Protein AF-A0A971K0N2-F1 (afdb_monomer_lite)

Structure (mmCIF, N/CA/C/O backbone):
data_AF-A0A971K0N2-F1
#
_entry.id   AF-A0A971K0N2-F1
#
loop_
_atom_site.group_PDB
_atom_site.id
_atom_site.type_symbol
_atom_site.label_atom_id
_atom_site.label_alt_id
_atom_site.label_comp_id
_atom_site.label_asym_id
_atom_site.label_entity_id
_atom_site.label_seq_id
_atom_site.pdbx_PDB_ins_code
_atom_site.Cartn_x
_atom_site.Cartn_y
_atom_site.Cartn_z
_atom_site.occupancy
_atom_site.B_iso_or_equiv
_atom_site.auth_seq_id
_atom_site.auth_comp_id
_atom_site.auth_asym_id
_atom_site.auth_atom_id
_atom_site.pdbx_PDB_model_num
ATOM 1 N N . MET A 1 1 ? -35.654 49.274 -63.359 1.00 45.62 1 MET A N 1
ATOM 2 C CA . MET A 1 1 ? -34.958 49.425 -64.658 1.00 45.62 1 MET A CA 1
ATOM 3 C C . MET A 1 1 ? -33.647 48.657 -64.612 1.00 45.62 1 MET A C 1
ATOM 5 O O . MET A 1 1 ? -32.860 48.858 -63.700 1.00 45.62 1 MET A O 1
ATOM 9 N N . ARG A 1 2 ? -33.472 47.732 -65.563 1.00 42.38 2 ARG A N 1
ATOM 10 C CA . ARG A 1 2 ? -32.254 46.948 -65.819 1.00 42.38 2 ARG A CA 1
ATOM 11 C C . ARG A 1 2 ? -31.050 47.842 -66.163 1.00 42.38 2 ARG A C 1
ATOM 13 O O . ARG A 1 2 ? -31.234 48.887 -66.776 1.00 42.38 2 ARG A O 1
ATOM 20 N N . ARG A 1 3 ? -29.853 47.271 -65.941 1.00 43.19 3 ARG A N 1
ATOM 21 C CA . ARG A 1 3 ? -28.492 47.722 -66.323 1.00 43.19 3 ARG A CA 1
ATOM 22 C C . ARG A 1 3 ? -27.970 48.799 -65.364 1.00 43.19 3 ARG A C 1
ATOM 24 O O . ARG A 1 3 ? -28.478 49.903 -65.357 1.00 43.19 3 ARG A O 1
ATOM 31 N N . ARG A 1 4 ? -26.961 48.544 -64.527 1.00 48.41 4 ARG A N 1
ATOM 32 C CA . ARG A 1 4 ? -25.589 48.197 -64.930 1.00 48.41 4 ARG A CA 1
ATOM 33 C C . ARG A 1 4 ? -24.961 47.191 -63.954 1.00 48.41 4 ARG A C 1
ATOM 35 O O . ARG A 1 4 ? -24.300 47.548 -62.991 1.00 48.41 4 ARG A O 1
ATOM 42 N N . LEU A 1 5 ? -25.172 45.922 -64.291 1.00 52.56 5 LEU A N 1
ATOM 43 C CA . LEU A 1 5 ? -24.556 44.729 -63.716 1.00 52.56 5 LEU A CA 1
ATOM 44 C C . LEU A 1 5 ? -23.050 44.498 -64.039 1.00 52.56 5 LEU A C 1
ATOM 46 O O . LEU A 1 5 ? -22.488 43.624 -63.394 1.00 52.56 5 LEU A O 1
ATOM 50 N N . PRO A 1 6 ? -22.347 45.191 -64.970 1.00 55.47 6 PRO A N 1
ATOM 51 C CA . PRO A 1 6 ? -20.990 44.757 -65.333 1.00 55.47 6 PRO A CA 1
ATOM 52 C C . PRO A 1 6 ? -19.839 45.515 -64.645 1.00 55.47 6 PRO A C 1
ATOM 54 O O . PRO A 1 6 ? -18.689 45.176 -64.885 1.00 55.47 6 PRO A O 1
ATOM 57 N N . THR A 1 7 ? -20.091 46.519 -63.792 1.00 53.91 7 THR A N 1
ATOM 58 C CA . THR A 1 7 ? -19.002 47.308 -63.158 1.00 53.91 7 THR A CA 1
ATOM 59 C C . THR A 1 7 ? -18.767 46.941 -61.689 1.00 53.91 7 THR A C 1
ATOM 61 O O . THR A 1 7 ? -17.637 46.992 -61.219 1.00 53.91 7 THR A O 1
ATOM 64 N N . ILE A 1 8 ? -19.803 46.479 -60.980 1.00 57.72 8 ILE A N 1
ATOM 65 C CA . ILE A 1 8 ? -19.678 45.949 -59.608 1.00 57.72 8 ILE A CA 1
ATOM 66 C C . ILE A 1 8 ? -19.075 44.533 -59.626 1.00 57.72 8 ILE A C 1
ATOM 68 O O . ILE A 1 8 ? -18.330 44.171 -58.719 1.00 57.72 8 ILE A O 1
ATOM 72 N N . LEU A 1 9 ? -19.301 43.769 -60.702 1.00 54.09 9 LEU A N 1
ATOM 73 C CA . LEU A 1 9 ? -18.725 42.433 -60.855 1.00 54.09 9 LEU A CA 1
ATOM 74 C C . LEU A 1 9 ? -17.191 42.460 -60.994 1.00 54.09 9 LEU A C 1
ATOM 76 O O . LEU A 1 9 ? -16.547 41.516 -60.567 1.00 54.09 9 LEU A O 1
ATOM 80 N N . LEU A 1 10 ? -16.607 43.543 -61.527 1.00 51.56 10 LEU A N 1
ATOM 81 C CA . LEU A 1 10 ? -15.164 43.633 -61.787 1.00 51.56 10 LEU A CA 1
ATOM 82 C C . LEU A 1 10 ? -14.339 44.031 -60.544 1.00 51.56 10 LEU A C 1
ATOM 84 O O . LEU A 1 10 ? -13.165 43.682 -60.443 1.00 51.56 10 LEU A O 1
ATOM 88 N N . ILE A 1 11 ? -14.946 44.740 -59.584 1.00 56.66 11 ILE A N 1
ATOM 89 C CA . ILE A 1 11 ? -14.265 45.196 -58.357 1.00 56.66 11 ILE A CA 1
ATOM 90 C C . ILE A 1 11 ? -14.313 44.115 -57.263 1.00 56.66 11 ILE A C 1
ATOM 92 O O . ILE A 1 11 ? -13.359 43.986 -56.503 1.00 56.66 11 ILE A O 1
ATOM 96 N N . ILE A 1 12 ? -15.349 43.266 -57.242 1.00 56.09 12 ILE A N 1
ATOM 97 C CA . ILE A 1 12 ? -15.412 42.098 -56.342 1.00 56.09 12 ILE A CA 1
ATOM 98 C C . ILE A 1 12 ? -14.446 40.989 -56.802 1.00 56.09 12 ILE A C 1
ATOM 100 O O . ILE A 1 12 ? -13.858 40.301 -55.971 1.00 56.09 12 ILE A O 1
ATOM 104 N N . THR A 1 13 ? -14.188 40.857 -58.109 1.00 54.59 13 THR A N 1
ATOM 105 C CA . THR A 1 13 ? -13.190 39.905 -58.632 1.00 54.59 13 THR A CA 1
ATOM 106 C C . THR A 1 13 ? -11.734 40.293 -58.360 1.00 54.59 13 THR A C 1
ATOM 108 O O . THR A 1 13 ? -10.863 39.447 -58.527 1.00 54.59 13 THR A O 1
ATOM 111 N N . LEU A 1 14 ? -11.440 41.527 -57.926 1.00 48.22 14 LEU A N 1
ATOM 112 C CA . LEU A 1 14 ? -10.058 41.982 -57.717 1.00 48.22 14 LEU A CA 1
ATOM 113 C C . LEU A 1 14 ? -9.618 42.009 -56.239 1.00 48.22 14 LEU A C 1
ATOM 115 O O . LEU A 1 14 ? -8.426 42.117 -55.977 1.00 48.22 14 LEU A O 1
ATOM 119 N N . THR A 1 15 ? -10.533 41.859 -55.272 1.00 51.34 15 THR A N 1
ATOM 120 C CA . THR A 1 15 ? -10.213 41.861 -53.825 1.00 51.34 15 THR A CA 1
ATOM 121 C C . THR A 1 15 ? -10.306 40.492 -53.141 1.00 51.34 15 THR A C 1
ATOM 123 O O . THR A 1 15 ? -9.893 40.368 -51.993 1.00 51.34 15 THR A O 1
ATOM 126 N N . LEU A 1 16 ? -10.760 39.442 -53.839 1.00 44.09 16 LEU A N 1
ATOM 127 C CA . LEU A 1 16 ? -10.747 38.051 -53.346 1.00 44.09 16 LEU A CA 1
ATOM 128 C C . LEU A 1 16 ? -9.512 37.239 -53.793 1.00 44.09 16 LEU A C 1
ATOM 130 O O . LEU A 1 16 ? -9.383 36.076 -53.425 1.00 44.09 16 LEU A O 1
ATOM 134 N N . VAL A 1 17 ? -8.591 37.836 -54.562 1.00 52.41 17 VAL A N 1
ATOM 135 C CA . VAL A 1 17 ? -7.404 37.155 -55.131 1.00 52.41 17 VAL A CA 1
ATOM 136 C C . VAL A 1 17 ? -6.106 37.449 -54.357 1.00 52.41 17 VAL A C 1
ATOM 138 O O . VAL A 1 17 ? -5.024 37.043 -54.765 1.00 52.41 17 VAL A O 1
ATOM 141 N N . THR A 1 18 ? -6.163 38.077 -53.182 1.00 45.25 18 THR A N 1
ATOM 142 C CA . THR A 1 18 ? -4.961 38.251 -52.348 1.00 45.25 18 THR A CA 1
ATOM 143 C C . THR A 1 18 ? -5.229 37.900 -50.894 1.00 45.25 18 THR A C 1
ATOM 145 O O . THR A 1 18 ? -5.685 38.738 -50.122 1.00 45.25 18 THR A O 1
ATOM 148 N N . GLY A 1 19 ? -4.874 36.666 -50.527 1.00 35.50 19 GLY A N 1
ATOM 149 C CA . GLY A 1 19 ? -4.501 36.333 -49.153 1.00 35.50 19 GLY A CA 1
ATOM 150 C C . GLY A 1 19 ? -5.402 35.344 -48.421 1.00 35.50 19 GLY A C 1
ATOM 151 O O . GLY A 1 19 ? -5.932 35.685 -47.375 1.00 35.50 19 GLY A O 1
ATOM 152 N N . CYS A 1 20 ? -5.504 34.107 -48.906 1.00 39.34 20 CYS A N 1
ATOM 153 C CA . CYS A 1 20 ? -5.653 32.928 -48.048 1.00 39.34 20 CYS A CA 1
ATOM 154 C C . CYS A 1 20 ? -4.861 31.795 -48.701 1.00 39.34 20 CYS A C 1
ATOM 156 O O . CYS A 1 20 ? -5.300 31.195 -49.679 1.00 39.34 20 CYS A O 1
ATOM 158 N N . ALA A 1 21 ? -3.656 31.547 -48.186 1.00 38.94 21 ALA A N 1
ATOM 159 C CA . ALA A 1 21 ? -3.010 30.258 -48.360 1.00 38.94 21 ALA A CA 1
ATOM 160 C C . ALA A 1 21 ? -3.989 29.181 -47.876 1.00 38.94 21 ALA A C 1
ATOM 162 O O . ALA A 1 21 ? -4.626 29.344 -46.834 1.00 38.94 21 ALA A O 1
ATOM 163 N N . SER A 1 22 ? -4.140 28.118 -48.655 1.00 40.28 22 SER A N 1
ATOM 164 C CA . SER A 1 22 ? -4.956 26.962 -48.317 1.00 40.28 22 SER A CA 1
ATOM 165 C C . SER A 1 22 ? -4.484 26.351 -46.995 1.00 40.28 22 SER A C 1
ATOM 167 O O . SER A 1 22 ? -3.563 25.543 -46.979 1.00 40.28 22 SER A O 1
ATOM 169 N N . TYR A 1 23 ? -5.120 26.720 -45.885 1.00 38.53 23 TYR A N 1
ATOM 170 C CA . TYR A 1 23 ? -5.087 25.936 -44.656 1.00 38.53 23 TYR A CA 1
ATOM 171 C C . TYR A 1 23 ? -6.160 24.856 -44.816 1.00 38.53 23 TYR A C 1
ATOM 173 O O . TYR A 1 23 ? -7.320 25.030 -44.445 1.00 38.53 23 TYR A O 1
ATOM 181 N N . THR A 1 24 ? -5.823 23.777 -45.521 1.00 44.50 24 THR A N 1
ATOM 182 C CA . THR A 1 24 ? -6.717 22.621 -45.640 1.00 44.50 24 THR A CA 1
ATOM 183 C C . THR A 1 24 ? -6.789 21.894 -44.303 1.00 44.50 24 THR A C 1
ATOM 185 O O . THR A 1 24 ? -5.773 21.726 -43.635 1.00 44.50 24 THR A O 1
ATOM 188 N N . ALA A 1 25 ? -7.983 21.408 -43.961 1.00 42.69 25 ALA A N 1
ATOM 189 C CA . ALA A 1 25 ? -8.377 20.722 -42.724 1.00 42.69 25 ALA A CA 1
ATOM 190 C C . ALA A 1 25 ? -7.506 19.524 -42.269 1.00 42.69 25 ALA A C 1
ATOM 192 O O . ALA A 1 25 ? -7.780 18.930 -41.232 1.00 42.69 25 ALA A O 1
ATOM 193 N N . ARG A 1 26 ? -6.441 19.186 -43.002 1.00 44.88 26 ARG A N 1
ATOM 194 C CA . ARG A 1 26 ? -5.424 18.210 -42.603 1.00 44.88 26 ARG A CA 1
ATOM 195 C C . ARG A 1 26 ? -4.477 18.753 -41.521 1.00 44.88 26 ARG A C 1
ATOM 197 O O . ARG A 1 26 ? -4.095 17.984 -40.650 1.00 44.88 26 ARG A O 1
ATOM 204 N N . ASP A 1 27 ? -4.202 20.062 -41.500 1.00 47.88 27 ASP A N 1
ATOM 205 C CA . ASP A 1 27 ? -3.288 20.683 -40.515 1.00 47.88 27 ASP A CA 1
ATOM 206 C C . ASP A 1 27 ? -3.984 21.126 -39.209 1.00 47.88 27 ASP A C 1
ATOM 208 O O . ASP A 1 27 ? -3.326 21.456 -38.227 1.00 47.88 27 ASP A O 1
ATOM 212 N N . ALA A 1 28 ? -5.321 21.077 -39.153 1.00 42.78 28 ALA A N 1
ATOM 213 C CA . ALA A 1 28 ? -6.094 21.280 -37.919 1.00 42.78 28 ALA A CA 1
ATOM 214 C C . ALA A 1 28 ? -6.367 19.966 -37.153 1.00 42.78 28 ALA A C 1
ATOM 216 O O . ALA A 1 28 ? -6.765 20.003 -35.992 1.00 42.78 28 ALA A O 1
ATOM 217 N N . MET A 1 29 ? -6.125 18.805 -37.778 1.00 43.16 29 MET A N 1
ATOM 218 C CA . MET A 1 29 ? -6.230 17.490 -37.127 1.00 43.16 29 MET A CA 1
ATOM 219 C C . MET A 1 29 ? -4.973 17.100 -36.335 1.00 43.16 29 MET A C 1
ATOM 221 O O . MET A 1 29 ? -5.031 16.169 -35.541 1.00 43.16 29 MET A O 1
ATOM 225 N N . SER A 1 30 ? -3.852 17.813 -36.492 1.00 47.00 30 SER A N 1
ATOM 226 C CA . SER A 1 30 ? -2.613 17.555 -35.742 1.00 47.00 30 SER A CA 1
ATOM 227 C C . SER A 1 30 ? -2.474 18.361 -34.442 1.00 47.00 30 SER A C 1
ATOM 229 O O . SER A 1 30 ? -1.456 18.234 -33.768 1.00 47.00 30 SER A O 1
ATOM 231 N N . SER A 1 31 ? -3.459 19.189 -34.074 1.00 44.88 31 SER A N 1
ATOM 232 C CA . SER A 1 31 ? -3.443 19.997 -32.838 1.00 44.88 31 SER A CA 1
ATOM 233 C C . SER A 1 31 ? -4.538 19.637 -31.829 1.00 44.88 31 SER A C 1
ATOM 235 O O . SER A 1 31 ? -4.584 20.223 -30.748 1.00 44.88 31 SER A O 1
ATOM 237 N N . ILE A 1 32 ? -5.384 18.647 -32.133 1.00 39.53 32 ILE A N 1
ATOM 238 C CA . ILE A 1 32 ? -6.315 18.064 -31.165 1.00 39.53 32 ILE A CA 1
ATOM 239 C C . ILE A 1 32 ? -5.723 16.739 -30.694 1.00 39.53 32 ILE A C 1
ATOM 241 O O . ILE A 1 32 ? -5.916 15.690 -31.305 1.00 39.53 32 ILE A O 1
ATOM 245 N N . THR A 1 33 ? -4.986 16.794 -29.591 1.00 36.53 33 THR A N 1
ATOM 246 C CA . THR A 1 33 ? -4.611 15.605 -28.830 1.00 36.53 33 THR A CA 1
ATOM 247 C C . THR A 1 33 ? -5.882 15.060 -28.178 1.00 36.53 33 THR A C 1
ATOM 249 O O . THR A 1 33 ? -6.293 15.530 -27.118 1.00 36.53 33 THR A O 1
ATOM 252 N N . ILE A 1 34 ? -6.551 14.104 -28.826 1.00 40.88 34 ILE A N 1
ATOM 253 C CA . ILE A 1 34 ? -7.549 13.273 -28.147 1.00 40.88 34 ILE A CA 1
ATOM 254 C C . ILE A 1 34 ? -6.754 12.354 -27.209 1.00 40.88 34 ILE A C 1
ATOM 256 O O . ILE A 1 34 ? -5.860 11.653 -27.691 1.00 40.88 34 ILE A O 1
ATOM 260 N N . PRO A 1 35 ? -7.002 12.371 -25.888 1.00 34.44 35 PRO A N 1
ATOM 261 C CA . PRO A 1 35 ? -6.294 11.493 -24.972 1.00 34.44 35 PRO A CA 1
ATOM 262 C C . PRO A 1 35 ? -6.645 10.042 -25.303 1.00 34.44 35 PRO A C 1
ATOM 264 O O . PRO A 1 35 ? -7.813 9.662 -25.315 1.00 34.44 35 PRO A O 1
ATOM 267 N N . THR A 1 36 ? -5.629 9.222 -25.551 1.00 41.47 36 THR A N 1
ATOM 268 C CA . THR A 1 36 ? -5.731 7.776 -25.370 1.00 41.47 36 THR A CA 1
ATOM 269 C C . THR A 1 36 ? -5.856 7.508 -23.878 1.00 41.47 36 THR A C 1
ATOM 271 O O . THR A 1 36 ? -4.862 7.563 -23.155 1.00 41.47 36 THR A O 1
ATOM 274 N N . THR A 1 37 ? -7.068 7.220 -23.425 1.00 33.53 37 THR A N 1
ATOM 275 C CA . THR A 1 37 ? -7.306 6.572 -22.136 1.00 33.53 37 THR A CA 1
ATOM 276 C C . THR A 1 37 ? -8.355 5.495 -22.335 1.00 33.53 37 THR A C 1
ATOM 278 O O . THR A 1 37 ? -9.496 5.769 -22.696 1.00 33.53 37 THR A O 1
ATOM 281 N N . GLU A 1 38 ? -7.902 4.262 -22.137 1.00 38.50 38 GLU A N 1
ATOM 282 C CA . GLU A 1 38 ? -8.711 3.114 -21.758 1.00 38.50 38 GLU A CA 1
ATOM 283 C C . GLU A 1 38 ? -9.681 3.497 -20.630 1.00 38.50 38 GLU A C 1
ATOM 285 O O . GLU A 1 38 ? -9.310 4.230 -19.713 1.00 38.50 38 GLU A O 1
ATOM 290 N N . GLY A 1 39 ? -10.900 2.959 -20.675 1.00 37.81 39 GLY A N 1
ATOM 291 C CA . GLY A 1 39 ? -11.851 3.022 -19.566 1.00 37.81 39 GLY A CA 1
ATOM 292 C C . GLY A 1 39 ? -13.127 3.794 -19.888 1.00 37.81 39 GLY A C 1
ATOM 293 O O . GLY A 1 39 ? -13.104 4.978 -20.200 1.00 37.81 39 GLY A O 1
ATOM 294 N N . SER A 1 40 ? -14.237 3.067 -19.800 1.00 46.50 40 SER A N 1
ATOM 295 C CA . SER A 1 40 ? -15.627 3.519 -19.705 1.00 46.50 40 SER A CA 1
ATOM 296 C C . SER A 1 40 ? -15.827 4.904 -19.075 1.00 46.50 40 SER A C 1
ATOM 298 O O . SER A 1 40 ? -15.395 5.117 -17.948 1.00 46.50 40 SER A O 1
ATOM 300 N N . ASP A 1 41 ? -16.522 5.799 -19.785 1.00 49.31 41 ASP A N 1
ATOM 301 C CA . ASP A 1 41 ? -17.637 6.615 -19.266 1.00 49.31 41 ASP A CA 1
ATOM 302 C C . ASP A 1 41 ? -17.951 7.764 -20.237 1.00 49.31 41 ASP A C 1
ATOM 304 O O . ASP A 1 41 ? -17.384 8.855 -20.180 1.00 49.31 41 ASP A O 1
ATOM 308 N N . LEU A 1 42 ? -18.915 7.531 -21.128 1.00 41.06 42 LEU A N 1
ATOM 309 C CA . LEU A 1 42 ? -19.721 8.615 -21.687 1.00 41.06 42 LEU A CA 1
ATOM 310 C C . LEU A 1 42 ? -21.024 8.677 -20.878 1.00 41.06 42 LEU A C 1
ATOM 312 O O . LEU A 1 42 ? -21.587 7.623 -20.580 1.00 41.06 42 LEU A O 1
ATOM 316 N N . PRO A 1 43 ? -21.523 9.873 -20.512 1.00 44.00 43 PRO A N 1
ATOM 317 C CA . PRO A 1 43 ? -22.727 9.994 -19.703 1.00 44.00 43 PRO A CA 1
ATOM 318 C C . PRO A 1 43 ? -23.930 9.434 -20.466 1.00 44.00 43 PRO A C 1
ATOM 320 O O . PRO A 1 43 ? -24.371 10.001 -21.468 1.00 44.00 43 PRO A O 1
ATOM 323 N N . VAL A 1 44 ? -24.463 8.318 -19.975 1.00 49.72 44 VAL A N 1
ATOM 324 C CA . VAL A 1 44 ? -25.706 7.731 -20.467 1.00 49.72 44 VAL A CA 1
ATOM 325 C C . VAL A 1 44 ? -26.847 8.633 -20.011 1.00 49.72 44 VAL A C 1
ATOM 327 O O . VAL A 1 44 ? -27.018 8.925 -18.829 1.00 49.72 44 VAL A O 1
ATOM 330 N N . THR A 1 45 ? -27.616 9.135 -20.967 1.00 51.66 45 THR A N 1
ATOM 331 C CA . THR A 1 45 ? -28.818 9.927 -20.693 1.00 51.66 45 THR A CA 1
ATOM 332 C C . THR A 1 45 ? -30.045 9.043 -20.910 1.00 51.66 45 THR A C 1
ATOM 334 O O . THR A 1 45 ? -29.992 8.079 -21.671 1.00 51.66 45 THR A O 1
ATOM 337 N N . LYS A 1 46 ? -31.205 9.374 -20.324 1.00 51.09 46 LYS A N 1
ATOM 338 C CA . LYS A 1 46 ? -32.469 8.662 -20.636 1.00 51.09 46 LYS A CA 1
ATOM 339 C C . LYS A 1 46 ? -32.743 8.573 -22.144 1.00 51.09 46 LYS A C 1
ATOM 341 O O . LYS A 1 46 ? -33.392 7.643 -22.603 1.00 51.09 46 LYS A O 1
ATOM 346 N N . HIS A 1 47 ? -32.206 9.520 -22.912 1.00 47.38 47 HIS A N 1
ATOM 347 C CA . HIS A 1 47 ? -32.304 9.539 -24.361 1.00 47.38 47 HIS A CA 1
ATOM 348 C C . HIS A 1 47 ? -31.494 8.426 -25.043 1.00 47.38 47 HIS A C 1
ATOM 350 O O . HIS A 1 47 ? -31.956 7.904 -26.049 1.00 47.38 47 HIS A O 1
ATOM 356 N N . SER A 1 48 ? -30.337 8.020 -24.503 1.00 52.19 48 SER A N 1
ATOM 357 C CA . SER A 1 48 ? -29.540 6.917 -25.064 1.00 52.19 48 SER A CA 1
ATOM 358 C C . SER A 1 48 ? -30.125 5.533 -24.781 1.00 52.19 48 SER A C 1
ATOM 360 O O . SER A 1 48 ? -29.883 4.621 -25.561 1.00 52.19 48 SER A O 1
ATOM 362 N N . LEU A 1 49 ? -30.914 5.373 -23.713 1.00 56.41 49 LEU A N 1
ATOM 363 C CA . LEU A 1 49 ? -31.629 4.120 -23.439 1.00 56.41 49 LEU A CA 1
ATOM 364 C C . LEU A 1 49 ? -32.804 3.933 -24.407 1.00 56.41 49 LEU A C 1
ATOM 366 O O . LEU A 1 49 ? -32.930 2.882 -25.020 1.00 56.41 49 LEU A O 1
ATOM 370 N N . ILE A 1 50 ? -33.587 4.994 -24.630 1.00 55.69 50 ILE A N 1
ATOM 371 C CA . ILE A 1 50 ? -34.708 4.985 -25.584 1.00 55.69 50 ILE A CA 1
ATOM 372 C C . ILE A 1 50 ? -34.219 4.737 -27.020 1.00 55.69 50 ILE A C 1
ATOM 374 O O . ILE A 1 50 ? -34.874 4.030 -27.777 1.00 55.69 50 ILE A O 1
ATOM 378 N N . VAL A 1 51 ? -33.063 5.294 -27.402 1.00 58.25 51 VAL A N 1
ATOM 379 C CA . VAL A 1 51 ? -32.472 5.063 -28.733 1.00 58.25 51 VAL A CA 1
ATOM 380 C C . VAL A 1 51 ? -32.042 3.603 -28.904 1.00 58.25 51 VAL A C 1
ATOM 382 O O . VAL A 1 51 ? -32.359 3.009 -29.927 1.00 58.25 51 VAL A O 1
ATOM 385 N N . LYS A 1 52 ? -31.417 2.991 -27.889 1.00 60.75 52 LYS A N 1
ATOM 386 C CA . LYS A 1 52 ? -31.039 1.567 -27.939 1.00 60.75 52 LYS A CA 1
ATOM 387 C C . LYS A 1 52 ? -32.246 0.623 -27.974 1.00 60.75 52 LYS A C 1
ATOM 389 O O . LYS A 1 52 ? -32.198 -0.399 -28.648 1.00 60.75 52 LYS A O 1
ATOM 394 N N . GLU A 1 53 ? -33.328 0.963 -27.275 1.00 59.97 53 GLU A N 1
ATOM 395 C CA . GLU A 1 53 ? -34.577 0.188 -27.289 1.00 59.97 53 GLU A CA 1
ATOM 396 C C . GLU A 1 53 ? -35.258 0.244 -28.671 1.00 59.97 53 GLU A C 1
ATOM 398 O O . GLU A 1 53 ? -35.695 -0.781 -29.192 1.00 59.97 53 GLU A O 1
ATOM 403 N N . GLN A 1 54 ? -35.251 1.413 -29.324 1.00 60.75 54 GLN A N 1
ATOM 404 C CA . GLN A 1 54 ? -35.747 1.575 -30.698 1.00 60.75 54 GLN A CA 1
ATOM 405 C C . GLN A 1 54 ? -34.881 0.854 -31.744 1.00 60.75 54 GLN A C 1
ATOM 407 O O . GLN A 1 54 ? -35.416 0.317 -32.713 1.00 60.75 54 GLN A O 1
ATOM 412 N N . GLU A 1 55 ? -33.559 0.814 -31.557 1.00 58.56 55 GLU A N 1
ATOM 413 C CA . GLU A 1 55 ? -32.640 0.053 -32.417 1.00 58.56 55 GLU A CA 1
ATOM 414 C C . GLU A 1 55 ? -32.876 -1.464 -32.306 1.00 58.56 55 GLU A C 1
ATOM 416 O O . GLU A 1 55 ? -32.867 -2.160 -33.323 1.00 58.56 55 GLU A O 1
ATOM 421 N N . ALA A 1 56 ? -33.167 -1.976 -31.104 1.00 59.72 56 ALA A N 1
ATOM 422 C CA . ALA A 1 56 ? -33.503 -3.386 -30.898 1.00 59.72 56 ALA A CA 1
ATOM 423 C C . ALA A 1 56 ? -34.845 -3.772 -31.552 1.00 59.72 56 ALA A C 1
ATOM 425 O O . ALA A 1 56 ? -34.957 -4.830 -32.173 1.00 59.72 56 ALA A O 1
ATOM 426 N N . GLU A 1 57 ? -35.858 -2.905 -31.469 1.00 59.06 57 GLU A N 1
ATOM 427 C CA . GLU A 1 57 ? -37.160 -3.151 -32.101 1.00 59.06 57 GLU A CA 1
ATOM 428 C C . GLU A 1 57 ? -37.076 -3.089 -33.640 1.00 59.06 57 GLU A C 1
ATOM 430 O O . GLU A 1 57 ? -37.678 -3.914 -34.331 1.00 59.06 57 GLU A O 1
ATOM 435 N N . ALA A 1 58 ? -36.268 -2.176 -34.194 1.00 57.19 58 ALA A N 1
ATOM 436 C CA . ALA A 1 58 ? -36.018 -2.090 -35.635 1.00 57.19 58 ALA A CA 1
ATOM 437 C C . ALA A 1 58 ? -35.283 -3.328 -36.184 1.00 57.19 58 ALA A C 1
ATOM 439 O O . ALA A 1 58 ? -35.702 -3.884 -37.201 1.00 57.19 58 ALA A O 1
ATOM 440 N N . ALA A 1 59 ? -34.253 -3.810 -35.480 1.00 59.53 59 ALA A N 1
ATOM 441 C CA . ALA A 1 59 ? -33.504 -5.006 -35.870 1.00 59.53 59 ALA A CA 1
ATOM 442 C C . ALA A 1 59 ? -34.370 -6.284 -35.850 1.00 59.53 59 ALA A C 1
ATOM 444 O O . ALA A 1 59 ? -34.222 -7.154 -36.708 1.00 59.53 59 ALA A O 1
ATOM 445 N N . HIS A 1 60 ? -35.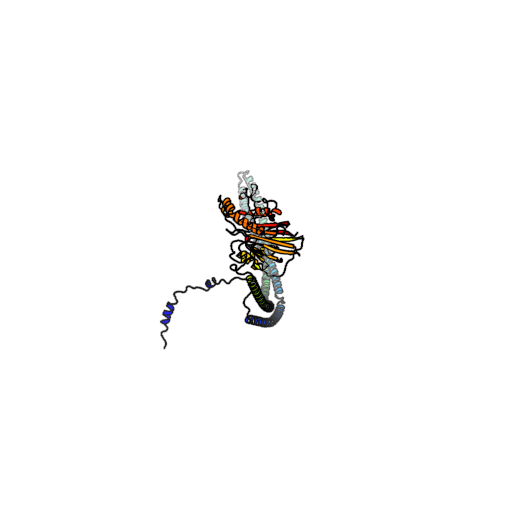337 -6.382 -34.929 1.00 57.94 60 HIS A N 1
ATOM 446 C CA . HIS A 1 60 ? -36.282 -7.504 -34.894 1.00 57.94 60 HIS A CA 1
ATOM 447 C C . HIS A 1 60 ? -37.232 -7.518 -36.110 1.00 57.94 60 HIS A C 1
ATOM 449 O O . HIS A 1 60 ? -37.597 -8.581 -36.620 1.00 57.94 60 HIS A O 1
ATOM 455 N N . ILE A 1 61 ? -37.667 -6.348 -36.589 1.00 60.62 61 ILE A N 1
ATOM 456 C CA . ILE A 1 61 ? -38.519 -6.241 -37.788 1.00 60.62 61 ILE A CA 1
ATOM 457 C C . ILE A 1 61 ? -37.733 -6.650 -39.045 1.00 60.62 61 ILE A C 1
ATOM 459 O O . ILE A 1 61 ? -38.272 -7.332 -39.920 1.00 60.62 61 ILE A O 1
ATOM 463 N N . GLU A 1 62 ? -36.454 -6.285 -39.113 1.00 60.38 62 GLU A N 1
ATOM 464 C CA . GLU A 1 62 ? -35.553 -6.633 -40.214 1.00 60.38 62 GLU A CA 1
ATOM 465 C C . GLU A 1 62 ? -35.242 -8.142 -40.260 1.00 60.38 62 GLU A C 1
ATOM 467 O O . GLU A 1 62 ? -35.292 -8.746 -41.337 1.00 60.38 62 GLU A O 1
ATOM 472 N N . GLU A 1 63 ? -35.066 -8.800 -39.103 1.00 64.81 63 GLU A N 1
ATOM 473 C CA . GLU A 1 63 ? -34.892 -10.261 -39.039 1.00 64.81 63 GLU A CA 1
ATOM 474 C C . GLU A 1 63 ? -36.107 -11.005 -39.625 1.00 64.81 63 GLU A C 1
ATOM 476 O O . GLU A 1 63 ? -35.951 -11.917 -40.444 1.00 64.81 63 GLU A O 1
ATOM 481 N N . MET A 1 64 ? -37.327 -10.586 -39.275 1.00 57.00 64 MET A N 1
ATOM 482 C CA . MET A 1 64 ? -38.559 -11.197 -39.792 1.00 57.00 64 MET A CA 1
ATOM 483 C C . MET A 1 64 ? -38.712 -11.033 -41.313 1.00 57.00 64 MET A C 1
ATOM 485 O O . MET A 1 64 ? -39.158 -11.962 -41.985 1.00 57.00 64 MET A O 1
ATOM 489 N N . SER A 1 65 ? -38.293 -9.894 -41.870 1.00 55.84 65 SER A N 1
ATOM 490 C CA . SER A 1 65 ? -38.297 -9.651 -43.321 1.00 55.84 65 SER A CA 1
ATOM 491 C C . SER A 1 65 ? -37.264 -10.511 -44.069 1.00 55.84 65 SER A C 1
ATOM 493 O O . SER A 1 65 ? -37.506 -10.944 -45.202 1.00 55.84 65 SER A O 1
ATOM 495 N N . SER A 1 66 ? -36.112 -10.792 -43.451 1.00 56.94 66 SER A N 1
ATOM 496 C CA . SER A 1 66 ? -35.074 -11.651 -44.045 1.00 56.94 66 SER A CA 1
ATOM 497 C C . SER A 1 66 ? -35.534 -13.111 -44.188 1.00 56.94 66 SER A C 1
ATOM 499 O O . SER A 1 66 ? -35.258 -13.758 -45.200 1.00 56.94 66 SER A O 1
ATOM 501 N N . LEU A 1 67 ? -36.324 -13.608 -43.228 1.00 57.69 67 LEU A N 1
ATOM 502 C CA . LEU A 1 67 ? -36.871 -14.969 -43.221 1.00 57.69 67 LEU A CA 1
ATOM 503 C C . LEU A 1 67 ? -37.811 -15.245 -44.400 1.00 57.69 67 LEU A C 1
ATOM 505 O O . LEU A 1 67 ? -37.730 -16.308 -45.019 1.00 57.69 67 LEU A O 1
ATOM 509 N N . GLU A 1 68 ? -38.683 -14.293 -44.734 1.00 59.75 68 GLU A N 1
ATOM 510 C CA . GLU A 1 68 ? -39.590 -14.424 -45.881 1.00 59.75 68 GLU A CA 1
ATOM 511 C C . GLU A 1 68 ? -38.823 -14.431 -47.212 1.00 59.75 68 GLU A C 1
ATOM 513 O O . GLU A 1 68 ? -39.158 -15.190 -48.123 1.00 59.75 68 GLU A O 1
ATOM 518 N N . THR A 1 69 ? -37.742 -13.651 -47.304 1.00 54.62 69 THR A N 1
ATOM 519 C CA . THR A 1 69 ? -36.894 -13.574 -48.505 1.00 54.62 69 THR A CA 1
ATOM 520 C C . THR A 1 69 ? -36.105 -14.870 -48.725 1.00 54.62 69 THR A C 1
ATOM 522 O O . THR A 1 69 ? -36.066 -15.388 -49.843 1.00 54.62 69 THR A O 1
ATOM 525 N N . ILE A 1 70 ? -35.544 -15.447 -47.655 1.00 58.88 70 ILE A N 1
ATOM 526 C CA . ILE A 1 70 ? -34.820 -16.730 -47.692 1.00 58.88 70 ILE A CA 1
ATOM 527 C C . ILE A 1 70 ? -35.724 -17.860 -48.215 1.00 58.88 70 ILE A C 1
ATOM 529 O O . ILE A 1 70 ? -35.313 -18.635 -49.082 1.00 58.88 70 ILE A O 1
ATOM 533 N N . ALA A 1 71 ? -36.977 -17.923 -47.756 1.00 58.53 71 ALA A N 1
ATOM 534 C CA . ALA A 1 71 ? -37.918 -18.959 -48.182 1.00 58.53 71 ALA A CA 1
ATOM 535 C C . ALA A 1 71 ? -38.254 -18.889 -49.687 1.00 58.53 71 ALA A C 1
ATOM 537 O O . ALA A 1 71 ? -38.408 -19.925 -50.338 1.00 58.53 71 ALA A O 1
ATOM 538 N N . ILE A 1 72 ? -38.341 -17.681 -50.256 1.00 59.88 72 ILE A N 1
ATOM 539 C CA . ILE A 1 72 ? -38.614 -17.475 -51.688 1.00 59.88 72 ILE A CA 1
ATOM 540 C C . ILE A 1 72 ? -37.418 -17.920 -52.542 1.00 59.88 72 ILE A C 1
ATOM 542 O O . ILE A 1 72 ? -37.603 -18.621 -53.539 1.00 59.88 72 ILE A O 1
ATOM 546 N N . LEU A 1 73 ? -36.195 -17.567 -52.138 1.00 59.88 73 LEU A N 1
ATOM 547 C CA . LEU A 1 73 ? -34.975 -17.925 -52.870 1.00 59.88 73 LEU A CA 1
ATOM 548 C C . LEU A 1 73 ? -34.746 -19.447 -52.901 1.00 59.88 73 LEU A C 1
ATOM 550 O O . LEU A 1 73 ? -34.395 -19.993 -53.947 1.00 59.88 73 LEU A O 1
ATOM 554 N N . GLN A 1 74 ? -35.030 -20.154 -51.801 1.00 61.69 74 GLN A N 1
ATOM 555 C CA . GLN A 1 74 ? -34.934 -21.621 -51.751 1.00 61.69 74 GLN A CA 1
ATOM 556 C C . GLN A 1 74 ? -35.922 -22.323 -52.691 1.00 61.69 74 GLN A C 1
ATOM 558 O O . GLN A 1 74 ? -35.580 -23.339 -53.296 1.00 61.69 74 GLN A O 1
ATOM 563 N N . ALA A 1 75 ? -37.134 -21.788 -52.859 1.00 63.72 75 ALA A N 1
ATOM 564 C CA . ALA A 1 75 ? -38.097 -22.346 -53.805 1.00 63.72 75 ALA A CA 1
ATOM 565 C C . ALA A 1 75 ? -37.638 -22.185 -55.267 1.00 63.72 75 ALA A C 1
ATOM 567 O O . ALA A 1 75 ? -37.849 -23.089 -56.072 1.00 63.72 75 ALA A O 1
ATOM 568 N N . MET A 1 76 ? -36.982 -21.067 -55.601 1.00 61.06 76 MET A N 1
ATOM 569 C CA . MET A 1 76 ? -36.462 -20.811 -56.950 1.00 61.06 76 MET A CA 1
ATOM 570 C C . MET A 1 76 ? -35.276 -21.715 -57.312 1.00 61.06 76 MET A C 1
ATOM 572 O O . MET A 1 76 ? -35.207 -22.186 -58.444 1.00 61.06 76 MET A O 1
ATOM 576 N N . ILE A 1 77 ? -34.368 -21.985 -56.366 1.00 63.44 77 ILE A N 1
ATOM 577 C CA . ILE A 1 77 ? -33.225 -22.888 -56.593 1.00 63.44 77 ILE A CA 1
ATOM 578 C C . ILE A 1 77 ? -33.704 -24.306 -56.917 1.00 63.44 77 ILE A C 1
ATOM 580 O O . ILE A 1 77 ? -33.270 -24.879 -57.911 1.00 63.44 77 ILE A O 1
ATOM 584 N N . ASN A 1 78 ? -34.661 -24.833 -56.148 1.00 67.06 78 ASN A N 1
ATOM 585 C CA . ASN A 1 78 ? -35.186 -26.183 -56.373 1.00 67.06 78 ASN A CA 1
ATOM 586 C C . ASN A 1 78 ? -35.847 -26.347 -57.757 1.00 67.06 78 ASN A C 1
ATOM 588 O O . ASN A 1 78 ? -35.798 -27.427 -58.342 1.00 67.06 78 ASN A O 1
ATOM 592 N N . ASP A 1 79 ? -36.496 -25.305 -58.286 1.00 67.50 79 ASP A N 1
ATOM 593 C CA . ASP A 1 79 ? -37.102 -25.345 -59.625 1.00 67.50 79 ASP A CA 1
ATOM 594 C C . ASP A 1 79 ? -36.023 -25.386 -60.723 1.00 67.50 79 ASP A C 1
ATOM 596 O O . ASP A 1 79 ? -36.085 -26.218 -61.629 1.00 67.50 79 ASP A O 1
ATOM 600 N N . LEU A 1 80 ? -34.974 -24.566 -60.575 1.00 59.91 80 LEU A N 1
ATOM 601 C CA . LEU A 1 80 ? -33.825 -24.511 -61.485 1.00 59.91 80 LEU A CA 1
ATOM 602 C C . LEU A 1 80 ? -33.026 -25.827 -61.515 1.00 59.91 80 LEU A C 1
ATOM 604 O O . LEU A 1 80 ? -32.686 -26.307 -62.600 1.00 59.91 80 LEU A O 1
ATOM 608 N N . GLU A 1 81 ? -32.778 -26.447 -60.357 1.00 64.19 81 GLU A N 1
ATOM 609 C CA . GLU A 1 81 ? -32.076 -27.738 -60.260 1.00 64.19 81 GLU A CA 1
ATOM 610 C C . GLU A 1 81 ? -32.810 -28.857 -61.017 1.00 64.19 81 GLU A C 1
ATOM 612 O O . GLU A 1 81 ? -32.186 -29.666 -61.708 1.00 64.19 81 GLU A O 1
ATOM 617 N N . ASN A 1 82 ? -34.146 -28.875 -60.961 1.00 68.62 82 ASN A N 1
ATOM 618 C CA . ASN A 1 82 ? -34.947 -29.861 -61.687 1.00 68.62 82 ASN A CA 1
ATOM 619 C C . ASN A 1 82 ? -34.879 -29.667 -63.211 1.00 68.62 82 ASN A C 1
ATOM 621 O O . ASN A 1 82 ? -34.881 -30.654 -63.950 1.00 68.62 82 ASN A O 1
ATOM 625 N N . THR A 1 83 ? -34.800 -28.423 -63.699 1.00 60.31 83 THR A N 1
ATOM 626 C CA . THR A 1 83 ? -34.589 -28.154 -65.132 1.00 60.31 83 THR A CA 1
ATOM 627 C C . THR A 1 83 ? -33.203 -28.574 -65.612 1.00 60.31 83 THR A C 1
ATOM 629 O O . THR A 1 83 ? -33.111 -29.169 -66.683 1.00 60.31 83 THR A O 1
ATOM 632 N N . VAL A 1 84 ? -32.144 -28.333 -64.832 1.00 58.88 84 VAL A N 1
ATOM 633 C CA . VAL A 1 84 ? -30.770 -28.728 -65.198 1.00 58.88 84 VAL A CA 1
ATOM 634 C C . VAL A 1 84 ? -30.647 -30.251 -65.317 1.00 58.88 84 VAL A C 1
ATOM 636 O O . VAL A 1 84 ? -30.165 -30.747 -66.335 1.00 58.88 84 VAL A O 1
ATOM 639 N N . ALA A 1 85 ? -31.191 -31.004 -64.356 1.00 59.28 85 ALA A N 1
ATOM 640 C CA . ALA A 1 85 ? -31.138 -32.469 -64.368 1.00 59.28 85 ALA A CA 1
ATOM 641 C C . ALA A 1 85 ? -31.812 -33.108 -65.604 1.00 59.28 85 ALA A C 1
ATOM 643 O O . ALA A 1 85 ? -31.429 -34.200 -66.025 1.00 59.28 85 ALA A O 1
ATOM 644 N N . ALA A 1 86 ? -32.805 -32.442 -66.203 1.00 60.00 86 ALA A N 1
ATOM 645 C CA . ALA A 1 86 ? -33.465 -32.913 -67.420 1.00 60.00 86 ALA A CA 1
ATOM 646 C C . ALA A 1 86 ? -32.618 -32.706 -68.693 1.00 60.00 86 ALA A C 1
ATOM 648 O O . ALA A 1 86 ? -32.820 -33.425 -69.672 1.00 60.00 86 ALA A O 1
ATOM 649 N N . TYR A 1 87 ? -31.679 -31.752 -68.691 1.00 57.31 87 TYR A N 1
ATOM 650 C CA . TYR A 1 87 ? -30.819 -31.440 -69.839 1.00 57.31 87 TYR A CA 1
ATOM 651 C C . TYR A 1 87 ? -29.497 -32.225 -69.860 1.00 57.31 87 TYR A C 1
ATOM 653 O O . TYR A 1 87 ? -28.888 -32.321 -70.921 1.00 57.31 87 TYR A O 1
ATOM 661 N N . GLU A 1 88 ? -29.060 -32.816 -68.746 1.00 55.38 88 GLU A N 1
ATOM 662 C CA . GLU A 1 88 ? -27.785 -33.554 -68.647 1.00 55.38 88 GLU A CA 1
ATOM 663 C C . GLU A 1 88 ? -27.826 -35.008 -69.186 1.00 55.38 88 GLU A C 1
ATOM 665 O O . GLU A 1 88 ? -26.801 -35.683 -69.187 1.00 55.38 88 GLU A O 1
ATOM 670 N N . GLN A 1 89 ? -28.976 -35.520 -69.657 1.00 55.66 89 GLN A N 1
ATOM 671 C CA . GLN A 1 89 ? -29.164 -36.937 -70.051 1.00 55.66 89 GLN A CA 1
ATOM 672 C C . GLN A 1 89 ? -29.142 -37.239 -71.577 1.00 55.66 89 GLN A C 1
ATOM 674 O O . GLN A 1 89 ? -29.631 -38.293 -71.984 1.00 55.66 89 GLN A O 1
ATOM 679 N N . ASP A 1 90 ? -28.613 -36.364 -72.445 1.00 58.09 90 ASP A N 1
ATOM 680 C CA . ASP A 1 90 ? -28.595 -36.574 -73.915 1.00 58.09 90 ASP A CA 1
ATOM 681 C C . ASP A 1 90 ? -27.248 -37.142 -74.444 1.00 58.09 90 ASP A C 1
ATOM 683 O O . ASP A 1 90 ? -26.245 -36.434 -74.520 1.00 58.09 90 ASP A O 1
ATOM 687 N N . ASP A 1 91 ? -27.229 -38.425 -74.848 1.00 57.41 91 ASP A N 1
ATOM 688 C CA . ASP A 1 91 ? -26.032 -39.205 -75.251 1.00 57.41 91 ASP A CA 1
ATOM 689 C C . ASP A 1 91 ? -25.697 -39.158 -76.766 1.00 57.41 91 ASP A C 1
ATOM 691 O O . ASP A 1 91 ? -24.925 -39.975 -77.285 1.00 57.41 91 ASP A O 1
ATOM 695 N N . THR A 1 92 ? -26.264 -38.219 -77.525 1.00 59.81 92 THR A N 1
ATOM 696 C CA . THR A 1 92 ? -26.195 -38.230 -79.003 1.00 59.81 92 THR A CA 1
ATOM 697 C C . THR A 1 92 ? -24.794 -37.926 -79.580 1.00 59.81 92 THR A C 1
ATOM 699 O O . THR A 1 92 ? -24.423 -38.431 -80.642 1.00 59.81 92 THR A O 1
ATOM 702 N N . ILE A 1 93 ? -23.971 -37.130 -78.891 1.00 56.53 93 ILE A N 1
ATOM 703 C CA . ILE A 1 93 ? -22.656 -36.671 -79.391 1.00 56.53 93 ILE A CA 1
ATOM 704 C C . ILE A 1 93 ? -21.511 -37.682 -79.205 1.00 56.53 93 ILE A C 1
ATOM 706 O O . ILE A 1 93 ? -20.736 -37.856 -80.152 1.00 56.53 93 ILE A O 1
ATOM 710 N N . PRO A 1 94 ? -21.388 -38.392 -78.066 1.00 58.78 94 PRO A N 1
ATOM 711 C CA . PRO A 1 94 ? -20.380 -39.442 -77.902 1.00 58.78 94 PRO A CA 1
ATOM 712 C C . PRO A 1 94 ? -20.456 -40.545 -78.972 1.00 58.78 94 PRO A C 1
ATOM 714 O O . PRO A 1 94 ? -19.422 -41.034 -79.426 1.00 58.78 94 PRO A O 1
ATOM 717 N N . LEU A 1 95 ? -21.667 -40.904 -79.419 1.00 59.16 95 LEU A N 1
ATOM 718 C CA . LEU A 1 95 ? -21.891 -41.896 -80.479 1.00 59.16 95 LEU A CA 1
ATOM 719 C C . LEU A 1 95 ? -21.344 -41.433 -81.842 1.00 59.16 95 LEU A C 1
ATOM 721 O O . LEU A 1 95 ? -20.592 -42.166 -82.479 1.00 59.16 95 LEU A O 1
ATOM 725 N N . LEU A 1 96 ? -21.627 -40.192 -82.253 1.00 58.97 96 LEU A N 1
ATOM 726 C CA . LEU A 1 96 ? -21.136 -39.637 -83.525 1.00 58.97 96 LEU A CA 1
ATOM 727 C C . LEU A 1 96 ? -19.607 -39.438 -83.543 1.00 58.97 96 LEU A C 1
ATOM 729 O O . LEU A 1 96 ? -18.969 -39.584 -84.587 1.00 58.97 96 LEU A O 1
ATOM 733 N N . GLN A 1 97 ? -18.993 -39.132 -82.393 1.00 57.34 97 GLN A N 1
ATOM 734 C CA . GLN A 1 97 ? -17.533 -39.029 -82.274 1.00 57.34 97 GLN A CA 1
ATOM 735 C C . GLN A 1 97 ? -16.832 -40.386 -82.433 1.00 57.34 97 GLN A C 1
ATOM 737 O O . GLN A 1 97 ? -15.760 -40.446 -83.044 1.00 57.34 97 GLN A O 1
ATOM 742 N N . ALA A 1 98 ? -17.428 -41.467 -81.918 1.00 63.34 98 ALA A N 1
ATOM 743 C CA . ALA A 1 98 ? -16.892 -42.818 -82.065 1.00 63.34 98 ALA A CA 1
ATOM 744 C C . ALA A 1 98 ? -16.882 -43.273 -83.537 1.00 63.34 98 ALA A C 1
ATOM 746 O O . ALA A 1 98 ? -15.873 -43.807 -84.003 1.00 63.34 98 ALA A O 1
ATOM 747 N N . ASP A 1 99 ? -17.950 -42.983 -84.284 1.00 62.41 99 ASP A N 1
ATOM 748 C CA . ASP A 1 99 ? -18.058 -43.340 -85.704 1.00 62.41 99 ASP A CA 1
ATOM 749 C C . ASP A 1 99 ? -17.034 -42.586 -86.575 1.00 62.41 99 ASP A C 1
ATOM 751 O O . ASP A 1 99 ? -16.371 -43.184 -87.427 1.00 62.41 99 ASP A O 1
ATOM 755 N N . ILE A 1 100 ? -16.810 -41.289 -86.316 1.00 60.28 100 ILE A N 1
ATOM 756 C CA . ILE A 1 100 ? -15.778 -40.501 -87.020 1.00 60.28 100 ILE A CA 1
ATOM 757 C C . ILE A 1 100 ? -14.365 -41.009 -86.705 1.00 60.28 100 ILE A C 1
ATOM 759 O O . ILE A 1 100 ? -13.510 -41.043 -87.594 1.00 60.28 100 ILE A O 1
ATOM 763 N N . ALA A 1 101 ? -14.094 -41.398 -85.456 1.00 61.75 101 ALA A N 1
ATOM 764 C CA . ALA A 1 101 ? -12.789 -41.931 -85.071 1.00 61.75 101 ALA A CA 1
ATOM 765 C C . ALA A 1 101 ? -12.481 -43.255 -85.792 1.00 61.75 101 ALA A C 1
ATOM 767 O O . ALA A 1 101 ? -11.377 -43.422 -86.313 1.00 61.75 101 ALA A O 1
ATOM 768 N N . ALA A 1 102 ? -13.468 -44.152 -85.884 1.00 67.44 102 ALA A N 1
ATOM 769 C CA . ALA A 1 102 ? -13.336 -45.404 -86.626 1.00 67.44 102 ALA A CA 1
ATOM 770 C C . ALA A 1 102 ? -13.103 -45.165 -88.131 1.00 67.44 102 ALA A C 1
ATOM 772 O O . ALA A 1 102 ? -12.237 -45.807 -88.727 1.00 67.44 102 ALA A O 1
ATOM 773 N N . GLY A 1 103 ? -13.815 -44.204 -88.734 1.00 60.06 103 GLY A N 1
ATOM 774 C CA . GLY A 1 103 ? -13.623 -43.827 -90.139 1.00 60.06 103 GLY A CA 1
ATOM 775 C C . GLY A 1 103 ? -12.225 -43.272 -90.435 1.00 60.06 103 GLY A C 1
ATOM 776 O O . GLY A 1 103 ? -11.591 -43.686 -91.405 1.00 60.06 103 GLY A O 1
ATOM 777 N N . LYS A 1 104 ? -11.697 -42.390 -89.574 1.00 63.03 104 LYS A N 1
ATOM 778 C CA . LYS A 1 104 ? -10.339 -41.833 -89.736 1.00 63.03 104 LYS A CA 1
ATOM 779 C C . LYS A 1 104 ? -9.252 -42.901 -89.680 1.00 63.03 104 LYS A C 1
ATOM 781 O O . LYS A 1 104 ? -8.355 -42.881 -90.514 1.00 63.03 104 LYS A O 1
ATOM 786 N N . GLN A 1 105 ? -9.354 -43.843 -88.741 1.00 66.69 105 GLN A N 1
ATOM 787 C CA . GLN A 1 105 ? -8.370 -44.920 -88.627 1.00 66.69 105 GLN A CA 1
ATOM 788 C C . GLN A 1 105 ? -8.304 -45.763 -89.911 1.00 66.69 105 GLN A C 1
ATOM 790 O O . GLN A 1 105 ? -7.215 -46.098 -90.372 1.00 66.69 105 GLN A O 1
ATOM 795 N N . LEU A 1 106 ? -9.456 -46.064 -90.517 1.00 67.44 106 LEU A N 1
ATOM 796 C CA . LEU A 1 106 ? -9.512 -46.833 -91.759 1.00 67.44 106 LEU A CA 1
ATOM 797 C C . LEU A 1 106 ? -8.853 -46.093 -92.937 1.00 67.44 106 LEU A C 1
ATOM 799 O O . LEU A 1 106 ? -8.136 -46.714 -93.723 1.00 67.44 106 LEU A O 1
ATOM 803 N N . ILE A 1 107 ? -9.062 -44.775 -93.043 1.00 65.00 107 ILE A N 1
ATOM 804 C CA . ILE A 1 107 ? -8.425 -43.931 -94.068 1.00 65.00 107 ILE A CA 1
ATOM 805 C C . ILE A 1 107 ? -6.901 -43.910 -93.878 1.00 65.00 107 ILE A C 1
ATOM 807 O O . ILE A 1 107 ? -6.164 -44.134 -94.841 1.00 65.00 107 ILE A O 1
ATOM 811 N N . ASP A 1 108 ? -6.422 -43.715 -92.646 1.00 63.16 108 ASP A N 1
ATOM 812 C CA . ASP A 1 108 ? -4.986 -43.694 -92.337 1.00 63.16 108 ASP A CA 1
ATOM 813 C C . ASP A 1 108 ? -4.302 -45.029 -92.702 1.00 63.16 108 ASP A C 1
ATOM 815 O O . ASP A 1 108 ? -3.217 -45.041 -93.297 1.00 63.16 108 ASP A O 1
ATOM 819 N N . GLU A 1 109 ? -4.951 -46.162 -92.405 1.00 67.25 109 GLU A N 1
ATOM 820 C CA . GLU A 1 109 ? -4.464 -47.501 -92.764 1.00 67.25 109 GLU A CA 1
ATOM 821 C C . GLU A 1 109 ? -4.353 -47.690 -94.290 1.00 67.25 109 GLU A C 1
ATOM 823 O O . GLU A 1 109 ? -3.345 -48.213 -94.781 1.00 67.25 109 GLU A O 1
ATOM 828 N N . GLN A 1 110 ? -5.340 -47.228 -95.065 1.00 63.44 110 GLN A N 1
ATOM 829 C CA . GLN A 1 110 ? -5.293 -47.308 -96.531 1.00 63.44 110 GLN A CA 1
ATOM 830 C C . GLN A 1 110 ? -4.228 -46.386 -97.134 1.00 63.44 110 GLN A C 1
ATOM 832 O O . GLN A 1 110 ? -3.524 -46.775 -98.071 1.00 63.44 110 GLN A O 1
ATOM 837 N N . GLN A 1 111 ? -4.051 -45.188 -96.579 1.00 61.38 111 GLN A N 1
ATOM 838 C CA . GLN A 1 111 ? -3.073 -44.222 -97.073 1.00 61.38 111 GLN A CA 1
ATOM 839 C C . GLN A 1 111 ? -1.626 -44.682 -96.828 1.00 61.38 111 GLN A C 1
ATOM 841 O O . GLN A 1 111 ? -0.750 -44.490 -97.681 1.00 61.38 111 GLN A O 1
ATOM 846 N N . ALA A 1 112 ? -1.379 -45.384 -95.718 1.00 67.12 112 ALA A N 1
ATOM 847 C CA . ALA A 1 112 ? -0.107 -46.062 -95.470 1.00 67.12 112 ALA A CA 1
ATOM 848 C C . ALA A 1 112 ? 0.173 -47.172 -96.506 1.00 67.12 112 ALA A C 1
ATOM 850 O O . ALA A 1 112 ? 1.300 -47.304 -96.997 1.00 67.12 112 ALA A O 1
ATOM 851 N N . ALA A 1 113 ? -0.851 -47.940 -96.891 1.00 63.19 113 ALA A N 1
ATOM 852 C CA . ALA A 1 113 ? -0.719 -48.977 -97.915 1.00 63.19 113 ALA A CA 1
ATOM 853 C C . ALA A 1 113 ? -0.417 -48.390 -99.308 1.00 63.19 113 ALA A C 1
ATOM 855 O O . ALA A 1 113 ? 0.459 -48.901 -100.007 1.00 63.19 113 ALA A O 1
ATOM 856 N N . ILE A 1 114 ? -1.078 -47.289 -99.688 1.00 59.59 114 ILE A N 1
ATOM 857 C CA . ILE A 1 114 ? -0.800 -46.562 -100.941 1.00 59.59 114 ILE A CA 1
ATOM 858 C C . ILE A 1 114 ? 0.642 -46.049 -100.964 1.00 59.59 114 ILE A C 1
ATOM 860 O O . ILE A 1 114 ? 1.347 -46.247 -101.950 1.00 59.59 114 ILE A O 1
ATOM 864 N N . THR A 1 115 ? 1.104 -45.453 -99.861 1.00 64.50 115 THR A N 1
ATOM 865 C CA . THR A 1 115 ? 2.478 -44.933 -99.757 1.00 64.50 115 THR A CA 1
ATOM 866 C C . THR A 1 115 ? 3.510 -46.043 -99.964 1.00 64.50 115 THR A C 1
ATOM 868 O O . THR A 1 115 ? 4.485 -45.860 -100.687 1.00 64.50 115 THR A O 1
ATOM 871 N N . THR A 1 116 ? 3.257 -47.222 -99.390 1.00 68.38 116 THR A N 1
ATOM 872 C CA . THR A 1 116 ? 4.138 -48.389 -99.535 1.00 68.38 116 THR A CA 1
ATOM 873 C C . THR A 1 116 ? 4.199 -48.864 -100.993 1.00 68.38 116 THR A C 1
ATOM 875 O O . THR A 1 116 ? 5.282 -49.113 -101.520 1.00 68.38 116 THR A O 1
ATOM 878 N N . LEU A 1 117 ? 3.050 -48.933 -101.676 1.00 64.50 117 LEU A N 1
ATOM 879 C CA . LEU A 1 117 ? 2.988 -49.293 -103.098 1.00 64.50 117 LEU A CA 1
ATOM 880 C C . LEU A 1 117 ? 3.735 -48.285 -103.988 1.00 64.50 117 LEU A C 1
ATOM 882 O O . LEU A 1 117 ? 4.425 -48.686 -104.927 1.00 64.50 117 LEU A O 1
ATOM 886 N N . ASP A 1 118 ? 3.630 -46.987 -103.699 1.00 60.09 118 ASP A N 1
ATOM 887 C CA . ASP A 1 118 ? 4.349 -45.941 -104.437 1.00 60.09 118 ASP A CA 1
ATOM 888 C C . ASP A 1 118 ? 5.874 -46.054 -104.264 1.00 60.09 118 ASP A C 1
ATOM 890 O O . ASP A 1 118 ? 6.630 -45.895 -105.232 1.00 60.09 118 ASP A O 1
ATOM 894 N N . GLU A 1 119 ? 6.343 -46.370 -103.054 1.00 72.12 119 GLU A N 1
ATOM 895 C CA . GLU A 1 119 ? 7.764 -46.613 -102.784 1.00 72.12 119 GLU A CA 1
ATOM 896 C C . GLU A 1 119 ? 8.292 -47.839 -103.543 1.00 72.12 119 GLU A C 1
ATOM 898 O O . GLU A 1 119 ? 9.360 -47.757 -104.160 1.00 72.12 119 GLU A O 1
ATOM 903 N N . GLU A 1 120 ? 7.532 -48.938 -103.583 1.00 69.75 120 GLU A N 1
ATOM 904 C CA . GLU A 1 120 ? 7.876 -50.132 -104.369 1.00 69.75 120 GLU A CA 1
ATOM 905 C C . GLU A 1 120 ? 7.973 -49.814 -105.870 1.00 69.75 120 GLU A C 1
ATOM 907 O O . GLU A 1 120 ? 8.962 -50.158 -106.527 1.00 69.75 120 GLU A O 1
ATOM 912 N N . ILE A 1 121 ? 6.998 -49.081 -106.420 1.00 64.12 121 ILE A N 1
ATOM 913 C CA . ILE A 1 121 ? 7.019 -48.652 -107.828 1.00 64.12 121 ILE A CA 1
ATOM 914 C C . ILE A 1 121 ? 8.246 -47.779 -108.113 1.00 64.12 121 ILE A C 1
ATOM 916 O O . ILE A 1 121 ? 8.865 -47.897 -109.183 1.00 64.12 121 ILE A O 1
ATOM 920 N N . LYS A 1 122 ? 8.614 -46.893 -107.183 1.00 67.94 122 LYS A N 1
ATOM 921 C CA . LYS A 1 122 ? 9.784 -46.024 -107.328 1.00 67.94 122 LYS A CA 1
ATOM 922 C C . LYS A 1 122 ? 11.085 -46.828 -107.314 1.00 67.94 122 LYS A C 1
ATOM 924 O O . LYS A 1 122 ? 11.905 -46.628 -108.213 1.00 67.94 122 LYS A O 1
ATOM 929 N N . ALA A 1 123 ? 11.239 -47.765 -106.379 1.00 72.56 123 ALA A N 1
ATOM 930 C CA . ALA A 1 123 ? 12.410 -48.638 -106.293 1.00 72.56 123 ALA A CA 1
ATOM 931 C C . ALA A 1 123 ? 12.595 -49.471 -107.574 1.00 72.56 123 ALA A C 1
ATOM 933 O O . ALA A 1 123 ? 13.672 -49.450 -108.174 1.00 72.56 123 ALA A O 1
ATOM 934 N N . LEU A 1 124 ? 11.522 -50.095 -108.074 1.00 66.69 124 LEU A N 1
ATOM 935 C CA . LEU A 1 124 ? 11.552 -50.846 -109.337 1.00 66.69 124 LEU A CA 1
ATOM 936 C C . LEU A 1 124 ? 11.888 -49.954 -110.542 1.00 66.69 124 LEU A C 1
ATOM 938 O O . LEU A 1 124 ? 12.540 -50.381 -111.498 1.00 66.69 124 LEU A O 1
ATOM 942 N N . THR A 1 125 ? 11.463 -48.688 -110.518 1.00 66.75 125 THR A N 1
ATOM 943 C CA . THR A 1 125 ? 11.791 -47.726 -111.581 1.00 66.75 125 THR A CA 1
ATOM 944 C C . THR A 1 125 ? 13.285 -47.382 -111.588 1.00 66.75 125 THR A C 1
ATOM 946 O O . THR A 1 125 ? 13.879 -47.256 -112.664 1.00 66.75 125 THR A O 1
ATOM 949 N N . GLU A 1 126 ? 13.902 -47.252 -110.413 1.00 73.75 126 GLU A N 1
ATOM 950 C CA . GLU A 1 126 ? 15.345 -47.023 -110.274 1.00 73.75 126 GLU A CA 1
ATOM 951 C C . GLU A 1 126 ? 16.159 -48.257 -110.682 1.00 73.75 126 GLU A C 1
ATOM 953 O O . GLU A 1 126 ? 17.129 -48.125 -111.435 1.00 73.75 126 GLU A O 1
ATOM 958 N N . GLU A 1 127 ? 15.727 -49.456 -110.287 1.00 71.81 127 GLU A N 1
ATOM 959 C CA . GLU A 1 127 ? 16.365 -50.714 -110.690 1.00 71.81 127 GLU A CA 1
ATOM 960 C C . GLU A 1 127 ? 16.342 -50.900 -112.213 1.00 71.81 127 GLU A C 1
ATOM 962 O O . GLU A 1 127 ? 17.383 -51.133 -112.838 1.00 71.81 127 GLU A O 1
ATOM 967 N N . ARG A 1 128 ? 15.181 -50.679 -112.843 1.00 70.00 128 ARG A N 1
ATOM 968 C CA . ARG A 1 128 ? 15.045 -50.710 -114.305 1.00 70.00 128 ARG A CA 1
ATOM 969 C C . ARG A 1 128 ? 16.008 -49.737 -114.986 1.00 70.00 128 ARG A C 1
ATOM 971 O O . ARG A 1 128 ? 16.575 -50.058 -116.031 1.00 70.00 128 ARG A O 1
ATOM 978 N N . ARG A 1 129 ? 16.202 -48.543 -114.418 1.00 70.38 129 ARG A N 1
ATOM 979 C CA . ARG A 1 129 ? 17.139 -47.549 -114.959 1.00 70.38 129 ARG A CA 1
ATOM 980 C C . ARG A 1 129 ? 18.585 -48.037 -114.871 1.00 70.38 129 ARG A C 1
ATOM 982 O O . ARG A 1 129 ? 19.304 -47.953 -115.862 1.00 70.38 129 ARG A O 1
ATOM 989 N N . ALA A 1 130 ? 18.991 -48.593 -113.731 1.00 72.50 130 ALA A N 1
ATOM 990 C CA . ALA A 1 130 ? 20.340 -49.122 -113.552 1.00 72.50 130 ALA A CA 1
ATOM 991 C C . ALA A 1 130 ? 20.640 -50.293 -114.508 1.00 72.50 130 ALA A C 1
ATOM 993 O O . ALA A 1 130 ? 21.738 -50.374 -115.065 1.00 72.50 130 ALA A O 1
ATOM 994 N N . LEU A 1 131 ? 19.665 -51.180 -114.735 1.00 68.88 131 LEU A N 1
ATOM 995 C CA . LEU A 1 131 ? 19.796 -52.276 -115.699 1.00 68.88 131 LEU A CA 1
ATOM 996 C C . LEU A 1 131 ? 19.868 -51.774 -117.147 1.00 68.88 131 LEU A C 1
ATOM 998 O O . LEU A 1 131 ? 20.692 -52.269 -117.914 1.00 68.88 131 LEU A O 1
ATOM 1002 N N . LEU A 1 132 ? 19.085 -50.754 -117.514 1.00 68.75 132 LEU A N 1
ATOM 1003 C CA . LEU A 1 132 ? 19.177 -50.105 -118.831 1.00 68.75 132 LEU A CA 1
ATOM 1004 C C . LEU A 1 132 ? 20.556 -49.481 -119.079 1.00 68.75 132 LEU A C 1
ATOM 1006 O O . LEU A 1 132 ? 21.118 -49.642 -120.165 1.00 68.75 132 LEU A O 1
ATOM 1010 N N . ASP A 1 133 ? 21.125 -48.807 -118.080 1.00 72.12 133 ASP A N 1
ATOM 1011 C CA . ASP A 1 133 ? 22.458 -48.207 -118.192 1.00 72.12 133 ASP A CA 1
ATOM 1012 C C . ASP A 1 133 ? 23.538 -49.292 -118.363 1.00 72.12 133 ASP A C 1
ATOM 1014 O O . ASP A 1 133 ? 24.430 -49.166 -119.210 1.00 72.12 133 ASP A O 1
ATOM 1018 N N . ARG A 1 134 ? 23.424 -50.410 -117.627 1.00 69.44 134 ARG A N 1
ATOM 1019 C CA . ARG A 1 134 ? 24.304 -51.583 -117.789 1.00 69.44 134 ARG A CA 1
ATOM 1020 C C . ARG A 1 134 ? 24.189 -52.205 -119.176 1.00 69.44 134 ARG A C 1
ATOM 1022 O O . ARG A 1 134 ? 25.220 -52.469 -119.789 1.00 69.44 134 ARG A O 1
ATOM 1029 N N . LEU A 1 135 ? 22.968 -52.400 -119.677 1.00 70.31 135 LEU A N 1
ATOM 1030 C CA . LEU A 1 135 ? 22.721 -52.923 -121.022 1.00 70.31 135 LEU A CA 1
ATOM 1031 C C . LEU A 1 135 ? 23.355 -52.017 -122.086 1.00 70.31 135 LEU A C 1
ATOM 1033 O O . LEU A 1 135 ? 24.005 -52.498 -123.010 1.00 70.31 135 LEU A O 1
ATOM 1037 N N . THR A 1 136 ? 23.210 -50.701 -121.927 1.00 71.81 136 THR A N 1
ATOM 1038 C CA . THR A 1 136 ? 23.768 -49.709 -122.856 1.00 71.81 136 THR A CA 1
ATOM 1039 C C . THR A 1 136 ? 25.298 -49.763 -122.882 1.00 71.81 136 THR A C 1
ATOM 1041 O O . THR A 1 136 ? 25.895 -49.790 -123.956 1.00 71.81 136 THR A O 1
ATOM 1044 N N . SER A 1 137 ? 25.938 -49.842 -121.712 1.00 72.31 137 SER A N 1
ATOM 1045 C CA . SER A 1 137 ? 27.397 -49.972 -121.597 1.00 72.31 137 SER A CA 1
ATOM 1046 C C . SER A 1 137 ? 27.917 -51.302 -122.162 1.00 72.31 137 SER A C 1
ATOM 1048 O O . SER A 1 137 ? 28.909 -51.334 -122.896 1.00 72.31 137 SER A O 1
ATOM 1050 N N . ALA A 1 138 ? 27.215 -52.404 -121.873 1.00 69.44 138 ALA A N 1
ATOM 1051 C CA . ALA A 1 138 ? 27.548 -53.725 -122.399 1.00 69.44 138 ALA A CA 1
ATOM 1052 C C . ALA A 1 138 ? 27.460 -53.761 -123.932 1.00 69.44 138 ALA A C 1
ATOM 1054 O O . ALA A 1 138 ? 28.369 -54.281 -124.578 1.00 69.44 138 ALA A O 1
ATOM 1055 N N . ASN A 1 139 ? 26.425 -53.147 -124.516 1.00 66.44 139 ASN A N 1
ATOM 1056 C CA . ASN A 1 139 ? 26.291 -53.012 -125.967 1.00 66.44 139 ASN A CA 1
ATOM 1057 C C . ASN A 1 139 ? 27.423 -52.182 -126.582 1.00 66.44 139 ASN A C 1
ATOM 1059 O O . ASN A 1 139 ? 28.022 -52.620 -127.556 1.00 66.44 139 ASN A O 1
ATOM 1063 N N . ALA A 1 140 ? 27.781 -51.039 -125.989 1.00 74.88 140 ALA A N 1
ATOM 1064 C CA . ALA A 1 140 ? 28.887 -50.222 -126.494 1.00 74.88 140 ALA A CA 1
ATOM 1065 C C . ALA A 1 140 ? 30.228 -50.982 -126.478 1.00 74.88 140 ALA A C 1
ATOM 1067 O O . ALA A 1 140 ? 30.996 -50.922 -127.435 1.00 74.88 140 ALA A O 1
ATOM 1068 N N . THR A 1 141 ? 30.482 -51.749 -125.412 1.00 72.44 141 THR A N 1
ATOM 1069 C CA . THR A 1 141 ? 31.686 -52.590 -125.301 1.00 72.44 141 THR A CA 1
ATOM 1070 C C . THR A 1 141 ? 31.675 -53.710 -126.340 1.00 72.44 141 THR A C 1
ATOM 1072 O O . THR A 1 141 ? 32.700 -54.017 -126.946 1.00 72.44 141 THR A O 1
ATOM 1075 N N . LEU A 1 142 ? 30.514 -54.334 -126.553 1.00 77.75 142 LEU A N 1
ATOM 1076 C CA . LEU A 1 142 ? 30.339 -55.375 -127.558 1.00 77.75 142 LEU A CA 1
ATOM 1077 C C . LEU A 1 142 ? 30.615 -54.842 -128.972 1.00 77.75 142 LEU A C 1
ATOM 1079 O O . LEU A 1 142 ? 31.275 -55.535 -129.746 1.00 77.75 142 LEU A O 1
ATOM 1083 N N . ASP A 1 143 ? 30.142 -53.638 -129.290 1.00 76.06 143 ASP A N 1
ATOM 1084 C CA . ASP A 1 143 ? 30.369 -52.993 -130.586 1.00 76.06 143 ASP A CA 1
ATOM 1085 C C . ASP A 1 143 ? 31.863 -52.699 -130.812 1.00 76.06 143 ASP A C 1
ATOM 1087 O O . ASP A 1 143 ? 32.412 -53.069 -131.852 1.00 76.06 143 ASP A O 1
ATOM 1091 N N . GLU A 1 144 ? 32.557 -52.138 -129.815 1.00 76.19 144 GLU A N 1
ATOM 1092 C CA . GLU A 1 144 ? 34.005 -51.873 -129.889 1.00 76.19 144 GLU A CA 1
ATOM 1093 C C . GLU A 1 144 ? 34.818 -53.166 -130.076 1.00 76.19 144 GLU A C 1
ATOM 1095 O O . GLU A 1 144 ? 35.731 -53.234 -130.905 1.00 76.19 144 GLU A O 1
ATOM 1100 N N . GLN A 1 145 ? 34.467 -54.229 -129.342 1.00 72.38 145 GLN A N 1
ATOM 1101 C CA . GLN A 1 145 ? 35.137 -55.523 -129.481 1.00 72.38 145 GLN A CA 1
ATOM 1102 C C . GLN A 1 145 ? 34.897 -56.151 -130.854 1.00 72.38 145 GLN A C 1
ATOM 1104 O O . GLN A 1 145 ? 35.823 -56.741 -131.407 1.00 72.38 145 GLN A O 1
ATOM 1109 N N . GLN A 1 146 ? 33.697 -56.015 -131.425 1.00 75.69 146 GLN A N 1
ATOM 1110 C CA . GLN A 1 146 ? 33.417 -56.494 -132.782 1.00 75.69 146 GLN A CA 1
ATOM 1111 C C . GLN A 1 146 ? 34.240 -55.744 -133.837 1.00 75.69 146 GLN A C 1
ATOM 1113 O O . GLN A 1 146 ? 34.733 -56.369 -134.778 1.00 75.69 146 GLN A O 1
ATOM 1118 N N . GLU A 1 147 ? 34.435 -54.434 -133.676 1.00 79.06 147 GLU A N 1
ATOM 1119 C CA . GLU A 1 147 ? 35.254 -53.641 -134.596 1.00 79.06 147 GLU A CA 1
ATOM 1120 C C . GLU A 1 147 ? 36.736 -54.043 -134.532 1.00 79.06 147 GLU A C 1
ATOM 1122 O O . GLU A 1 147 ? 37.355 -54.299 -135.569 1.00 79.06 147 GLU A O 1
ATOM 1127 N N . LEU A 1 148 ? 37.296 -54.183 -133.325 1.00 75.25 148 LEU A N 1
ATOM 1128 C CA . LEU A 1 148 ? 38.666 -54.677 -133.133 1.00 75.25 148 LEU A CA 1
ATOM 1129 C C . LEU A 1 148 ? 38.867 -56.067 -133.745 1.00 75.25 148 LEU A C 1
ATOM 1131 O O . LEU A 1 148 ? 39.900 -56.326 -134.364 1.00 75.25 148 LEU A O 1
ATOM 1135 N N . LEU A 1 149 ? 37.879 -56.946 -133.586 1.00 77.75 149 LEU A N 1
ATOM 1136 C CA . LEU A 1 149 ? 37.909 -58.301 -134.124 1.00 77.75 149 LEU A CA 1
ATOM 1137 C C . LEU A 1 149 ? 37.980 -58.281 -135.657 1.00 77.75 149 LEU A C 1
ATOM 1139 O O . LEU A 1 149 ? 38.834 -58.943 -136.245 1.00 77.75 149 LEU A O 1
ATOM 1143 N N . SER A 1 150 ? 37.173 -57.428 -136.297 1.00 77.69 150 SER A N 1
ATOM 1144 C CA . SER A 1 150 ? 37.228 -57.205 -137.746 1.00 77.69 150 SER A CA 1
ATOM 1145 C C . SER A 1 150 ? 38.585 -56.652 -138.209 1.00 77.69 150 SER A C 1
ATOM 1147 O O . SER A 1 150 ? 39.112 -57.085 -139.237 1.00 77.69 150 SER A O 1
ATOM 1149 N N . GLN A 1 151 ? 39.189 -55.730 -137.450 1.00 75.75 151 GLN A N 1
ATOM 1150 C CA . GLN A 1 151 ? 40.519 -55.196 -137.767 1.00 75.75 151 GLN A CA 1
ATOM 1151 C C . GLN A 1 151 ? 41.620 -56.262 -137.639 1.00 75.75 151 GLN A C 1
ATOM 1153 O O . GLN A 1 151 ? 42.511 -56.321 -138.488 1.00 75.75 151 GLN A O 1
ATOM 1158 N N . GLN A 1 152 ? 41.570 -57.119 -136.613 1.00 73.88 152 GLN A N 1
ATOM 1159 C CA . GLN A 1 152 ? 42.544 -58.204 -136.437 1.00 73.88 152 GLN A CA 1
ATOM 1160 C C . GLN A 1 152 ? 42.440 -59.264 -137.536 1.00 73.88 152 GLN A C 1
ATOM 1162 O O . GLN A 1 152 ? 43.473 -59.695 -138.052 1.00 73.88 152 GLN A O 1
ATOM 1167 N N . GLU A 1 153 ? 41.222 -59.646 -137.932 1.00 78.56 153 GLU A N 1
ATOM 1168 C CA . GLU A 1 153 ? 40.994 -60.556 -139.064 1.00 78.56 153 GLU A CA 1
ATOM 1169 C C . GLU A 1 153 ? 41.651 -60.028 -140.347 1.00 78.56 153 GLU A C 1
ATOM 1171 O O . GLU A 1 153 ? 42.331 -60.775 -141.053 1.00 78.56 153 GLU A O 1
ATOM 1176 N N . MET A 1 154 ? 41.534 -58.722 -140.606 1.00 73.31 154 MET A N 1
ATOM 1177 C CA . MET A 1 154 ? 42.178 -58.068 -141.749 1.00 73.31 154 MET A CA 1
ATOM 1178 C C . MET A 1 154 ? 43.714 -58.093 -141.663 1.00 73.31 154 MET A C 1
ATOM 1180 O O . MET A 1 154 ? 44.381 -58.323 -142.670 1.00 73.31 154 MET A O 1
ATOM 1184 N N . VAL A 1 155 ? 44.297 -57.870 -140.480 1.00 70.50 155 VAL A N 1
ATOM 1185 C CA . VAL A 1 155 ? 45.761 -57.910 -140.290 1.00 70.50 155 VAL A CA 1
ATOM 1186 C C . VAL A 1 155 ? 46.319 -59.317 -140.508 1.00 70.50 155 VAL A C 1
ATOM 1188 O O . VAL A 1 155 ? 47.358 -59.460 -141.151 1.00 70.50 155 VAL A O 1
ATOM 1191 N N . ILE A 1 156 ? 45.639 -60.354 -140.010 1.00 73.94 156 ILE A N 1
ATOM 1192 C CA . ILE A 1 156 ? 46.039 -61.754 -140.233 1.00 73.94 156 ILE A CA 1
ATOM 1193 C C . ILE A 1 156 ? 46.040 -62.071 -141.732 1.00 73.94 156 ILE A C 1
ATOM 1195 O O . ILE A 1 156 ? 47.029 -62.603 -142.232 1.00 73.94 156 ILE A O 1
ATOM 1199 N N . ALA A 1 157 ? 44.993 -61.665 -142.458 1.00 70.94 157 ALA A N 1
ATOM 1200 C CA . ALA A 1 157 ? 44.909 -61.867 -143.904 1.00 70.94 157 ALA A CA 1
ATOM 1201 C C . ALA A 1 157 ? 46.072 -61.208 -144.676 1.00 70.94 157 ALA A C 1
ATOM 1203 O O . ALA A 1 157 ? 46.565 -61.784 -145.641 1.00 70.94 157 ALA A O 1
ATOM 1204 N N . LEU A 1 158 ? 46.550 -60.035 -144.238 1.00 65.38 158 LEU A N 1
ATOM 1205 C CA . LEU A 1 158 ? 47.706 -59.355 -144.842 1.00 65.38 158 LEU A CA 1
ATOM 1206 C C . LEU A 1 158 ? 49.041 -60.069 -144.569 1.00 65.38 158 LEU A C 1
ATOM 1208 O O . LEU A 1 158 ? 49.935 -60.031 -145.414 1.00 65.38 158 LEU A O 1
ATOM 1212 N N . PHE A 1 159 ? 49.203 -60.700 -143.400 1.00 67.56 159 PHE A N 1
ATOM 1213 C CA . PHE A 1 159 ? 50.419 -61.456 -143.076 1.00 67.56 159 PHE A CA 1
ATOM 1214 C C . PHE A 1 159 ? 50.533 -62.767 -143.862 1.00 67.56 159 PHE A C 1
ATOM 1216 O O . PHE A 1 159 ? 51.652 -63.168 -144.178 1.00 67.56 159 PHE A O 1
ATOM 1223 N N . ASP A 1 160 ? 49.410 -63.401 -144.206 1.00 65.56 160 ASP A N 1
ATOM 1224 C CA . ASP A 1 160 ? 49.389 -64.611 -145.042 1.00 65.56 160 ASP A CA 1
ATOM 1225 C C . ASP A 1 160 ? 49.887 -64.364 -146.486 1.00 65.56 160 ASP A C 1
ATOM 1227 O O . ASP A 1 160 ? 50.300 -65.308 -147.156 1.00 65.56 160 ASP A O 1
ATOM 1231 N N . GLU A 1 161 ? 49.906 -63.114 -146.973 1.00 64.25 161 GLU A N 1
ATOM 1232 C CA . GLU A 1 161 ? 50.303 -62.765 -148.352 1.00 64.25 161 GLU A CA 1
ATOM 1233 C C . GLU A 1 161 ? 51.818 -62.508 -148.574 1.00 64.25 161 GLU A C 1
ATOM 1235 O O . GLU A 1 161 ? 52.244 -62.407 -149.727 1.00 64.25 161 GLU A O 1
ATOM 1240 N N . GLN A 1 162 ? 52.669 -62.401 -147.539 1.00 62.16 162 GLN A N 1
ATOM 1241 C CA . GLN A 1 162 ? 54.115 -62.110 -147.700 1.00 62.16 162 GLN A CA 1
ATOM 1242 C C . GLN A 1 162 ? 55.012 -63.368 -147.602 1.00 62.16 162 GLN A C 1
ATOM 1244 O O . GLN A 1 162 ? 55.135 -63.961 -146.534 1.00 62.16 162 GLN A O 1
ATOM 1249 N N . GLU A 1 163 ? 55.706 -63.747 -148.692 1.00 56.47 163 GLU A N 1
ATOM 1250 C CA . GLU A 1 163 ? 56.366 -65.070 -148.839 1.00 56.47 163 GLU A CA 1
ATOM 1251 C C . GLU A 1 163 ? 57.923 -65.114 -148.765 1.00 56.47 163 GLU A C 1
ATOM 1253 O O . GLU A 1 163 ? 58.505 -66.186 -148.912 1.00 56.47 163 GLU A O 1
ATOM 1258 N N . GLU A 1 164 ? 58.647 -64.021 -148.479 1.00 54.22 164 GLU A N 1
ATOM 1259 C CA . GLU A 1 164 ? 60.136 -64.005 -148.468 1.00 54.22 164 GLU A CA 1
ATOM 1260 C C . GLU A 1 164 ? 60.755 -63.648 -147.090 1.00 54.22 164 GLU A C 1
ATOM 1262 O O . GLU A 1 164 ? 61.284 -62.561 -146.901 1.00 54.22 164 GLU A O 1
ATOM 1267 N N . ASP A 1 165 ? 60.635 -64.559 -146.108 1.00 55.38 165 ASP A N 1
ATOM 1268 C CA . ASP A 1 165 ? 61.607 -64.883 -145.023 1.00 55.38 165 ASP A CA 1
ATOM 1269 C C . ASP A 1 165 ? 60.906 -65.725 -143.923 1.00 55.38 165 ASP A C 1
ATOM 1271 O O . ASP A 1 165 ? 60.406 -65.243 -142.901 1.00 55.38 165 ASP A O 1
ATOM 1275 N N . GLY A 1 166 ? 60.834 -67.042 -144.140 1.00 58.25 166 GLY A N 1
ATOM 1276 C CA . GLY A 1 166 ? 59.853 -67.947 -143.517 1.00 58.25 166 GLY A CA 1
ATOM 1277 C C . GLY A 1 166 ? 59.949 -68.266 -142.013 1.00 58.25 166 GLY A C 1
ATOM 1278 O O . GLY A 1 166 ? 59.213 -69.138 -141.558 1.00 58.25 166 GLY A O 1
ATOM 1279 N N . GLN A 1 167 ? 60.807 -67.630 -141.205 1.00 61.62 167 GLN A N 1
ATOM 1280 C CA . GLN A 1 167 ? 60.939 -67.994 -139.774 1.00 61.62 167 GLN A CA 1
ATOM 1281 C C . GLN A 1 167 ? 60.392 -66.963 -138.777 1.00 61.62 167 GLN A C 1
ATOM 1283 O O . GLN A 1 167 ? 59.952 -67.347 -137.689 1.00 61.62 167 GLN A O 1
ATOM 1288 N N . THR A 1 168 ? 60.383 -65.677 -139.128 1.00 63.12 168 THR A N 1
ATOM 1289 C CA . THR A 1 168 ? 59.918 -64.608 -138.224 1.00 63.12 168 THR A CA 1
ATOM 1290 C C . THR A 1 168 ? 58.414 -64.354 -138.384 1.00 63.12 168 THR A C 1
ATOM 1292 O O . THR A 1 168 ? 57.712 -64.214 -137.382 1.00 63.12 168 THR A O 1
ATOM 1295 N N . ILE A 1 169 ? 57.903 -64.408 -139.620 1.00 62.94 169 ILE A N 1
ATOM 1296 C CA . ILE A 1 169 ? 56.490 -64.153 -139.962 1.00 62.94 169 ILE A CA 1
ATOM 1297 C C . ILE A 1 169 ? 55.564 -65.240 -139.389 1.00 62.94 169 ILE A C 1
ATOM 1299 O O . ILE A 1 169 ? 54.560 -64.928 -138.753 1.00 62.94 169 ILE A O 1
ATOM 1303 N N . GLY A 1 170 ? 55.944 -66.521 -139.477 1.00 62.81 170 GLY A N 1
ATOM 1304 C CA . GLY A 1 170 ? 55.112 -67.627 -138.976 1.00 62.81 170 GLY A CA 1
ATOM 1305 C C . GLY A 1 170 ? 54.851 -67.595 -137.462 1.00 62.81 170 GLY A C 1
ATOM 1306 O O . GLY A 1 170 ? 53.788 -68.012 -137.003 1.00 62.81 170 GLY A O 1
ATOM 1307 N N . LYS A 1 171 ? 55.781 -67.050 -136.662 1.00 70.81 171 LYS A N 1
ATOM 1308 C CA . LYS A 1 171 ? 55.561 -66.865 -135.215 1.00 70.81 171 LYS A CA 1
ATOM 1309 C C . LYS A 1 171 ? 54.586 -65.727 -134.918 1.00 70.81 171 LYS A C 1
ATOM 1311 O O . LYS A 1 171 ? 53.798 -65.841 -133.981 1.00 70.81 171 LYS A O 1
ATOM 1316 N N . GLN A 1 172 ? 54.634 -64.648 -135.698 1.00 69.69 172 GLN A N 1
ATOM 1317 C CA . GLN A 1 172 ? 53.726 -63.511 -135.538 1.00 69.69 172 GLN A CA 1
ATOM 1318 C C . GLN A 1 172 ? 52.298 -63.874 -135.963 1.00 69.69 172 GLN A C 1
ATOM 1320 O O . GLN A 1 172 ? 51.359 -63.573 -135.230 1.00 69.69 172 GLN A O 1
ATOM 1325 N N . LEU A 1 173 ? 52.138 -64.618 -137.061 1.00 73.25 173 LEU A N 1
ATOM 1326 C CA . LEU A 1 173 ? 50.839 -65.098 -137.537 1.00 73.25 173 LEU A CA 1
ATOM 1327 C C . LEU A 1 173 ? 50.155 -66.054 -136.541 1.00 73.25 173 LEU A C 1
ATOM 1329 O O . LEU A 1 173 ? 48.970 -65.902 -136.237 1.00 73.25 173 LEU A O 1
ATOM 1333 N N . ALA A 1 174 ? 50.902 -67.010 -135.976 1.00 72.19 174 ALA A N 1
ATOM 1334 C CA . ALA A 1 174 ? 50.363 -67.932 -134.973 1.00 72.19 174 ALA A CA 1
ATOM 1335 C C . ALA A 1 174 ? 49.897 -67.191 -133.705 1.00 72.19 174 ALA A C 1
ATOM 1337 O O . ALA A 1 174 ? 48.827 -67.484 -133.170 1.00 72.19 174 ALA A O 1
ATOM 1338 N N . SER A 1 175 ? 50.667 -66.190 -133.262 1.00 74.69 175 SER A N 1
ATOM 1339 C CA . SER A 1 175 ? 50.284 -65.317 -132.147 1.00 74.69 175 SER A CA 1
ATOM 1340 C C . SER A 1 175 ? 49.021 -64.508 -132.455 1.00 74.69 175 SER A C 1
ATOM 1342 O O . SER A 1 175 ? 48.160 -64.383 -131.587 1.00 74.69 175 SER A O 1
ATOM 1344 N N . ALA A 1 176 ? 48.901 -63.957 -133.666 1.00 69.31 176 ALA A N 1
ATOM 1345 C CA . ALA A 1 176 ? 47.743 -63.162 -134.068 1.00 69.31 176 ALA A CA 1
ATOM 1346 C C . ALA A 1 176 ? 46.469 -64.020 -134.166 1.00 69.31 176 ALA A C 1
ATOM 1348 O O . ALA A 1 176 ? 45.425 -63.639 -133.647 1.00 69.31 176 ALA A O 1
ATOM 1349 N N . THR A 1 177 ? 46.570 -65.226 -134.729 1.00 75.75 177 THR A N 1
ATOM 1350 C CA . THR A 1 177 ? 45.440 -66.168 -134.834 1.00 75.75 177 THR A CA 1
ATOM 1351 C C . THR A 1 177 ? 44.930 -66.600 -133.458 1.00 75.75 177 THR A C 1
ATOM 1353 O O . THR A 1 177 ? 43.724 -66.685 -133.228 1.00 75.75 177 THR A O 1
ATOM 1356 N N . GLN A 1 178 ? 45.842 -66.841 -132.510 1.00 78.25 178 GLN A N 1
ATOM 1357 C CA . GLN A 1 178 ? 45.461 -67.168 -131.138 1.00 78.25 178 GLN A CA 1
ATOM 1358 C C . GLN A 1 178 ? 44.756 -65.993 -130.441 1.00 78.25 178 GLN A C 1
ATOM 1360 O O . GLN A 1 178 ? 43.778 -66.217 -129.727 1.00 78.25 178 GLN A O 1
ATOM 1365 N N . ALA A 1 179 ? 45.223 -64.760 -130.655 1.00 74.44 179 ALA A N 1
ATOM 1366 C CA . ALA A 1 179 ? 44.583 -63.565 -130.107 1.00 74.44 179 ALA A CA 1
ATOM 1367 C C . ALA A 1 179 ? 43.159 -63.374 -130.661 1.00 74.44 179 ALA A C 1
ATOM 1369 O O . ALA A 1 179 ? 42.234 -63.127 -129.888 1.00 74.44 179 ALA A O 1
ATOM 1370 N N . LEU A 1 180 ? 42.959 -63.599 -131.964 1.00 77.88 180 LEU A N 1
ATOM 1371 C CA . LEU A 1 180 ? 41.642 -63.513 -132.592 1.00 77.88 180 LEU A CA 1
ATOM 1372 C C . LEU A 1 180 ? 40.649 -64.525 -132.000 1.00 77.88 180 LEU A C 1
ATOM 1374 O O . LEU A 1 180 ? 39.518 -64.169 -131.670 1.00 77.88 180 LEU A O 1
ATOM 1378 N N . ALA A 1 181 ? 41.070 -65.781 -131.820 1.00 75.06 181 ALA A N 1
ATOM 1379 C CA . ALA A 1 181 ? 40.215 -66.815 -131.236 1.00 75.06 181 ALA A CA 1
ATOM 1380 C C . ALA A 1 181 ? 39.787 -66.463 -129.799 1.00 75.06 181 ALA A C 1
ATOM 1382 O O . ALA A 1 181 ? 38.629 -66.661 -129.426 1.00 75.06 181 ALA A O 1
ATOM 1383 N N . GLN A 1 182 ? 40.701 -65.893 -129.005 1.00 77.31 182 GLN A N 1
ATOM 1384 C CA . GLN A 1 182 ? 40.373 -65.390 -127.668 1.00 77.31 182 GLN A CA 1
ATOM 1385 C C . GLN A 1 182 ? 39.358 -64.240 -127.729 1.00 77.31 182 GLN A C 1
ATOM 1387 O O . GLN A 1 182 ? 38.432 -64.197 -126.919 1.00 77.31 182 GLN A O 1
ATOM 1392 N N . GLN A 1 183 ? 39.481 -63.345 -128.710 1.00 75.38 183 GLN A N 1
ATOM 1393 C CA . GLN A 1 183 ? 38.554 -62.228 -128.873 1.00 75.38 183 GLN A CA 1
ATOM 1394 C C . GLN A 1 183 ? 37.156 -62.676 -129.337 1.00 75.38 183 GLN A C 1
ATOM 1396 O O . GLN A 1 183 ? 36.152 -62.170 -128.834 1.00 75.38 183 GLN A O 1
ATOM 1401 N N . GLN A 1 184 ? 37.065 -63.674 -130.224 1.00 72.19 184 GLN A N 1
ATOM 1402 C CA . GLN A 1 184 ? 35.785 -64.254 -130.663 1.00 72.19 184 GLN A CA 1
ATOM 1403 C C . GLN A 1 184 ? 35.011 -64.879 -129.498 1.00 72.19 184 GLN A C 1
ATOM 1405 O O . GLN A 1 184 ? 33.792 -64.708 -129.402 1.00 72.19 184 GLN A O 1
ATOM 1410 N N . GLN A 1 185 ? 35.710 -65.552 -128.581 1.00 78.44 185 GLN A N 1
ATOM 1411 C CA . GLN A 1 185 ? 35.080 -66.113 -127.389 1.00 78.44 185 GLN A CA 1
ATOM 1412 C C . GLN A 1 185 ? 34.533 -65.017 -126.460 1.00 78.44 185 GLN A C 1
ATOM 1414 O O . GLN A 1 185 ? 33.398 -65.124 -125.996 1.00 78.44 185 GLN A O 1
ATOM 1419 N N . LEU A 1 186 ? 35.286 -63.930 -126.261 1.00 76.12 186 LEU A N 1
ATOM 1420 C CA . LEU A 1 186 ? 34.838 -62.797 -125.446 1.00 76.12 186 LEU A CA 1
ATOM 1421 C C . LEU A 1 186 ? 33.564 -62.141 -126.014 1.00 76.12 186 LEU A C 1
ATOM 1423 O O . LEU A 1 186 ? 32.629 -61.847 -125.271 1.00 76.12 186 LEU A O 1
ATOM 1427 N N . VAL A 1 187 ? 33.489 -61.955 -127.337 1.00 70.69 187 VAL A N 1
ATOM 1428 C CA . VAL A 1 187 ? 32.301 -61.396 -128.012 1.00 70.69 187 VAL A CA 1
ATOM 1429 C C . VAL A 1 187 ? 31.068 -62.292 -127.830 1.00 70.69 187 VAL A C 1
ATOM 1431 O O . VAL A 1 187 ? 29.958 -61.784 -127.650 1.00 70.69 187 VAL A O 1
ATOM 1434 N N . PHE A 1 188 ? 31.234 -63.618 -127.851 1.00 71.00 188 PHE A N 1
ATOM 1435 C CA . PHE A 1 188 ? 30.133 -64.556 -127.611 1.00 71.00 188 PHE A CA 1
ATOM 1436 C C . PHE A 1 188 ? 29.594 -64.453 -126.177 1.00 71.00 188 PHE A C 1
ATOM 1438 O O . PHE A 1 188 ? 28.379 -64.373 -125.980 1.00 71.00 188 PHE A O 1
ATOM 1445 N N . GLU A 1 189 ? 30.487 -64.398 -125.187 1.00 75.75 189 GLU A N 1
ATOM 1446 C CA . GLU A 1 189 ? 30.112 -64.242 -123.777 1.00 75.75 189 GLU A CA 1
ATOM 1447 C C . GLU A 1 189 ? 29.369 -62.916 -123.532 1.00 75.75 189 GLU A C 1
ATOM 1449 O O . GLU A 1 189 ? 28.320 -62.907 -122.882 1.00 75.75 189 GLU A O 1
ATOM 1454 N N . LEU A 1 190 ? 29.833 -61.814 -124.133 1.00 69.94 190 LEU A N 1
ATOM 1455 C CA . LEU A 1 190 ? 29.172 -60.507 -124.037 1.00 69.94 190 LEU A CA 1
ATOM 1456 C C . LEU A 1 190 ? 27.759 -60.506 -124.649 1.00 69.94 190 LEU A C 1
ATOM 1458 O O . LEU A 1 190 ? 26.836 -59.950 -124.052 1.00 69.94 190 LEU A O 1
ATOM 1462 N N . ARG A 1 191 ? 27.535 -61.176 -125.790 1.00 65.25 191 ARG A N 1
ATOM 1463 C CA . ARG A 1 191 ? 26.179 -61.316 -126.373 1.00 65.25 191 ARG A CA 1
ATOM 1464 C C . ARG A 1 191 ? 25.217 -62.073 -125.456 1.00 65.25 191 ARG A C 1
ATOM 1466 O O . ARG A 1 191 ? 24.036 -61.723 -125.382 1.00 65.25 191 ARG A O 1
ATOM 1473 N N . GLY A 1 192 ? 25.716 -63.092 -124.754 1.00 67.06 192 GLY A N 1
ATOM 1474 C CA . GLY A 1 192 ? 24.936 -63.823 -123.756 1.00 67.06 192 GLY A CA 1
ATOM 1475 C C . GLY A 1 192 ? 24.462 -62.910 -122.623 1.00 67.06 192 GLY A C 1
ATOM 1476 O O . GLY A 1 192 ? 23.276 -62.900 -122.296 1.00 67.06 192 GLY A O 1
ATOM 1477 N N . GLN A 1 193 ? 25.362 -62.076 -122.095 1.00 69.75 193 GLN A N 1
ATOM 1478 C CA . GLN A 1 193 ? 25.037 -61.117 -121.030 1.00 69.75 193 GLN A CA 1
ATOM 1479 C C . GLN A 1 193 ? 23.999 -60.073 -121.468 1.00 69.75 193 GLN A C 1
ATOM 1481 O O . GLN A 1 193 ? 23.068 -59.784 -120.718 1.00 69.75 193 GLN A O 1
ATOM 1486 N N . VAL A 1 194 ? 24.108 -59.543 -122.691 1.00 66.00 194 VAL A N 1
ATOM 1487 C CA . VAL A 1 194 ? 23.135 -58.583 -123.250 1.00 66.00 194 VAL A CA 1
ATOM 1488 C C . VAL A 1 194 ? 21.729 -59.190 -123.342 1.00 66.00 194 VAL A C 1
ATOM 1490 O O . VAL A 1 194 ? 20.742 -58.523 -123.022 1.00 66.00 194 VAL A O 1
ATOM 1493 N N . THR A 1 195 ? 21.624 -60.461 -123.739 1.00 66.69 195 THR A N 1
ATOM 1494 C CA . THR A 1 195 ? 20.327 -61.151 -123.844 1.00 66.69 195 THR A CA 1
ATOM 1495 C C . THR A 1 195 ? 19.689 -61.323 -122.466 1.00 66.69 195 THR A C 1
ATOM 1497 O O . THR A 1 195 ? 18.533 -60.953 -122.280 1.00 66.69 195 THR A O 1
ATOM 1500 N N . GLN A 1 196 ? 20.464 -61.782 -121.477 1.00 71.88 196 GLN A N 1
ATOM 1501 C CA . GLN A 1 196 ? 19.975 -61.948 -120.106 1.00 71.88 196 GLN A CA 1
ATOM 1502 C C . GLN A 1 196 ? 19.471 -60.624 -119.506 1.00 71.88 196 GLN A C 1
ATOM 1504 O O . GLN A 1 196 ? 18.370 -60.574 -118.962 1.00 71.88 196 GLN A O 1
ATOM 1509 N N . LEU A 1 197 ? 20.232 -59.534 -119.662 1.00 64.56 197 LEU A N 1
ATOM 1510 C CA . LEU A 1 197 ? 19.824 -58.208 -119.178 1.00 64.56 197 LEU A CA 1
ATOM 1511 C C . LEU A 1 197 ? 18.535 -57.704 -119.850 1.00 64.56 197 LEU A C 1
ATOM 1513 O O . LEU A 1 197 ? 17.763 -56.966 -119.239 1.00 64.56 197 LEU A O 1
ATOM 1517 N N . THR A 1 198 ? 18.290 -58.095 -121.102 1.00 61.16 198 THR A N 1
ATOM 1518 C CA . THR A 1 198 ? 17.069 -57.720 -121.830 1.00 61.16 198 THR A CA 1
ATOM 1519 C C . THR A 1 198 ? 15.838 -58.439 -121.272 1.00 61.16 198 THR A C 1
ATOM 1521 O O . THR A 1 198 ? 14.789 -57.813 -121.106 1.00 61.16 198 THR A O 1
ATOM 1524 N N . ASP A 1 199 ? 15.959 -59.723 -120.937 1.00 69.06 199 ASP A N 1
ATOM 1525 C CA . ASP A 1 199 ? 14.858 -60.499 -120.355 1.00 69.06 199 ASP A CA 1
ATOM 1526 C C . ASP A 1 199 ? 14.507 -60.015 -118.939 1.00 69.06 199 ASP A C 1
ATOM 1528 O O . ASP A 1 199 ? 13.328 -59.829 -118.625 1.00 69.06 199 ASP A O 1
ATOM 1532 N N . GLU A 1 200 ? 15.518 -59.713 -118.117 1.00 69.81 200 GLU A N 1
ATOM 1533 C CA . GLU A 1 200 ? 15.333 -59.127 -116.779 1.00 69.81 200 GLU A CA 1
ATOM 1534 C C . GLU A 1 200 ? 14.593 -57.774 -116.848 1.00 69.81 200 GLU A C 1
ATOM 1536 O O . GLU A 1 200 ? 13.682 -57.510 -116.058 1.00 69.81 200 GLU A O 1
ATOM 1541 N N . LEU A 1 201 ? 14.899 -56.940 -117.850 1.00 66.38 201 LEU A N 1
ATOM 1542 C CA . LEU A 1 201 ? 14.203 -55.668 -118.073 1.00 66.38 201 LEU A CA 1
ATOM 1543 C C . LEU A 1 201 ? 12.727 -55.828 -118.457 1.00 66.38 201 LEU A C 1
ATOM 1545 O O . LEU A 1 201 ? 11.908 -54.984 -118.079 1.00 66.38 201 LEU A O 1
ATOM 1549 N N . ASN A 1 202 ? 12.381 -56.873 -119.212 1.00 66.81 202 ASN A N 1
ATOM 1550 C CA . ASN A 1 202 ? 10.997 -57.135 -119.606 1.00 66.81 202 ASN A CA 1
ATOM 1551 C C . ASN A 1 202 ? 10.164 -57.636 -118.420 1.00 66.81 202 ASN A C 1
ATOM 1553 O O . ASN A 1 202 ? 9.050 -57.149 -118.224 1.00 66.81 202 ASN A O 1
ATOM 1557 N N . ALA A 1 203 ? 10.719 -58.527 -117.593 1.00 68.75 203 ALA A N 1
ATOM 1558 C CA . ALA A 1 203 ? 10.044 -59.023 -116.392 1.00 68.75 203 ALA A CA 1
ATOM 1559 C C . ALA A 1 203 ? 9.720 -57.885 -115.402 1.00 68.75 203 ALA A C 1
ATOM 1561 O O . ALA A 1 203 ? 8.574 -57.738 -114.975 1.00 68.75 203 ALA A O 1
ATOM 1562 N N . LEU A 1 204 ? 10.690 -57.003 -115.126 1.00 67.38 204 LEU A N 1
ATOM 1563 C CA . LEU A 1 204 ? 10.487 -55.832 -114.257 1.00 67.38 204 LEU A CA 1
ATOM 1564 C C . LEU A 1 204 ? 9.442 -54.846 -114.808 1.00 67.38 204 LEU A C 1
ATOM 1566 O O . LEU A 1 204 ? 8.744 -54.168 -114.050 1.00 67.38 204 LEU A O 1
ATOM 1570 N N . ALA A 1 205 ? 9.314 -54.737 -116.135 1.00 60.25 205 ALA A N 1
ATOM 1571 C CA . ALA A 1 205 ? 8.317 -53.865 -116.749 1.00 60.25 205 ALA A CA 1
ATOM 1572 C C . ALA A 1 205 ? 6.878 -54.369 -116.529 1.00 60.25 205 ALA A C 1
ATOM 1574 O O . ALA A 1 205 ? 5.975 -53.546 -116.345 1.00 60.25 205 ALA A O 1
ATOM 1575 N N . GLU A 1 206 ? 6.662 -55.687 -116.528 1.00 74.12 206 GLU A N 1
ATOM 1576 C CA . GLU A 1 206 ? 5.354 -56.287 -116.243 1.00 74.12 206 GLU A CA 1
ATOM 1577 C C . GLU A 1 206 ? 4.970 -56.147 -114.767 1.00 74.12 206 GLU A C 1
ATOM 1579 O O . GLU A 1 206 ? 3.844 -55.742 -114.465 1.00 74.12 206 GLU A O 1
ATOM 1584 N N . GLU A 1 207 ? 5.912 -56.383 -113.852 1.00 70.50 207 GLU A N 1
ATOM 1585 C CA . GLU A 1 207 ? 5.684 -56.234 -112.409 1.00 70.50 207 GLU A CA 1
ATOM 1586 C C . GLU A 1 207 ? 5.287 -54.798 -112.041 1.00 70.50 207 GLU A C 1
ATOM 1588 O O . GLU A 1 207 ? 4.268 -54.566 -111.383 1.00 70.50 207 GLU A O 1
ATOM 1593 N N . ARG A 1 208 ? 6.012 -53.807 -112.576 1.00 69.25 208 ARG A N 1
ATOM 1594 C CA . ARG A 1 208 ? 5.677 -52.390 -112.386 1.00 69.25 208 ARG A CA 1
ATOM 1595 C C . ARG A 1 208 ? 4.269 -52.055 -112.881 1.00 69.25 208 ARG A C 1
ATOM 1597 O O . ARG A 1 208 ? 3.583 -51.250 -112.257 1.00 69.25 208 ARG A O 1
ATOM 1604 N N . ARG A 1 209 ? 3.826 -52.642 -113.997 1.00 67.19 209 ARG A N 1
ATOM 1605 C CA . ARG A 1 209 ? 2.480 -52.391 -114.533 1.00 67.19 209 ARG A CA 1
ATOM 1606 C C . ARG A 1 209 ? 1.396 -52.902 -113.583 1.00 67.19 209 ARG A C 1
ATOM 1608 O O . ARG A 1 209 ? 0.448 -52.171 -113.315 1.00 67.19 209 ARG A O 1
ATOM 1615 N N . ALA A 1 210 ? 1.562 -54.107 -113.040 1.00 71.31 210 ALA A N 1
ATOM 1616 C CA . ALA A 1 210 ? 0.603 -54.683 -112.100 1.00 71.31 210 ALA A CA 1
ATOM 1617 C C . ALA A 1 210 ? 0.480 -53.860 -110.803 1.00 71.31 210 ALA A C 1
ATOM 1619 O O . ALA A 1 210 ? -0.623 -53.698 -110.279 1.00 71.31 210 ALA A O 1
ATOM 1620 N N . LEU A 1 211 ? 1.588 -53.306 -110.298 1.00 66.00 211 LEU A N 1
ATOM 1621 C CA . LEU A 1 211 ? 1.566 -52.446 -109.109 1.00 66.00 211 LEU A CA 1
ATOM 1622 C C . LEU A 1 211 ? 0.873 -51.101 -109.369 1.00 66.00 211 LEU A C 1
ATOM 1624 O O . LEU A 1 211 ? 0.071 -50.668 -108.544 1.00 66.00 211 LEU A O 1
ATOM 1628 N N . VAL A 1 212 ? 1.105 -50.478 -110.529 1.00 63.16 212 VAL A N 1
ATOM 1629 C CA . VAL A 1 212 ? 0.429 -49.222 -110.912 1.00 63.16 212 VAL A CA 1
ATOM 1630 C C . VAL A 1 212 ? -1.092 -49.402 -110.995 1.00 63.16 212 VAL A C 1
ATOM 1632 O O . VAL A 1 212 ? -1.844 -48.548 -110.518 1.00 63.16 212 VAL A O 1
ATOM 1635 N N . ASP A 1 213 ? -1.560 -50.523 -111.547 1.00 69.31 213 ASP A N 1
ATOM 1636 C CA . ASP A 1 213 ? -2.996 -50.812 -111.624 1.00 69.31 213 ASP A CA 1
ATOM 1637 C C . ASP A 1 213 ? -3.611 -50.979 -110.217 1.00 69.31 213 ASP A C 1
ATOM 1639 O O . ASP A 1 213 ? -4.701 -50.467 -109.948 1.00 69.31 213 ASP A O 1
ATOM 1643 N N . ARG A 1 214 ? -2.892 -51.621 -109.281 1.00 67.81 214 ARG A N 1
ATOM 1644 C CA . ARG A 1 214 ? -3.330 -51.757 -107.876 1.00 67.81 214 ARG A CA 1
ATOM 1645 C C . ARG A 1 214 ? -3.370 -50.418 -107.142 1.00 67.81 214 ARG A C 1
ATOM 1647 O O . ARG A 1 214 ? -4.335 -50.169 -106.423 1.00 67.81 214 ARG A O 1
ATOM 1654 N N . LEU A 1 215 ? -2.372 -49.559 -107.347 1.00 64.94 215 LEU A N 1
ATOM 1655 C CA . LEU A 1 215 ? -2.342 -48.211 -106.773 1.00 64.94 215 LEU A CA 1
ATOM 1656 C C . LEU A 1 215 ? -3.538 -47.376 -107.258 1.00 64.94 215 LEU A C 1
ATOM 1658 O O . LEU A 1 215 ? -4.205 -46.712 -106.469 1.00 64.94 215 LEU A O 1
ATOM 1662 N N . THR A 1 216 ? -3.860 -47.466 -108.549 1.00 63.72 216 THR A N 1
ATOM 1663 C CA . THR A 1 216 ? -4.987 -46.730 -109.139 1.00 63.72 216 THR A CA 1
ATOM 1664 C C . THR A 1 216 ? -6.325 -47.157 -108.530 1.00 63.72 216 THR A C 1
ATOM 1666 O O . THR A 1 216 ? -7.151 -46.308 -108.204 1.00 63.72 216 THR A O 1
ATOM 1669 N N . ALA A 1 217 ? -6.532 -48.463 -108.332 1.00 65.94 217 ALA A N 1
ATOM 1670 C CA . ALA A 1 217 ? -7.744 -48.977 -107.694 1.00 65.94 217 ALA A CA 1
ATOM 1671 C C . ALA A 1 217 ? -7.847 -48.577 -106.211 1.00 65.94 217 ALA A C 1
ATOM 1673 O O . ALA A 1 217 ? -8.936 -48.247 -105.748 1.00 65.94 217 ALA A O 1
ATOM 1674 N N . ALA A 1 218 ? -6.728 -48.577 -105.479 1.00 62.50 218 ALA A N 1
ATOM 1675 C CA . ALA A 1 218 ? -6.695 -48.161 -104.078 1.00 62.50 218 ALA A CA 1
ATOM 1676 C C . ALA A 1 218 ? -7.031 -46.669 -103.908 1.00 62.50 218 ALA A C 1
ATOM 1678 O O . ALA A 1 218 ? -7.822 -46.321 -103.038 1.00 62.50 218 ALA A O 1
ATOM 1679 N N . ASN A 1 219 ? -6.505 -45.803 -104.782 1.00 57.50 219 ASN A N 1
ATOM 1680 C CA . ASN A 1 219 ? -6.800 -44.367 -104.741 1.00 57.50 219 ASN A CA 1
ATOM 1681 C C . ASN A 1 219 ? -8.292 -44.065 -104.961 1.00 57.50 219 ASN A C 1
ATOM 1683 O O . ASN A 1 219 ? -8.852 -43.232 -104.259 1.00 57.50 219 ASN A O 1
ATOM 1687 N N . ALA A 1 220 ? -8.959 -44.771 -105.880 1.00 64.38 220 ALA A N 1
ATOM 1688 C CA . ALA A 1 220 ? -10.387 -44.559 -106.131 1.00 64.38 220 ALA A CA 1
ATOM 1689 C C . ALA A 1 220 ? -11.275 -44.934 -104.927 1.00 64.38 220 ALA A C 1
ATOM 1691 O O . ALA A 1 220 ? -12.278 -44.273 -104.679 1.00 64.38 220 ALA A O 1
ATOM 1692 N N . ALA A 1 221 ? -10.907 -45.976 -104.171 1.00 64.88 221 ALA A N 1
ATOM 1693 C CA . ALA A 1 221 ? -11.636 -46.371 -102.964 1.00 64.88 221 ALA A CA 1
ATOM 1694 C C . ALA A 1 221 ? -11.464 -45.359 -101.815 1.00 64.88 221 ALA A C 1
ATOM 1696 O O . ALA A 1 221 ? -12.400 -45.141 -101.047 1.00 64.88 221 ALA A O 1
ATOM 1697 N N . LEU A 1 222 ? -10.291 -44.722 -101.719 1.00 65.81 222 LEU A N 1
ATOM 1698 C CA . LEU A 1 222 ? -10.017 -43.682 -100.726 1.00 65.81 222 LEU A CA 1
ATOM 1699 C C . LEU A 1 222 ? -10.884 -42.431 -100.963 1.00 65.81 222 LEU A C 1
ATOM 1701 O O . LEU A 1 222 ? -11.415 -41.866 -100.008 1.00 65.81 222 LEU A O 1
ATOM 1705 N N . ASP A 1 223 ? -11.060 -42.030 -102.226 1.00 61.69 223 ASP A N 1
ATOM 1706 C CA . ASP A 1 223 ? -11.867 -40.858 -102.593 1.00 61.69 223 ASP A CA 1
ATOM 1707 C C . ASP A 1 223 ? -13.351 -41.033 -102.211 1.00 61.69 223 ASP A C 1
ATOM 1709 O O . ASP A 1 223 ? -13.958 -40.110 -101.669 1.00 61.69 223 ASP A O 1
ATOM 1713 N N . GLU A 1 224 ? -13.929 -42.223 -102.416 1.00 67.38 224 GLU A N 1
ATOM 1714 C CA . GLU A 1 224 ? -15.325 -42.518 -102.043 1.00 67.38 224 GLU A CA 1
ATOM 1715 C C . GLU A 1 224 ? -15.531 -42.472 -100.515 1.00 67.38 224 GLU A C 1
ATOM 1717 O O . GLU A 1 224 ? -16.488 -41.873 -100.026 1.00 67.38 224 GLU A O 1
ATOM 1722 N N . GLN A 1 225 ? -14.593 -43.021 -99.731 1.00 62.47 225 GLN A N 1
ATOM 1723 C CA . GLN A 1 225 ? -14.678 -42.979 -98.263 1.00 62.47 225 GLN A CA 1
ATOM 1724 C C . GLN A 1 225 ? -14.460 -41.573 -97.678 1.00 62.47 225 GLN A C 1
ATOM 1726 O O . GLN A 1 225 ? -14.971 -41.269 -96.594 1.00 62.47 225 GLN A O 1
ATOM 1731 N N . ALA A 1 226 ? -13.728 -40.704 -98.378 1.00 59.00 226 ALA A N 1
ATOM 1732 C CA . ALA A 1 226 ? -13.533 -39.318 -97.966 1.00 59.00 226 ALA A CA 1
ATOM 1733 C C . ALA A 1 226 ? -14.827 -38.485 -98.077 1.00 59.00 226 ALA A C 1
ATOM 1735 O O . ALA A 1 226 ? -15.100 -37.675 -97.185 1.00 59.00 226 ALA A O 1
ATOM 1736 N N . GLU A 1 227 ? -15.649 -38.706 -99.112 1.00 65.56 227 GLU A N 1
ATOM 1737 C CA . GLU A 1 227 ? -16.948 -38.024 -99.265 1.00 65.56 227 GLU A CA 1
ATOM 1738 C C . GLU A 1 227 ? -17.947 -38.427 -98.161 1.00 65.56 227 GLU A C 1
ATOM 1740 O O . GLU A 1 227 ? -18.589 -37.565 -97.546 1.00 65.56 227 GLU A O 1
ATOM 1745 N N . ASP A 1 228 ? -18.022 -39.718 -97.825 1.00 61.41 228 ASP A N 1
ATOM 1746 C CA . ASP A 1 228 ? -18.879 -40.210 -96.737 1.00 61.41 228 ASP A CA 1
ATOM 1747 C C . ASP A 1 228 ? -18.455 -39.636 -95.370 1.00 61.41 228 ASP A C 1
ATOM 1749 O O . ASP A 1 228 ? -19.292 -39.171 -94.585 1.00 61.41 228 ASP A O 1
ATOM 1753 N N . GLY A 1 229 ? -17.146 -39.581 -95.099 1.00 60.06 229 GLY A N 1
ATOM 1754 C CA . GLY A 1 229 ? -16.602 -38.990 -93.873 1.00 60.06 229 GLY A CA 1
ATOM 1755 C C . GLY A 1 229 ? -16.909 -37.495 -93.722 1.00 60.06 229 GLY A C 1
ATOM 1756 O O . GLY A 1 229 ? -17.177 -37.025 -92.611 1.00 60.06 229 GLY A O 1
ATOM 1757 N N . GLN A 1 230 ? -16.926 -36.741 -94.824 1.00 60.94 230 GLN A N 1
ATOM 1758 C CA . GLN A 1 230 ? -17.254 -35.314 -94.808 1.00 60.94 230 GLN A CA 1
ATOM 1759 C C . GLN A 1 230 ? -18.722 -35.066 -94.420 1.00 60.94 230 GLN A C 1
ATOM 1761 O O . GLN A 1 230 ? -19.014 -34.148 -93.651 1.00 60.94 230 GLN A O 1
ATOM 1766 N N . THR A 1 231 ? -19.632 -35.933 -94.863 1.00 63.69 231 THR A N 1
ATOM 1767 C CA . THR A 1 231 ? -21.070 -35.824 -94.565 1.00 63.69 231 THR A CA 1
ATOM 1768 C C . THR A 1 231 ? -21.373 -36.066 -93.078 1.00 63.69 231 THR A C 1
ATOM 1770 O O . THR A 1 231 ? -22.173 -35.352 -92.469 1.00 63.69 231 THR A O 1
ATOM 1773 N N . ILE A 1 232 ? -20.691 -37.032 -92.452 1.00 60.97 232 ILE A N 1
ATOM 1774 C CA . ILE A 1 232 ? -20.823 -37.318 -91.011 1.00 60.97 232 ILE A CA 1
ATOM 1775 C C . ILE A 1 232 ? -20.189 -36.193 -90.170 1.00 60.97 232 ILE A C 1
ATOM 1777 O O . ILE A 1 232 ? -20.727 -35.807 -89.129 1.00 60.97 232 ILE A O 1
ATOM 1781 N N . ALA A 1 233 ? -19.084 -35.601 -90.636 1.00 58.91 233 ALA A N 1
ATOM 1782 C CA . ALA A 1 233 ? -18.440 -34.473 -89.962 1.00 58.91 233 ALA A CA 1
ATOM 1783 C C . ALA A 1 233 ? -19.331 -33.215 -89.908 1.00 58.91 233 ALA A C 1
ATOM 1785 O O . ALA A 1 233 ? -19.357 -32.530 -88.882 1.00 58.91 233 ALA A O 1
ATOM 1786 N N . GLU A 1 234 ? -20.101 -32.928 -90.962 1.00 65.19 234 GLU A N 1
ATOM 1787 C CA . GLU A 1 234 ? -21.074 -31.824 -90.964 1.00 65.19 234 GLU A CA 1
ATOM 1788 C C . GLU A 1 234 ? -22.213 -32.049 -89.953 1.00 65.19 234 GLU A C 1
ATOM 1790 O O . GLU A 1 234 ? -22.620 -31.114 -89.256 1.00 65.19 234 GLU A O 1
ATOM 1795 N N . GLN A 1 235 ? -22.683 -33.292 -89.801 1.00 60.41 235 GLN A N 1
ATOM 1796 C CA . GLN A 1 235 ? -23.694 -33.646 -88.797 1.00 60.41 235 GLN A CA 1
ATOM 1797 C C . GLN A 1 235 ? -23.156 -33.529 -87.364 1.00 60.41 235 GLN A C 1
ATOM 1799 O O . GLN A 1 235 ? -23.855 -33.000 -86.495 1.00 60.41 235 GLN A O 1
ATOM 1804 N N . LEU A 1 236 ? -21.904 -33.936 -87.118 1.00 61.06 236 LEU A N 1
ATOM 1805 C CA . LEU A 1 236 ? -21.256 -33.733 -85.818 1.00 61.06 236 LEU A CA 1
ATOM 1806 C C . LEU A 1 236 ? -21.101 -32.238 -85.501 1.00 61.06 236 LEU A C 1
ATOM 1808 O O . LEU A 1 236 ? -21.360 -31.829 -84.370 1.00 61.06 236 LEU A O 1
ATOM 1812 N N . ALA A 1 237 ? -20.707 -31.411 -86.474 1.00 61.69 237 ALA A N 1
ATOM 1813 C CA . ALA A 1 237 ? -20.556 -29.969 -86.270 1.00 61.69 237 ALA A CA 1
ATOM 1814 C C . ALA A 1 237 ? -21.883 -29.304 -85.863 1.00 61.69 237 ALA A C 1
ATOM 1816 O O . ALA A 1 237 ? -21.917 -28.520 -84.914 1.00 61.69 237 ALA A O 1
ATOM 1817 N N . ALA A 1 238 ? -22.988 -29.666 -86.523 1.00 59.56 238 ALA A N 1
ATOM 1818 C CA . ALA A 1 238 ? -24.321 -29.188 -86.158 1.00 59.56 238 ALA A CA 1
ATOM 1819 C C . ALA A 1 238 ? -24.752 -29.651 -84.752 1.00 59.56 238 ALA A C 1
ATOM 1821 O O . ALA A 1 238 ? -25.246 -28.837 -83.970 1.00 59.56 238 ALA A O 1
ATOM 1822 N N . ALA A 1 239 ? -24.524 -30.923 -84.407 1.00 58.28 239 ALA A N 1
ATOM 1823 C CA . ALA A 1 239 ? -24.830 -31.449 -83.074 1.00 58.28 239 ALA A CA 1
ATOM 1824 C C . ALA A 1 239 ? -23.985 -30.767 -81.980 1.00 58.28 239 ALA A C 1
ATOM 1826 O O . ALA A 1 239 ? -24.508 -30.396 -80.933 1.00 58.28 239 ALA A O 1
ATOM 1827 N N . THR A 1 240 ? -22.700 -30.515 -82.249 1.00 57.69 240 THR A N 1
ATOM 1828 C CA . THR A 1 240 ? -21.768 -29.876 -81.304 1.00 57.69 240 THR A CA 1
ATOM 1829 C C . THR A 1 240 ? -22.202 -28.448 -80.979 1.00 57.69 240 THR A C 1
ATOM 1831 O O . THR A 1 240 ? -22.232 -28.069 -79.813 1.00 57.69 240 THR A O 1
ATOM 1834 N N . VAL A 1 241 ? -22.623 -27.669 -81.982 1.00 63.84 241 VAL A N 1
ATOM 1835 C CA . VAL A 1 241 ? -23.140 -26.307 -81.764 1.00 63.84 241 VAL A CA 1
ATOM 1836 C C . VAL A 1 241 ? -24.428 -26.311 -80.930 1.00 63.84 241 VAL A C 1
ATOM 1838 O O . VAL A 1 241 ? -24.611 -25.431 -80.089 1.00 63.84 241 VAL A O 1
ATOM 1841 N N . ALA A 1 242 ? -25.314 -27.292 -81.126 1.00 58.56 242 ALA A N 1
ATOM 1842 C CA . ALA A 1 242 ? -26.532 -27.418 -80.325 1.00 58.56 242 ALA A CA 1
ATOM 1843 C C . ALA A 1 242 ? -26.221 -27.761 -78.856 1.00 58.56 242 ALA A C 1
ATOM 1845 O O . ALA A 1 242 ? -26.790 -27.145 -77.955 1.00 58.56 242 ALA A O 1
ATOM 1846 N N . LEU A 1 243 ? -25.264 -28.663 -78.608 1.00 59.00 243 LEU A N 1
ATOM 1847 C CA . LEU A 1 243 ? -24.818 -28.980 -77.250 1.00 59.00 243 LEU A CA 1
ATOM 1848 C C . LEU A 1 243 ? -24.093 -27.806 -76.595 1.00 59.00 243 LEU A C 1
ATOM 1850 O O . LEU A 1 243 ? -24.337 -27.540 -75.429 1.00 59.00 243 LEU A O 1
ATOM 1854 N N . GLU A 1 244 ? -23.258 -27.055 -77.314 1.00 58.19 244 GLU A N 1
ATOM 1855 C CA . GLU A 1 244 ? -22.641 -25.841 -76.762 1.00 58.19 244 GLU A CA 1
ATOM 1856 C C . GLU A 1 244 ? -23.693 -24.802 -76.344 1.00 58.19 244 GLU A C 1
ATOM 1858 O O . GLU A 1 244 ? -23.523 -24.125 -75.330 1.00 58.19 244 GLU A O 1
ATOM 1863 N N . GLN A 1 245 ? -24.794 -24.671 -77.091 1.00 60.25 245 GLN A N 1
ATOM 1864 C CA . GLN A 1 245 ? -25.909 -23.801 -76.703 1.00 60.25 245 GLN A CA 1
ATOM 1865 C C . GLN A 1 245 ? -26.646 -24.325 -75.465 1.00 60.25 245 GLN A C 1
ATOM 1867 O O . GLN A 1 245 ? -26.976 -23.537 -74.579 1.00 60.25 245 GLN A O 1
ATOM 1872 N N . GLN A 1 246 ? -26.871 -25.636 -75.378 1.00 55.88 246 GLN A N 1
ATOM 1873 C CA . GLN A 1 246 ? -27.493 -26.274 -74.217 1.00 55.88 246 GLN A CA 1
ATOM 1874 C C . GLN A 1 246 ? -26.600 -26.188 -72.972 1.00 55.88 246 GLN A C 1
ATOM 1876 O O . GLN A 1 246 ? -27.084 -25.826 -71.904 1.00 55.88 246 GLN A O 1
ATOM 1881 N N . GLN A 1 247 ? -25.294 -26.416 -73.120 1.00 54.62 247 GLN A N 1
ATOM 1882 C CA . GLN A 1 247 ? -24.314 -26.296 -72.045 1.00 54.62 247 GLN A CA 1
ATOM 1883 C C . GLN A 1 247 ? -24.214 -24.856 -71.548 1.00 54.62 247 GLN A C 1
ATOM 1885 O O . GLN A 1 247 ? -24.222 -24.649 -70.347 1.00 54.62 247 GLN A O 1
ATOM 1890 N N . ARG A 1 248 ? -24.219 -23.846 -72.432 1.00 62.44 248 ARG A N 1
ATOM 1891 C CA . ARG A 1 248 ? -24.260 -22.440 -71.991 1.00 62.44 248 ARG A CA 1
ATOM 1892 C C . ARG A 1 248 ? -25.494 -22.123 -71.159 1.00 62.44 248 ARG A C 1
ATOM 1894 O O . ARG A 1 248 ? -25.379 -21.391 -70.190 1.00 62.44 248 ARG A O 1
ATOM 1901 N N . LEU A 1 249 ? -26.658 -22.665 -71.517 1.00 59.06 249 LEU A N 1
ATOM 1902 C CA . LEU A 1 249 ? -27.872 -22.471 -70.723 1.00 59.06 249 LEU A CA 1
ATOM 1903 C C . LEU A 1 249 ? -27.780 -23.176 -69.364 1.00 59.06 249 LEU A C 1
ATOM 1905 O O . LEU A 1 249 ? -28.209 -22.606 -68.364 1.00 59.06 249 LEU A O 1
ATOM 1909 N N . VAL A 1 250 ? -27.201 -24.379 -69.314 1.00 58.19 250 VAL A N 1
ATOM 1910 C CA . VAL A 1 250 ? -26.924 -25.088 -68.054 1.00 58.19 250 VAL A CA 1
ATOM 1911 C C . VAL A 1 250 ? -25.916 -24.315 -67.202 1.00 58.19 250 VAL A C 1
ATOM 1913 O O . VAL A 1 250 ? -26.164 -24.127 -66.017 1.00 58.19 250 VAL A O 1
ATOM 1916 N N . ASP A 1 251 ? -24.839 -23.799 -67.793 1.00 61.66 251 ASP A N 1
ATOM 1917 C CA . ASP A 1 251 ? -23.820 -23.003 -67.105 1.00 61.66 251 ASP A CA 1
ATOM 1918 C C . ASP A 1 251 ? -24.413 -21.681 -66.588 1.00 61.66 251 ASP A C 1
ATOM 1920 O O . ASP A 1 251 ? -24.218 -21.339 -65.426 1.00 61.66 251 ASP A O 1
ATOM 1924 N N . GLU A 1 252 ? -25.208 -20.968 -67.396 1.00 65.12 252 GLU A N 1
ATOM 1925 C CA . GLU A 1 252 ? -25.917 -19.746 -66.981 1.00 65.12 252 GLU A CA 1
ATOM 1926 C C . GLU A 1 252 ? -26.895 -20.024 -65.827 1.00 65.12 252 GLU A C 1
ATOM 1928 O O . GLU A 1 252 ? -26.985 -19.241 -64.875 1.00 65.12 252 GLU A O 1
ATOM 1933 N N . GLN A 1 253 ? -27.622 -21.145 -65.873 1.00 60.78 253 GLN A N 1
ATOM 1934 C CA . GLN A 1 253 ? -28.510 -21.548 -64.781 1.00 60.78 253 GLN A CA 1
ATOM 1935 C C . GLN A 1 253 ? -27.735 -22.011 -63.542 1.00 60.78 253 GLN A C 1
ATOM 1937 O O . GLN A 1 253 ? -28.135 -21.676 -62.428 1.00 60.78 253 GLN A O 1
ATOM 1942 N N . GLY A 1 254 ? -26.605 -22.698 -63.710 1.00 56.06 254 GLY A N 1
ATOM 1943 C CA . GLY A 1 254 ? -25.702 -23.105 -62.635 1.00 56.06 254 GLY A CA 1
ATOM 1944 C C . GLY A 1 254 ? -25.035 -21.913 -61.946 1.00 56.06 254 GLY A C 1
ATOM 1945 O O . GLY A 1 254 ? -25.005 -21.846 -60.715 1.00 56.06 254 GLY A O 1
ATOM 1946 N N . GLU A 1 255 ? -24.583 -20.914 -62.705 1.00 69.38 255 GLU A N 1
ATOM 1947 C CA . GLU A 1 255 ? -24.113 -19.636 -62.165 1.00 69.38 255 GLU A CA 1
ATOM 1948 C C . GLU A 1 255 ? -25.237 -18.919 -61.420 1.00 69.38 255 GLU A C 1
ATOM 1950 O O . GLU A 1 255 ? -25.011 -18.393 -60.329 1.00 69.38 255 GLU A O 1
ATOM 1955 N N . ARG A 1 256 ? -26.467 -18.937 -61.951 1.00 65.56 256 ARG A N 1
ATOM 1956 C CA . ARG A 1 256 ? -27.611 -18.323 -61.271 1.00 65.56 256 ARG A CA 1
ATOM 1957 C C . ARG A 1 256 ? -27.960 -19.033 -59.965 1.00 65.56 256 ARG A C 1
ATOM 1959 O O . ARG A 1 256 ? -28.220 -18.349 -58.977 1.00 65.56 256 ARG A O 1
ATOM 1966 N N . ILE A 1 257 ? -27.928 -20.365 -59.933 1.00 61.66 257 ILE A N 1
ATOM 1967 C CA . ILE A 1 257 ? -28.077 -21.154 -58.703 1.00 61.66 257 ILE A CA 1
ATOM 1968 C C . ILE A 1 257 ? -26.962 -20.791 -57.723 1.00 61.66 257 ILE A C 1
ATOM 1970 O O . ILE A 1 257 ? -27.246 -20.525 -56.559 1.00 61.66 257 ILE A O 1
ATOM 1974 N N . THR A 1 258 ? -25.713 -20.718 -58.186 1.00 65.00 258 THR A N 1
ATOM 1975 C CA . THR A 1 258 ? -24.559 -20.391 -57.336 1.00 65.00 258 THR A CA 1
ATOM 1976 C C . THR A 1 258 ? -24.698 -18.995 -56.734 1.00 65.00 258 THR A C 1
ATOM 1978 O O . THR A 1 258 ? -24.579 -18.849 -55.522 1.00 65.00 258 THR A O 1
ATOM 1981 N N . GLN A 1 259 ? -25.057 -17.990 -57.537 1.00 69.94 259 GLN A N 1
ATOM 1982 C CA . GLN A 1 259 ? -25.315 -16.626 -57.066 1.00 69.94 259 GLN A CA 1
ATOM 1983 C C . GLN A 1 259 ? -26.450 -16.580 -56.043 1.00 69.94 259 GLN A C 1
ATOM 1985 O O . GLN A 1 259 ? -26.287 -15.992 -54.982 1.00 69.94 259 GLN A O 1
ATOM 1990 N N . LEU A 1 260 ? -27.587 -17.224 -56.325 1.00 63.00 260 LEU A N 1
ATOM 1991 C CA . LEU A 1 260 ? -28.719 -17.260 -55.393 1.00 63.00 260 LEU A CA 1
ATOM 1992 C C . LEU A 1 260 ? -28.371 -18.023 -54.106 1.00 63.00 260 LEU A C 1
ATOM 1994 O O . LEU A 1 260 ? -28.843 -17.667 -53.029 1.00 63.00 260 LEU A O 1
ATOM 1998 N N . THR A 1 261 ? -27.522 -19.047 -54.198 1.00 61.53 261 THR A N 1
ATOM 1999 C CA . THR A 1 261 ? -27.022 -19.809 -53.045 1.00 61.53 261 THR A CA 1
ATOM 2000 C C . THR A 1 261 ? -26.048 -18.980 -52.213 1.00 61.53 261 THR A C 1
ATOM 2002 O O . THR A 1 261 ? -26.101 -19.017 -50.985 1.00 61.53 261 THR A O 1
ATOM 2005 N N . GLU A 1 262 ? -25.177 -18.200 -52.851 1.00 71.19 262 GLU A N 1
ATOM 2006 C CA . GLU A 1 262 ? -24.288 -17.260 -52.172 1.00 71.19 262 GLU A CA 1
ATOM 2007 C C . GLU A 1 262 ? -25.059 -16.107 -51.530 1.00 71.19 262 GLU A C 1
ATOM 2009 O O . GLU A 1 262 ? -24.765 -15.769 -50.387 1.00 71.19 262 GLU A O 1
ATOM 2014 N N . GLU A 1 263 ? -26.071 -15.553 -52.204 1.00 68.00 263 GLU A N 1
ATOM 2015 C CA . GLU A 1 263 ? -26.992 -14.563 -51.633 1.00 68.00 263 GLU A CA 1
ATOM 2016 C C . GLU A 1 263 ? -27.734 -15.146 -50.425 1.00 68.00 263 GLU A C 1
ATOM 2018 O O . GLU A 1 263 ? -27.793 -14.509 -49.378 1.00 68.00 263 GLU A O 1
ATOM 2023 N N . LEU A 1 264 ? -28.227 -16.385 -50.516 1.00 60.09 264 LEU A N 1
ATOM 2024 C CA . LEU A 1 264 ? -28.831 -17.093 -49.384 1.00 60.09 264 LEU A CA 1
ATOM 2025 C C . LEU A 1 264 ? -27.854 -17.294 -48.229 1.00 60.09 264 LEU A C 1
ATOM 2027 O O . LEU A 1 264 ? -28.228 -17.093 -47.075 1.00 60.09 264 LEU A O 1
ATOM 2031 N N . ARG A 1 265 ? -26.611 -17.690 -48.518 1.00 68.81 265 ARG A N 1
ATOM 2032 C CA . ARG A 1 265 ? -25.578 -17.868 -47.493 1.00 68.81 265 ARG A CA 1
ATOM 2033 C C . ARG A 1 265 ? -25.229 -16.534 -46.842 1.00 68.81 265 ARG A C 1
ATOM 2035 O O . ARG A 1 265 ? -25.186 -16.470 -45.621 1.00 68.81 265 ARG A O 1
ATOM 2042 N N . ALA A 1 266 ? -25.035 -15.481 -47.630 1.00 70.94 266 ALA A N 1
ATOM 2043 C CA . ALA A 1 266 ? -24.725 -14.145 -47.138 1.00 70.94 266 ALA A CA 1
ATOM 2044 C C . ALA A 1 266 ? -25.871 -13.580 -46.291 1.00 70.94 266 ALA A C 1
ATOM 2046 O O . ALA A 1 266 ? -25.619 -13.114 -45.187 1.00 70.94 266 ALA A O 1
ATOM 2047 N N . LEU A 1 267 ? -27.122 -13.703 -46.745 1.00 63.56 267 LEU A N 1
ATOM 2048 C CA . LEU A 1 267 ? -28.301 -13.294 -45.976 1.00 63.56 267 LEU A CA 1
ATOM 2049 C C . LEU A 1 267 ? -28.484 -14.144 -44.712 1.00 63.56 267 LEU A C 1
ATOM 2051 O O . LEU A 1 267 ? -28.900 -13.628 -43.680 1.00 63.56 267 LEU A O 1
ATOM 2055 N N . SER A 1 268 ? -28.160 -15.438 -44.759 1.00 63.12 268 SER A N 1
ATOM 2056 C CA . SER A 1 268 ? -28.188 -16.309 -43.579 1.00 63.12 268 SER A CA 1
ATOM 2057 C C . SER A 1 268 ? -27.103 -15.937 -42.565 1.00 63.12 268 SER A C 1
ATOM 2059 O O . SER A 1 268 ? -27.378 -15.921 -41.369 1.00 63.12 268 SER A O 1
ATOM 2061 N N . GLU A 1 269 ? -25.888 -15.633 -43.021 1.00 74.19 269 GLU A N 1
ATOM 2062 C CA . GLU A 1 269 ? -24.773 -15.182 -42.178 1.00 74.19 269 GLU A CA 1
ATOM 2063 C C . GLU A 1 269 ? -25.039 -13.787 -41.606 1.00 74.19 269 GLU A C 1
ATOM 2065 O O . GLU A 1 269 ? -24.793 -13.549 -40.426 1.00 74.19 269 GLU A O 1
ATOM 2070 N N . GLU A 1 270 ? -25.598 -12.880 -42.408 1.00 69.06 270 GLU A N 1
ATOM 2071 C CA . GLU A 1 270 ? -26.041 -11.558 -41.970 1.00 69.06 270 GLU A CA 1
ATOM 2072 C C . GLU A 1 270 ? -27.160 -11.676 -40.937 1.00 69.06 270 GLU A C 1
ATOM 2074 O O . GLU A 1 270 ? -27.113 -11.001 -39.913 1.00 69.06 270 GLU A O 1
ATOM 2079 N N . ARG A 1 271 ? -28.111 -12.596 -41.126 1.00 68.00 271 ARG A N 1
ATOM 2080 C CA . ARG A 1 271 ? -29.143 -12.893 -40.130 1.00 68.00 271 ARG A CA 1
ATOM 2081 C C . ARG A 1 271 ? -28.551 -13.459 -38.841 1.00 68.00 271 ARG A C 1
ATOM 2083 O O . ARG A 1 271 ? -28.959 -13.045 -37.760 1.00 68.00 271 ARG A O 1
ATOM 2090 N N . GLU A 1 272 ? -27.614 -14.399 -38.919 1.00 69.75 272 GLU A N 1
ATOM 2091 C CA . GLU A 1 272 ? -26.961 -14.956 -37.728 1.00 69.75 272 GLU A CA 1
ATOM 2092 C C . GLU A 1 272 ? -26.147 -13.879 -36.994 1.00 69.75 272 GLU A C 1
ATOM 2094 O O . GLU A 1 272 ? -26.207 -13.776 -35.767 1.00 69.75 272 GLU A O 1
ATOM 2099 N N . ALA A 1 273 ? -25.476 -12.999 -37.741 1.00 70.25 273 ALA A N 1
ATOM 2100 C CA . ALA A 1 273 ? -24.779 -11.842 -37.200 1.00 70.25 273 ALA A CA 1
ATOM 2101 C C . ALA A 1 273 ? -25.743 -10.825 -36.572 1.00 70.25 273 ALA A C 1
ATOM 2103 O O . ALA A 1 273 ? -25.472 -10.359 -35.468 1.00 70.25 273 ALA A O 1
ATOM 2104 N N . LEU A 1 274 ? -26.871 -10.512 -37.215 1.00 65.44 274 LEU A N 1
ATOM 2105 C CA . LEU A 1 274 ? -27.912 -9.619 -36.696 1.00 65.44 274 LEU A CA 1
ATOM 2106 C C . LEU A 1 274 ? -28.581 -10.206 -35.452 1.00 65.44 274 LEU A C 1
ATOM 2108 O O . LEU A 1 274 ? -28.736 -9.503 -34.462 1.00 65.44 274 LEU A O 1
ATOM 2112 N N . SER A 1 275 ? -28.899 -11.500 -35.445 1.00 65.31 275 SER A N 1
ATOM 2113 C CA . SER A 1 275 ? -29.468 -12.200 -34.286 1.00 65.31 275 SER A CA 1
ATOM 2114 C C . SER A 1 275 ? -28.478 -12.249 -33.114 1.00 65.31 275 SER A C 1
ATOM 2116 O O . SER A 1 275 ? -28.834 -11.985 -31.959 1.00 65.31 275 SER A O 1
ATOM 2118 N N . SER A 1 276 ? -27.195 -12.491 -33.402 1.00 70.00 276 SER A N 1
ATOM 2119 C CA . SER A 1 276 ? -26.126 -12.394 -32.406 1.00 70.00 276 SER A CA 1
ATOM 2120 C C . SER A 1 276 ? -25.955 -10.958 -31.907 1.00 70.00 276 SER A C 1
ATOM 2122 O O . SER A 1 276 ? -25.785 -10.759 -30.706 1.00 70.00 276 SER A O 1
ATOM 2124 N N . GLN A 1 277 ? -26.006 -9.953 -32.784 1.00 65.44 277 GLN A N 1
ATOM 2125 C CA . GLN A 1 277 ? -25.939 -8.542 -32.402 1.00 65.44 277 GLN A CA 1
ATOM 2126 C C . GLN A 1 277 ? -27.142 -8.137 -31.558 1.00 65.44 277 GLN A C 1
ATOM 2128 O O . GLN A 1 277 ? -26.949 -7.450 -30.565 1.00 65.44 277 GLN A O 1
ATOM 2133 N N . LEU A 1 278 ? -28.347 -8.610 -31.878 1.00 66.06 278 LEU A N 1
ATOM 2134 C CA . LEU A 1 278 ? -29.555 -8.379 -31.091 1.00 66.06 278 LEU A CA 1
ATOM 2135 C C . LEU A 1 278 ? -29.415 -8.999 -29.698 1.00 66.06 278 LEU A C 1
ATOM 2137 O O . LEU A 1 278 ? -29.698 -8.348 -28.696 1.00 66.06 278 LEU A O 1
ATOM 2141 N N . THR A 1 279 ? -28.905 -10.229 -29.615 1.00 71.19 279 THR A N 1
ATOM 2142 C CA . THR A 1 279 ? -28.658 -10.916 -28.338 1.00 71.19 279 THR A CA 1
ATOM 2143 C C . THR A 1 279 ? -27.608 -10.176 -27.506 1.00 71.19 279 THR A C 1
ATOM 2145 O O . THR A 1 279 ? -27.808 -9.950 -26.313 1.00 71.19 279 THR A O 1
ATOM 2148 N N . ILE A 1 280 ? -26.510 -9.742 -28.133 1.00 70.56 280 ILE A N 1
ATOM 2149 C CA . ILE A 1 280 ? -25.444 -8.969 -27.482 1.00 70.56 280 ILE A CA 1
ATOM 2150 C C . ILE A 1 280 ? -25.946 -7.583 -27.068 1.00 70.56 280 ILE A C 1
ATOM 2152 O O . ILE A 1 280 ? -25.644 -7.147 -25.964 1.00 70.56 280 ILE A O 1
ATOM 2156 N N . ALA A 1 281 ? -26.722 -6.897 -27.906 1.00 62.38 281 ALA A N 1
ATOM 2157 C CA . ALA A 1 281 ? -27.279 -5.579 -27.619 1.00 62.38 281 ALA A CA 1
ATOM 2158 C C . ALA A 1 281 ? -28.308 -5.644 -26.486 1.00 62.38 281 ALA A C 1
ATOM 2160 O O . ALA A 1 281 ? -28.272 -4.801 -25.595 1.00 62.38 281 ALA A O 1
ATOM 2161 N N . THR A 1 282 ? -29.156 -6.676 -26.468 1.00 64.88 282 THR A N 1
ATOM 2162 C CA . THR A 1 282 ? -30.130 -6.913 -25.391 1.00 64.88 282 THR A CA 1
ATOM 2163 C C . THR A 1 282 ? -29.413 -7.236 -24.079 1.00 64.88 282 THR A C 1
ATOM 2165 O O . THR A 1 282 ? -29.686 -6.609 -23.060 1.00 64.88 282 THR A O 1
ATOM 2168 N N . ALA A 1 283 ? -28.408 -8.120 -24.102 1.00 67.69 283 ALA A N 1
ATOM 2169 C CA . ALA A 1 283 ? -27.593 -8.420 -22.923 1.00 67.69 283 ALA A CA 1
ATOM 2170 C C . ALA A 1 283 ? -26.772 -7.207 -22.443 1.00 67.69 283 ALA A C 1
ATOM 2172 O O . ALA A 1 283 ? -26.615 -7.000 -21.243 1.00 67.69 283 ALA A O 1
ATOM 2173 N N . ALA A 1 284 ? -26.262 -6.386 -23.364 1.00 64.81 284 ALA A N 1
ATOM 2174 C CA . ALA A 1 284 ? -25.555 -5.153 -23.038 1.00 64.81 284 ALA A CA 1
ATOM 2175 C C . ALA A 1 284 ? -26.497 -4.088 -22.465 1.00 64.81 284 ALA A C 1
ATOM 2177 O O . ALA A 1 284 ? -26.073 -3.330 -21.598 1.00 64.81 284 ALA A O 1
ATOM 2178 N N . LEU A 1 285 ? -27.753 -4.027 -22.916 1.00 65.69 285 LEU A N 1
ATOM 2179 C CA . LEU A 1 285 ? -28.774 -3.139 -22.362 1.00 65.69 285 LEU A CA 1
ATOM 2180 C C . LEU A 1 285 ? -29.152 -3.566 -20.936 1.00 65.69 285 LEU A C 1
ATOM 2182 O O . LEU A 1 285 ? -29.159 -2.726 -20.037 1.00 65.69 285 LEU A O 1
ATOM 2186 N N . ASP A 1 286 ? -29.365 -4.862 -20.704 1.00 68.31 286 ASP A N 1
ATOM 2187 C CA . ASP A 1 286 ? -29.637 -5.415 -19.370 1.00 68.31 286 ASP A CA 1
ATOM 2188 C C . ASP A 1 286 ? -28.458 -5.203 -18.407 1.00 68.31 286 ASP A C 1
ATOM 2190 O O . ASP A 1 286 ? -28.642 -4.779 -17.260 1.00 68.31 286 ASP A O 1
ATOM 2194 N N . GLU A 1 287 ? -27.229 -5.434 -18.873 1.00 66.75 287 GLU A N 1
ATOM 2195 C CA . GLU A 1 287 ? -26.021 -5.180 -18.086 1.00 66.75 287 GLU A CA 1
ATOM 2196 C C . GLU A 1 287 ? -25.821 -3.682 -17.828 1.00 66.75 287 GLU A C 1
ATOM 2198 O O . GLU A 1 287 ? -25.447 -3.292 -16.725 1.00 66.75 287 GLU A O 1
ATOM 2203 N N . GLN A 1 288 ? -26.140 -2.816 -18.791 1.00 67.31 288 GLN A N 1
ATOM 2204 C CA . GLN A 1 288 ? -26.075 -1.367 -18.616 1.00 67.31 288 GLN A CA 1
ATOM 2205 C C . GLN A 1 288 ? -27.109 -0.869 -17.593 1.00 67.31 288 GLN A C 1
ATOM 2207 O O . GLN A 1 288 ? -26.763 -0.061 -16.731 1.00 67.31 288 GLN A O 1
ATOM 2212 N N . HIS A 1 289 ? -28.334 -1.402 -17.606 1.00 67.31 289 HIS A N 1
ATOM 2213 C CA . HIS A 1 289 ? -29.327 -1.134 -16.562 1.00 67.31 289 HIS A CA 1
ATOM 2214 C C . HIS A 1 289 ? -28.860 -1.611 -15.179 1.00 67.31 289 HIS A C 1
ATOM 2216 O O . HIS A 1 289 ? -29.082 -0.925 -14.175 1.00 67.31 289 HIS A O 1
ATOM 2222 N N . ARG A 1 290 ? -28.172 -2.757 -15.109 1.00 69.44 290 ARG A N 1
ATOM 2223 C CA . ARG A 1 290 ? -27.582 -3.270 -13.864 1.00 69.44 290 ARG A CA 1
ATOM 2224 C C . ARG A 1 290 ? -26.444 -2.380 -13.358 1.00 69.44 290 ARG A C 1
ATOM 2226 O O . ARG A 1 290 ? -26.380 -2.111 -12.159 1.00 69.44 290 ARG A O 1
ATOM 2233 N N . ILE A 1 291 ? -25.578 -1.907 -14.255 1.00 70.25 291 ILE A N 1
ATOM 2234 C CA . ILE A 1 291 ? -24.465 -1.004 -13.936 1.00 70.25 291 ILE A CA 1
ATOM 2235 C C . ILE A 1 291 ? -24.986 0.352 -13.449 1.00 70.25 291 ILE A C 1
ATOM 2237 O O . ILE A 1 291 ? -24.474 0.854 -12.455 1.00 70.25 291 ILE A O 1
ATOM 2241 N N . GLU A 1 292 ? -26.020 0.929 -14.069 1.00 65.06 292 GLU A N 1
ATOM 2242 C CA . GLU A 1 292 ? -26.615 2.197 -13.609 1.00 65.06 292 GLU A CA 1
ATOM 2243 C C . GLU A 1 292 ? -27.226 2.073 -12.207 1.00 65.06 292 GLU A C 1
ATOM 2245 O O . GLU A 1 292 ? -26.964 2.910 -11.341 1.00 65.06 292 GLU A O 1
ATOM 2250 N N . ALA A 1 293 ? -27.971 0.995 -11.947 1.00 67.25 293 ALA A N 1
ATOM 2251 C CA . ALA A 1 293 ? -28.540 0.737 -10.627 1.00 67.25 293 ALA A CA 1
ATOM 2252 C C . ALA A 1 293 ? -27.454 0.506 -9.557 1.00 67.25 293 ALA A C 1
ATOM 2254 O O . ALA A 1 293 ? -27.585 0.988 -8.430 1.00 67.25 293 ALA A O 1
ATOM 2255 N N . ALA A 1 294 ? -26.371 -0.196 -9.908 1.00 69.56 294 ALA A N 1
ATOM 2256 C CA . ALA A 1 294 ? -25.225 -0.401 -9.025 1.00 69.56 294 ALA A CA 1
ATOM 2257 C C . ALA A 1 294 ? -24.449 0.904 -8.776 1.00 69.56 294 ALA A C 1
ATOM 2259 O O . ALA A 1 294 ? -24.130 1.208 -7.632 1.00 69.56 294 ALA A O 1
ATOM 2260 N N . ALA A 1 295 ? -24.211 1.717 -9.808 1.00 72.12 295 ALA A N 1
ATOM 2261 C CA . ALA A 1 295 ? -23.497 2.987 -9.695 1.00 72.12 295 ALA A CA 1
ATOM 2262 C C . ALA A 1 295 ? -24.273 4.028 -8.871 1.00 72.12 295 ALA A C 1
ATOM 2264 O O . ALA A 1 295 ? -23.670 4.807 -8.130 1.00 72.12 295 ALA A O 1
ATOM 2265 N N . GLU A 1 296 ? -25.605 4.053 -8.966 1.00 70.56 296 GLU A N 1
ATOM 2266 C CA . GLU A 1 296 ? -26.439 4.939 -8.150 1.00 70.56 296 GLU A CA 1
ATOM 2267 C C . GLU A 1 296 ? -26.513 4.470 -6.686 1.00 70.56 296 GLU A C 1
ATOM 2269 O O . GLU A 1 296 ? -26.414 5.295 -5.772 1.00 70.56 296 GLU A O 1
ATOM 2274 N N . ALA A 1 297 ? -26.571 3.155 -6.443 1.00 71.50 297 ALA A N 1
ATOM 2275 C CA . ALA A 1 297 ? -26.454 2.586 -5.100 1.00 71.50 297 ALA A CA 1
ATOM 2276 C C . ALA A 1 297 ? -25.075 2.865 -4.471 1.00 71.50 297 ALA A C 1
ATOM 2278 O O . ALA A 1 297 ? -25.005 3.320 -3.326 1.00 71.50 297 ALA A O 1
ATOM 2279 N N . ASP A 1 298 ? -23.994 2.686 -5.234 1.00 74.88 298 ASP A N 1
ATOM 2280 C CA . ASP A 1 298 ? -22.627 2.981 -4.799 1.00 74.88 298 ASP A CA 1
ATOM 2281 C C . ASP A 1 298 ? -22.436 4.474 -4.521 1.00 74.88 298 ASP A C 1
ATOM 2283 O O . ASP A 1 298 ? -21.825 4.833 -3.514 1.00 74.88 298 ASP A O 1
ATOM 2287 N N . ARG A 1 299 ? -22.999 5.369 -5.345 1.00 75.69 299 ARG A N 1
ATOM 2288 C CA . ARG A 1 299 ? -22.960 6.822 -5.096 1.00 75.69 299 ARG A CA 1
ATOM 2289 C C . ARG A 1 299 ? -23.653 7.201 -3.793 1.00 75.69 299 ARG A C 1
ATOM 2291 O O . ARG A 1 299 ? -23.071 7.936 -2.996 1.00 75.69 299 ARG A O 1
ATOM 2298 N N . LEU A 1 300 ? -24.857 6.685 -3.554 1.00 77.94 300 LEU A N 1
ATOM 2299 C CA . LEU A 1 300 ? -25.597 6.944 -2.316 1.00 77.94 300 LEU A CA 1
ATOM 2300 C C . LEU A 1 300 ? -24.863 6.379 -1.093 1.00 77.94 300 LEU A C 1
ATOM 2302 O O . LEU A 1 300 ? -24.803 7.033 -0.049 1.00 77.94 300 LEU A O 1
ATOM 2306 N N . GLN A 1 301 ? -24.254 5.199 -1.223 1.00 77.56 301 GLN A N 1
ATOM 2307 C CA . GLN A 1 301 ? -23.444 4.601 -0.165 1.00 77.56 301 GLN A CA 1
ATOM 2308 C C . GLN A 1 301 ? -22.167 5.411 0.103 1.00 77.56 301 GLN A C 1
ATOM 2310 O O . GLN A 1 301 ? -21.834 5.666 1.261 1.00 77.56 301 GLN A O 1
ATOM 2315 N N . GLN A 1 302 ? -21.466 5.864 -0.938 1.00 78.75 302 GLN A N 1
ATOM 2316 C CA . GLN A 1 302 ? -20.278 6.712 -0.809 1.00 78.75 302 GLN A CA 1
ATOM 2317 C C . GLN A 1 302 ? -20.608 8.071 -0.183 1.00 78.75 302 GLN A C 1
ATOM 2319 O O . GLN A 1 302 ? -19.848 8.556 0.656 1.00 78.75 302 GLN A O 1
ATOM 2324 N N . GLU A 1 303 ? -21.743 8.677 -0.533 1.00 81.31 303 GLU A N 1
ATOM 2325 C CA . GLU A 1 303 ? -22.191 9.935 0.065 1.00 81.31 303 GLU A CA 1
ATOM 2326 C C . GLU A 1 303 ? -22.550 9.761 1.548 1.00 81.31 303 GLU A C 1
ATOM 2328 O O . GLU A 1 303 ? -22.115 10.560 2.381 1.00 81.31 303 GLU A O 1
ATOM 2333 N N . GLN A 1 304 ? -23.243 8.675 1.910 1.00 80.44 304 GLN A N 1
ATOM 2334 C CA . GLN A 1 304 ? -23.502 8.339 3.315 1.00 80.44 304 GLN A CA 1
ATOM 2335 C C . GLN A 1 304 ? -22.209 8.103 4.104 1.00 80.44 304 GLN A C 1
ATOM 2337 O O . GLN A 1 304 ? -22.059 8.643 5.202 1.00 80.44 304 GLN A O 1
ATOM 2342 N N . LEU A 1 305 ? -21.257 7.347 3.547 1.00 82.81 305 LEU A N 1
ATOM 2343 C CA . LEU A 1 305 ? -19.950 7.123 4.172 1.00 82.81 305 LEU A CA 1
ATOM 2344 C C . LEU A 1 305 ? -19.177 8.433 4.341 1.00 82.81 305 LEU A C 1
ATOM 2346 O O . LEU A 1 305 ? -18.585 8.662 5.394 1.00 82.81 305 LEU A O 1
ATOM 2350 N N . ARG A 1 306 ? -19.219 9.322 3.344 1.00 82.50 306 ARG A N 1
ATOM 2351 C CA . ARG A 1 306 ? -18.573 10.636 3.409 1.00 82.50 306 ARG A CA 1
ATOM 2352 C C . ARG A 1 306 ? -19.191 11.519 4.493 1.00 82.50 306 ARG A C 1
ATOM 2354 O O . ARG A 1 306 ? -18.447 12.138 5.250 1.00 82.50 306 ARG A O 1
ATOM 2361 N N . LEU A 1 307 ? -20.518 11.580 4.587 1.00 83.94 307 LEU A N 1
ATOM 2362 C CA . LEU A 1 307 ? -21.205 12.353 5.628 1.00 83.94 307 LEU A CA 1
ATOM 2363 C C . LEU A 1 307 ? -20.908 11.802 7.027 1.00 83.94 307 LEU A C 1
ATOM 2365 O O . LEU A 1 307 ? -20.676 12.575 7.956 1.00 83.94 307 LEU A O 1
ATOM 2369 N N . LEU A 1 308 ? -20.854 10.476 7.172 1.00 84.31 308 LEU A N 1
ATOM 2370 C CA . LEU A 1 308 ? -20.500 9.824 8.430 1.00 84.31 308 LEU A CA 1
ATOM 2371 C C . LEU A 1 308 ? -19.040 10.105 8.817 1.00 84.31 308 LEU A C 1
ATOM 2373 O O . LEU A 1 308 ? -18.782 10.453 9.967 1.00 84.31 308 LEU A O 1
ATOM 2377 N N . ALA A 1 309 ? -18.109 10.050 7.861 1.00 82.94 309 ALA A N 1
ATOM 2378 C CA . ALA A 1 309 ? -16.707 10.403 8.082 1.00 82.94 309 ALA A CA 1
ATOM 2379 C C . ALA A 1 309 ? -16.544 11.875 8.501 1.00 82.94 309 ALA A C 1
ATOM 2381 O O . ALA A 1 309 ? -15.847 12.164 9.471 1.00 82.94 309 ALA A O 1
ATOM 2382 N N . GLN A 1 310 ? -17.245 12.802 7.839 1.00 82.44 310 GLN A N 1
ATOM 2383 C CA . GLN A 1 310 ? -17.231 14.224 8.204 1.00 82.44 310 GLN A CA 1
ATOM 2384 C C . GLN A 1 310 ? -17.813 14.471 9.603 1.00 82.44 310 GLN A C 1
ATOM 2386 O O . GLN A 1 310 ? -17.265 15.266 10.366 1.00 82.44 310 GLN A O 1
ATOM 2391 N N . ALA A 1 311 ? -18.901 13.785 9.963 1.00 83.06 311 ALA A N 1
ATOM 2392 C CA . ALA A 1 311 ? -19.499 13.889 11.292 1.00 83.06 311 ALA A CA 1
ATOM 2393 C C . ALA A 1 311 ? -18.577 13.322 12.386 1.00 83.06 311 ALA A C 1
ATOM 2395 O O . ALA A 1 311 ? -18.441 13.929 13.449 1.00 83.06 311 ALA A O 1
ATOM 2396 N N . GLN A 1 312 ? -17.913 12.193 12.119 1.00 80.88 312 GLN A N 1
ATOM 2397 C CA . GLN A 1 312 ? -16.919 11.610 13.024 1.00 80.88 312 GLN A CA 1
ATOM 2398 C C . GLN A 1 312 ? -15.709 12.530 13.210 1.00 80.88 312 GLN A C 1
ATOM 2400 O O . GLN A 1 312 ? -15.256 12.731 14.335 1.00 80.88 312 GLN A O 1
ATOM 2405 N N . GLU A 1 313 ? -15.206 13.123 12.129 1.00 79.50 313 GLU A N 1
ATOM 2406 C CA . GLU A 1 313 ? -14.071 14.042 12.190 1.00 79.50 313 GLU A CA 1
ATOM 2407 C C . GLU A 1 313 ? -14.416 15.328 12.953 1.00 79.50 313 GLU A C 1
ATOM 2409 O O . GLU A 1 313 ? -13.637 15.767 13.800 1.00 79.50 313 GLU A O 1
ATOM 2414 N N . ALA A 1 314 ? -15.610 15.886 12.732 1.00 80.56 314 ALA A N 1
ATOM 2415 C CA . ALA A 1 314 ? -16.094 17.038 13.488 1.00 80.56 314 ALA A CA 1
ATOM 2416 C C . ALA A 1 314 ? -16.240 16.730 14.989 1.00 80.56 314 ALA A C 1
ATOM 2418 O O . ALA A 1 314 ? -15.847 17.550 15.818 1.00 80.56 314 ALA A O 1
ATOM 2419 N N . ALA A 1 315 ? -16.756 15.546 15.343 1.00 80.81 315 ALA A N 1
ATOM 2420 C CA . ALA A 1 315 ? -16.867 15.115 16.736 1.00 80.81 315 ALA A CA 1
ATOM 2421 C C . ALA A 1 315 ? -15.489 14.964 17.402 1.00 80.81 315 ALA A C 1
ATOM 2423 O O . ALA A 1 315 ? -15.293 15.458 18.512 1.00 80.81 315 ALA A O 1
ATOM 2424 N N . ARG A 1 316 ? -14.518 14.360 16.702 1.00 76.69 316 ARG A N 1
ATOM 2425 C CA . ARG A 1 316 ? -13.137 14.219 17.190 1.00 76.69 316 ARG A CA 1
ATOM 2426 C C . ARG A 1 316 ? -12.482 15.578 17.452 1.00 76.69 316 ARG A C 1
ATOM 2428 O O . ARG A 1 316 ? -11.883 15.775 18.502 1.00 76.69 316 ARG A O 1
ATOM 2435 N N . LEU A 1 317 ? -12.614 16.522 16.517 1.00 78.75 317 LEU A N 1
ATOM 2436 C CA . LEU A 1 317 ? -12.035 17.864 16.660 1.00 78.75 317 LEU A CA 1
ATOM 2437 C C . LEU A 1 317 ? -12.633 18.636 17.843 1.00 78.75 317 LEU A C 1
ATOM 2439 O O . LEU A 1 317 ? -11.933 19.423 18.479 1.00 78.75 317 LEU A O 1
ATOM 2443 N N . GLU A 1 318 ? -13.917 18.438 18.138 1.00 80.88 318 GLU A N 1
ATOM 2444 C CA . GLU A 1 318 ? -14.553 19.085 19.286 1.00 80.88 318 GLU A CA 1
ATOM 2445 C C . GLU A 1 318 ? -14.092 18.472 20.615 1.00 80.88 318 GLU A C 1
ATOM 2447 O O . GLU A 1 318 ? -13.784 19.207 21.553 1.00 80.88 318 GLU A O 1
ATOM 2452 N N . GLU A 1 319 ? -13.945 17.147 20.680 1.00 78.81 319 GLU A N 1
ATOM 2453 C CA . GLU A 1 319 ? -13.366 16.465 21.842 1.00 78.81 319 GLU A CA 1
ATOM 2454 C C . GLU A 1 319 ? -11.923 16.928 22.107 1.00 78.81 319 GLU A C 1
ATOM 2456 O O . GLU A 1 319 ? -11.583 17.295 23.233 1.00 78.81 319 GLU A O 1
ATOM 2461 N N . GLU A 1 320 ? -11.090 17.023 21.066 1.00 73.50 320 GLU A N 1
ATOM 2462 C CA . GLU A 1 320 ? -9.725 17.556 21.168 1.00 73.50 320 GLU A CA 1
ATOM 2463 C C . GLU A 1 320 ? -9.697 18.999 21.698 1.00 73.50 320 GLU A C 1
ATOM 2465 O O . GLU A 1 320 ? -8.843 19.350 22.519 1.00 73.50 320 GLU A O 1
ATOM 2470 N N . ARG A 1 321 ? -10.646 19.848 21.279 1.00 76.00 321 ARG A N 1
ATOM 2471 C CA . ARG A 1 321 ? -10.759 21.232 21.773 1.00 76.00 321 ARG A CA 1
ATOM 2472 C C . ARG A 1 321 ? -11.146 21.295 23.242 1.00 76.00 321 ARG A C 1
ATOM 2474 O O . ARG A 1 321 ? -10.568 22.101 23.975 1.00 76.00 321 ARG A O 1
ATOM 2481 N N . GLU A 1 322 ? -12.095 20.473 23.678 1.00 79.56 322 GLU A N 1
ATOM 2482 C CA . GLU A 1 322 ? -12.489 20.402 25.088 1.00 79.56 322 GLU A CA 1
ATOM 2483 C C . GLU A 1 322 ? -11.325 19.906 25.959 1.00 79.56 322 GLU A C 1
ATOM 2485 O O . GLU A 1 322 ? -11.001 20.522 26.979 1.00 79.56 322 GLU A O 1
ATOM 2490 N N . LEU A 1 323 ? -10.596 18.881 25.508 1.00 76.75 323 LEU A N 1
ATOM 2491 C CA . LEU A 1 323 ? -9.392 18.393 26.190 1.00 76.75 323 LEU A CA 1
ATOM 2492 C C . LEU A 1 323 ? -8.267 19.436 26.229 1.00 76.75 323 LEU A C 1
ATOM 2494 O O . LEU A 1 323 ? -7.538 19.526 27.223 1.00 76.75 323 LEU A O 1
ATOM 2498 N N . ALA A 1 324 ? -8.123 20.250 25.182 1.00 70.44 324 ALA A N 1
ATOM 2499 C CA . ALA A 1 324 ? -7.124 21.311 25.130 1.00 70.44 324 ALA A CA 1
ATOM 2500 C C . ALA A 1 324 ? -7.409 22.455 26.119 1.00 70.44 324 ALA A C 1
ATOM 2502 O O . ALA A 1 324 ? -6.453 23.090 26.576 1.00 70.44 324 ALA A O 1
ATOM 2503 N N . ARG A 1 325 ? -8.681 22.703 26.472 1.00 76.38 325 ARG A N 1
ATOM 2504 C CA . ARG A 1 325 ? -9.090 23.734 27.450 1.00 76.38 325 ARG A CA 1
ATOM 2505 C C . ARG A 1 325 ? -8.734 23.386 28.894 1.00 76.38 325 ARG A C 1
ATOM 2507 O O . ARG A 1 325 ? -8.621 24.285 29.721 1.00 76.38 325 ARG A O 1
ATOM 2514 N N . LEU A 1 326 ? -8.533 22.106 29.204 1.00 84.38 326 LEU A N 1
ATOM 2515 C CA . LEU A 1 326 ? -8.195 21.639 30.554 1.00 84.38 326 LEU A CA 1
ATOM 2516 C C . LEU A 1 326 ? -6.763 22.017 31.000 1.00 84.38 326 LEU A C 1
ATOM 2518 O O . LEU A 1 326 ? -6.447 21.940 32.190 1.00 84.38 326 LEU A O 1
ATOM 2522 N N . ILE A 1 327 ? -5.888 22.433 30.076 1.00 87.31 327 ILE A N 1
ATOM 2523 C CA . ILE A 1 327 ? -4.591 23.047 30.406 1.00 87.31 327 ILE A CA 1
ATOM 2524 C C . ILE A 1 327 ? -4.659 24.522 30.002 1.00 87.31 327 ILE A C 1
ATOM 2526 O O . ILE A 1 327 ? -4.792 24.797 28.802 1.00 87.31 327 ILE A O 1
ATOM 2530 N N . PRO A 1 328 ? -4.551 25.461 30.963 1.00 86.75 328 PRO A N 1
ATOM 2531 C CA . PRO A 1 328 ? -4.590 26.887 30.665 1.00 86.75 328 PRO A CA 1
ATOM 2532 C C . PRO A 1 328 ? -3.413 27.302 29.763 1.00 86.75 328 PRO A C 1
ATOM 2534 O O . PRO A 1 328 ? -2.420 26.573 29.658 1.00 86.75 328 PRO A O 1
ATOM 2537 N N . PRO A 1 329 ? -3.493 28.471 29.104 1.00 87.00 329 PRO A N 1
ATOM 2538 C CA . PRO A 1 329 ? -2.353 29.051 28.399 1.00 87.00 329 PRO A CA 1
ATOM 2539 C C . PRO A 1 329 ? -1.122 29.137 29.310 1.00 87.00 329 PRO A C 1
ATOM 2541 O O . PRO A 1 329 ? -1.252 29.389 30.506 1.00 87.00 329 PRO A O 1
ATOM 2544 N N . LEU A 1 330 ? 0.081 28.971 28.752 1.00 88.06 330 LEU A N 1
ATOM 2545 C CA . LEU A 1 330 ? 1.320 28.919 29.545 1.00 88.06 330 LEU A CA 1
ATOM 2546 C C . LEU A 1 330 ? 1.547 30.161 30.416 1.00 88.06 330 LEU A C 1
ATOM 2548 O O . LEU A 1 330 ? 2.076 30.042 31.515 1.00 88.06 330 LEU A O 1
ATOM 2552 N N . SER A 1 331 ? 1.096 31.336 29.969 1.00 88.81 331 SER A N 1
ATOM 2553 C CA . SER A 1 331 ? 1.154 32.588 30.735 1.00 88.81 331 SER A CA 1
ATOM 2554 C C . SER A 1 331 ? 0.339 32.566 32.033 1.00 88.81 331 SER A C 1
ATOM 2556 O O . SER A 1 331 ? 0.587 33.376 32.922 1.00 88.81 331 SER A O 1
ATOM 2558 N N . GLU A 1 332 ? -0.641 31.669 32.132 1.00 90.12 332 GLU A N 1
ATOM 2559 C CA . GLU A 1 332 ? -1.569 31.527 33.260 1.00 90.12 332 GLU A CA 1
ATOM 2560 C C . GLU A 1 332 ? -1.385 30.188 33.998 1.00 90.12 332 GLU A C 1
ATOM 2562 O O . GLU A 1 332 ? -2.063 29.921 34.990 1.00 90.12 332 GLU A O 1
ATOM 2567 N N . LEU A 1 333 ? -0.472 29.331 33.527 1.00 91.38 333 LEU A N 1
ATOM 2568 C CA . LEU A 1 333 ? -0.247 28.004 34.085 1.00 91.38 333 LEU A CA 1
ATOM 2569 C C . LEU A 1 333 ? 0.457 28.089 35.445 1.00 91.38 333 LEU A C 1
ATOM 2571 O O . LEU A 1 333 ? 1.612 28.499 35.549 1.00 91.38 333 LEU A O 1
ATOM 2575 N N . THR A 1 334 ? -0.220 27.625 36.493 1.00 93.12 334 THR A N 1
ATOM 2576 C CA . THR A 1 334 ? 0.356 27.492 37.837 1.00 93.12 334 THR A CA 1
ATOM 2577 C C . THR A 1 334 ? 0.810 26.060 38.089 1.00 93.12 334 THR A C 1
ATOM 2579 O O . THR A 1 334 ? 0.016 25.133 37.948 1.00 93.12 334 THR A O 1
ATOM 2582 N N . LEU A 1 335 ? 2.063 25.871 38.505 1.00 94.50 335 LEU A N 1
ATOM 2583 C CA . LEU A 1 335 ? 2.637 24.550 38.770 1.00 94.50 335 LEU A CA 1
ATOM 2584 C C . LEU A 1 335 ? 2.673 24.247 40.283 1.00 94.50 335 LEU A C 1
ATOM 2586 O O . LEU A 1 335 ? 3.009 25.138 41.067 1.00 94.50 335 LEU A O 1
ATOM 2590 N N . PRO A 1 336 ? 2.377 23.005 40.712 1.00 95.81 336 PRO A N 1
ATOM 2591 C CA . PRO A 1 336 ? 1.986 21.863 39.884 1.00 95.81 336 PRO A CA 1
ATOM 2592 C C . PRO A 1 336 ? 0.538 21.966 39.370 1.00 95.81 336 PRO A C 1
ATOM 2594 O O . PRO A 1 336 ? -0.366 22.322 40.125 1.00 95.81 336 PRO A O 1
ATOM 2597 N N . HIS A 1 337 ? 0.302 21.590 38.109 1.00 95.56 337 HIS A N 1
ATOM 2598 C CA . HIS A 1 337 ? -1.042 21.556 37.506 1.00 95.56 337 HIS A CA 1
ATOM 2599 C C . HIS A 1 337 ? -1.485 20.115 37.274 1.00 95.56 337 HIS A C 1
ATOM 2601 O O . HIS A 1 337 ? -0.769 19.344 36.636 1.00 95.56 337 HIS A O 1
ATOM 2607 N N . ARG A 1 338 ? -2.670 19.737 37.763 1.00 94.06 338 ARG A N 1
ATOM 2608 C CA . ARG A 1 338 ? -3.237 18.402 37.523 1.00 94.06 338 ARG A CA 1
ATOM 2609 C C . ARG A 1 338 ? -4.112 18.426 36.273 1.00 94.06 338 ARG A C 1
ATOM 2611 O O . ARG A 1 338 ? -5.139 19.096 36.247 1.00 94.06 338 ARG A O 1
ATOM 2618 N N . TYR A 1 339 ? -3.728 17.641 35.276 1.00 92.50 339 TYR A N 1
ATOM 2619 C CA . TYR A 1 339 ? -4.506 17.373 34.076 1.00 92.50 339 TYR A CA 1
ATOM 2620 C C . TYR A 1 339 ? -5.187 16.012 34.224 1.00 92.50 3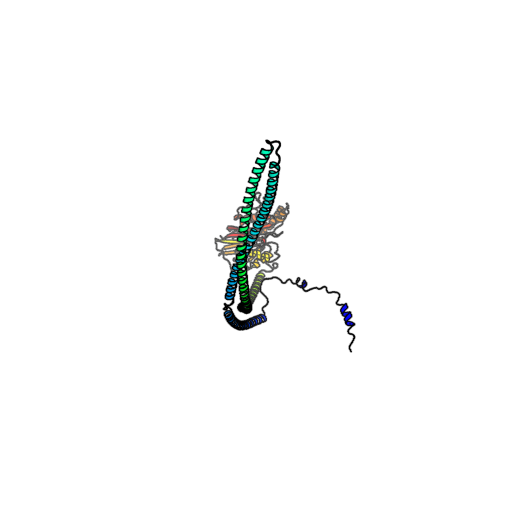39 TYR A C 1
ATOM 2622 O O . TYR A 1 339 ? -4.530 14.974 34.176 1.00 92.50 339 TYR A O 1
ATOM 2630 N N . VAL A 1 340 ? -6.495 16.012 34.480 1.00 89.38 340 VAL A N 1
ATOM 2631 C CA . VAL A 1 340 ? -7.264 14.793 34.765 1.00 89.38 340 VAL A CA 1
ATOM 2632 C C . VAL A 1 340 ? -8.322 14.616 33.686 1.00 89.38 340 VAL A C 1
ATOM 2634 O O . VAL A 1 340 ? -9.234 15.429 33.581 1.00 89.38 340 VAL A O 1
ATOM 2637 N N . ILE A 1 341 ? -8.192 13.545 32.906 1.00 86.00 341 ILE A N 1
ATOM 2638 C CA . ILE A 1 341 ? -9.128 13.174 31.834 1.00 86.00 341 ILE A CA 1
ATOM 2639 C C . ILE A 1 341 ? -10.019 12.019 32.276 1.00 86.00 341 ILE A C 1
ATOM 2641 O O . ILE A 1 341 ? -11.208 11.989 31.971 1.00 86.00 341 ILE A O 1
ATOM 2645 N N . SER A 1 342 ? -9.461 11.072 33.029 1.00 82.94 342 SER A N 1
ATOM 2646 C CA . SER A 1 342 ? -10.179 9.902 33.523 1.00 82.94 342 SER A CA 1
ATOM 2647 C C . SER A 1 342 ? -10.051 9.798 35.035 1.00 82.94 342 SER A C 1
ATOM 2649 O O . SER A 1 342 ? -8.976 9.984 35.599 1.00 82.94 342 SER A O 1
ATOM 2651 N N . SER A 1 343 ? -11.138 9.438 35.711 1.00 81.31 343 SER A N 1
ATOM 2652 C CA . SER A 1 343 ? -11.112 9.080 37.134 1.00 81.31 343 SER A CA 1
ATOM 2653 C C . SER A 1 343 ? -10.627 7.645 37.377 1.00 81.31 343 SER A C 1
ATOM 2655 O O . SER A 1 343 ? -10.533 7.213 38.526 1.00 81.31 343 SER A O 1
ATOM 2657 N N . THR A 1 344 ? -10.321 6.896 36.312 1.00 84.75 344 THR A N 1
ATOM 2658 C CA . THR A 1 344 ? -9.847 5.514 36.416 1.00 84.75 344 THR A CA 1
ATOM 2659 C C . THR A 1 344 ? -8.436 5.491 36.983 1.00 84.75 344 THR A C 1
ATOM 2661 O O . THR A 1 344 ? -7.500 6.004 36.373 1.00 84.75 344 THR A O 1
ATOM 2664 N N . VAL A 1 345 ? -8.289 4.851 38.141 1.00 87.88 345 VAL A N 1
ATOM 2665 C CA . VAL A 1 345 ? -7.004 4.655 38.811 1.00 87.88 345 VAL A CA 1
ATOM 2666 C C . VAL A 1 345 ? -6.495 3.244 38.543 1.00 87.88 345 VAL A C 1
ATOM 2668 O O . VAL A 1 345 ? -7.197 2.261 38.787 1.00 87.88 345 VAL A O 1
ATOM 2671 N N . LYS A 1 346 ? -5.246 3.133 38.090 1.00 91.19 346 LYS A N 1
ATOM 2672 C CA . LYS A 1 346 ? -4.541 1.851 37.992 1.00 91.19 346 LYS A CA 1
ATOM 2673 C C . LYS A 1 346 ? -3.913 1.505 39.342 1.00 91.19 346 LYS A C 1
ATOM 2675 O O . LYS A 1 346 ? -3.284 2.347 39.973 1.00 91.19 346 LYS A O 1
ATOM 2680 N N . VAL A 1 347 ? -4.050 0.251 39.760 1.00 91.06 347 VAL A N 1
ATOM 2681 C CA . VAL A 1 347 ? -3.377 -0.298 40.946 1.00 91.06 347 VAL A CA 1
ATOM 2682 C C . VAL A 1 347 ? -2.246 -1.209 40.477 1.00 91.06 347 VAL A C 1
ATOM 2684 O O . VAL A 1 347 ? -2.455 -2.052 39.605 1.00 91.06 347 VAL A O 1
ATOM 2687 N N . ILE A 1 348 ? -1.051 -1.039 41.043 1.00 91.31 348 ILE A N 1
ATOM 2688 C CA . ILE A 1 348 ? 0.147 -1.828 40.732 1.00 91.31 348 ILE A CA 1
ATOM 2689 C C . ILE A 1 348 ? 0.387 -2.812 41.883 1.00 91.31 348 ILE A C 1
ATOM 2691 O O . ILE A 1 348 ? 0.774 -2.381 42.973 1.00 91.31 348 ILE A O 1
ATOM 2695 N N . PRO A 1 349 ? 0.148 -4.125 41.690 1.00 88.50 349 PRO A N 1
ATOM 2696 C CA . PRO A 1 349 ? 0.295 -5.114 42.753 1.00 88.50 349 PRO A CA 1
ATOM 2697 C C . PRO A 1 349 ? 1.716 -5.169 43.319 1.00 88.50 349 PRO A C 1
ATOM 2699 O O . PRO A 1 349 ? 2.697 -4.937 42.610 1.00 88.50 349 PRO A O 1
ATOM 2702 N N . LYS A 1 350 ? 1.837 -5.543 44.592 1.00 86.88 350 LYS A N 1
ATOM 2703 C CA . LYS A 1 350 ? 3.137 -5.770 45.226 1.00 86.88 350 LYS A CA 1
ATOM 2704 C C . LYS A 1 350 ? 3.904 -6.889 44.508 1.00 86.88 350 LYS A C 1
ATOM 2706 O O . LYS A 1 350 ? 3.305 -7.894 44.128 1.00 86.88 350 LYS A O 1
ATOM 2711 N N . GLY A 1 351 ? 5.216 -6.719 44.331 1.00 84.44 351 GLY A N 1
ATOM 2712 C CA . GLY A 1 351 ? 6.070 -7.679 43.623 1.00 84.44 351 GLY A CA 1
ATOM 2713 C C . GLY A 1 351 ? 5.901 -7.681 42.101 1.00 84.44 351 GLY A C 1
ATOM 2714 O O . GLY A 1 351 ? 6.499 -8.519 41.430 1.00 84.44 351 GLY A O 1
ATOM 2715 N N . SER A 1 352 ? 5.095 -6.771 41.542 1.00 90.94 352 SER A N 1
ATOM 2716 C CA . SER A 1 352 ? 4.977 -6.610 40.093 1.00 90.94 352 SER A CA 1
ATOM 2717 C C . SER A 1 352 ? 6.120 -5.774 39.513 1.00 90.94 352 SER A C 1
ATOM 2719 O O . SER A 1 352 ? 6.852 -5.080 40.227 1.00 90.94 352 SER A O 1
ATOM 2721 N N . ILE A 1 353 ? 6.268 -5.857 38.192 1.00 93.81 353 ILE A N 1
ATOM 2722 C CA . ILE A 1 353 ? 7.229 -5.060 37.437 1.00 93.81 353 ILE A CA 1
ATOM 2723 C C . ILE A 1 353 ? 6.561 -3.743 37.039 1.00 93.81 353 ILE A C 1
ATOM 2725 O O . ILE A 1 353 ? 5.584 -3.730 36.287 1.00 93.81 353 ILE A O 1
ATOM 2729 N N . LEU A 1 354 ? 7.116 -2.633 37.515 1.00 95.44 354 LEU A N 1
ATOM 2730 C CA . LEU A 1 354 ? 6.751 -1.294 37.081 1.00 95.44 354 LEU A CA 1
ATOM 2731 C C . LEU A 1 354 ? 7.604 -0.903 35.874 1.00 95.44 354 LEU A C 1
ATOM 2733 O O . LEU A 1 354 ? 8.810 -0.691 36.001 1.00 95.44 354 LEU A O 1
ATOM 2737 N N . LYS A 1 355 ? 6.965 -0.769 34.711 1.00 96.25 355 LYS A N 1
ATOM 2738 C CA . LYS A 1 355 ? 7.578 -0.131 33.543 1.00 96.25 355 LYS A CA 1
ATOM 2739 C C . LYS A 1 355 ? 7.525 1.389 33.701 1.00 96.25 355 LYS A C 1
ATOM 2741 O O . LYS A 1 355 ? 6.478 1.934 34.052 1.00 96.25 355 LYS A O 1
ATOM 2746 N N . THR A 1 356 ? 8.632 2.063 33.428 1.00 97.44 356 THR A N 1
ATOM 2747 C CA . THR A 1 356 ? 8.733 3.524 33.458 1.00 97.44 356 THR A CA 1
ATOM 2748 C C . THR A 1 356 ? 9.467 4.029 32.225 1.00 97.44 356 THR A C 1
ATOM 2750 O O . THR A 1 356 ? 10.380 3.361 31.740 1.00 97.44 356 THR A O 1
ATOM 2753 N N . LEU A 1 357 ? 9.089 5.209 31.740 1.00 97.75 357 LEU A N 1
ATOM 2754 C CA . LEU A 1 357 ? 9.760 5.890 30.631 1.00 97.75 357 LEU A CA 1
ATOM 2755 C C . LEU A 1 357 ? 10.235 7.276 31.066 1.00 97.75 357 LEU A C 1
ATOM 2757 O O . LEU A 1 357 ? 9.541 7.947 31.825 1.00 97.75 357 LEU A O 1
ATOM 2761 N N . LEU A 1 358 ? 11.380 7.714 30.554 1.00 98.38 358 LEU A N 1
ATOM 2762 C CA . LEU A 1 358 ? 11.781 9.118 30.486 1.00 98.38 358 LEU A CA 1
ATOM 2763 C C . LEU A 1 358 ? 11.838 9.524 29.015 1.00 98.38 358 LEU A C 1
ATOM 2765 O O . LEU A 1 358 ? 12.539 8.889 28.230 1.00 98.38 358 LEU A O 1
ATOM 2769 N N . LEU A 1 359 ? 11.109 10.578 28.668 1.00 97.62 359 LEU A N 1
ATOM 2770 C CA . LEU A 1 359 ? 11.041 11.166 27.338 1.00 97.62 359 LEU A CA 1
ATOM 2771 C C . LEU A 1 359 ? 11.607 12.591 27.390 1.00 97.62 359 LEU A C 1
ATOM 2773 O O . LEU A 1 359 ? 10.890 13.514 27.790 1.00 97.62 359 LEU A O 1
ATOM 2777 N N . PRO A 1 360 ? 12.881 12.781 27.021 1.00 96.31 360 PRO A N 1
ATOM 2778 C CA . PRO A 1 360 ? 13.445 14.106 26.868 1.00 96.31 360 PRO A CA 1
ATOM 2779 C C . PRO A 1 360 ? 13.003 14.709 25.538 1.00 96.31 360 PRO A C 1
ATOM 2781 O O . PRO A 1 360 ? 13.359 14.216 24.470 1.00 96.31 360 PRO A O 1
ATOM 2784 N N . LEU A 1 361 ? 12.222 15.781 25.610 1.00 95.31 361 LEU A N 1
ATOM 2785 C CA . LEU A 1 361 ? 11.825 16.584 24.456 1.00 95.31 361 LEU A CA 1
ATOM 2786 C C . LEU A 1 361 ? 12.780 17.759 24.284 1.00 95.31 361 LEU A C 1
ATOM 2788 O O . LEU A 1 361 ? 13.473 18.151 25.230 1.00 95.31 361 LEU A O 1
ATOM 2792 N N . SER A 1 362 ? 12.771 18.360 23.098 1.00 91.50 362 SER A N 1
ATOM 2793 C CA . SER A 1 362 ? 13.505 19.593 22.846 1.00 91.50 362 SER A CA 1
ATOM 2794 C C . SER A 1 362 ? 13.135 20.687 23.857 1.00 91.50 362 SER A C 1
ATOM 2796 O O . SER A 1 362 ? 11.981 20.838 24.279 1.00 91.50 362 SER A O 1
ATOM 2798 N N . ASP A 1 363 ? 14.137 21.454 24.266 1.00 89.62 363 ASP A N 1
ATOM 2799 C CA . ASP A 1 363 ? 14.002 22.688 25.039 1.00 89.62 363 ASP A CA 1
ATOM 2800 C C . ASP A 1 363 ? 13.707 23.905 24.144 1.00 89.62 363 ASP A C 1
ATOM 2802 O O . ASP A 1 363 ? 13.399 24.983 24.653 1.00 89.62 363 ASP A O 1
ATOM 2806 N N . VAL A 1 364 ? 13.719 23.716 22.821 1.00 89.56 364 VAL A N 1
ATOM 2807 C CA . VAL A 1 364 ? 13.213 24.679 21.843 1.00 89.56 364 VAL A CA 1
ATOM 2808 C C . VAL A 1 364 ? 11.760 24.323 21.503 1.00 89.56 364 VAL A C 1
ATOM 2810 O O . VAL A 1 364 ? 11.489 23.181 21.114 1.00 89.56 364 VAL A O 1
ATOM 2813 N N . PRO A 1 365 ? 10.806 25.266 21.623 1.00 90.94 365 PRO A N 1
ATOM 2814 C CA . PRO A 1 365 ? 9.417 25.023 21.253 1.00 90.94 365 PRO A CA 1
ATOM 2815 C C . PRO A 1 365 ? 9.266 24.532 19.809 1.00 90.94 365 PRO A C 1
ATOM 2817 O O . PRO A 1 365 ? 9.835 25.102 18.876 1.00 90.94 365 PRO A O 1
ATOM 2820 N N . TRP A 1 366 ? 8.465 23.487 19.619 1.00 90.69 366 TRP A N 1
ATOM 2821 C CA . TRP A 1 366 ? 8.148 22.945 18.305 1.00 90.69 366 TRP A CA 1
ATOM 2822 C C . TRP A 1 366 ? 7.378 23.962 17.461 1.00 90.69 366 TRP A C 1
ATOM 2824 O O . TRP A 1 366 ? 6.457 24.622 17.939 1.00 90.69 366 TRP A O 1
ATOM 2834 N N . GLN A 1 367 ? 7.699 24.037 16.168 1.00 82.00 367 GLN A N 1
ATOM 2835 C CA . GLN A 1 367 ? 7.005 24.935 15.235 1.00 82.00 367 GLN A CA 1
ATOM 2836 C C . GLN A 1 367 ? 5.671 24.375 14.697 1.00 82.00 367 GLN A C 1
ATOM 2838 O O . GLN A 1 367 ? 4.971 25.065 13.960 1.00 82.00 367 GLN A O 1
ATOM 2843 N N . GLY A 1 368 ? 5.288 23.148 15.071 1.00 73.19 368 GLY A N 1
ATOM 2844 C CA . GLY A 1 368 ? 4.039 22.509 14.647 1.00 73.19 368 GLY A CA 1
ATOM 2845 C C . GLY A 1 368 ? 3.647 21.309 15.516 1.00 73.19 368 GLY A C 1
ATOM 2846 O O . GLY A 1 368 ? 4.467 20.767 16.258 1.00 73.19 368 GLY A O 1
ATOM 2847 N N . SER A 1 369 ? 2.386 20.880 15.416 1.00 73.19 369 SER A N 1
ATOM 2848 C CA . SER A 1 369 ? 1.821 19.765 16.197 1.00 73.19 369 SER A CA 1
ATOM 2849 C C . SER A 1 369 ? 2.321 18.382 15.769 1.00 73.19 369 SER A C 1
ATOM 2851 O O . SER A 1 369 ? 2.234 17.434 16.545 1.00 73.19 369 SER A O 1
ATOM 2853 N N . ASP A 1 370 ? 2.887 18.260 14.567 1.00 85.25 370 ASP A N 1
ATOM 2854 C CA . ASP A 1 370 ? 3.318 16.980 13.986 1.00 85.25 370 ASP A CA 1
ATOM 2855 C C . ASP A 1 370 ? 4.365 16.253 14.839 1.00 85.25 370 ASP A C 1
ATOM 2857 O O . ASP A 1 370 ? 4.418 15.019 14.867 1.00 85.25 370 ASP A O 1
ATOM 2861 N N . LEU A 1 371 ? 5.186 17.013 15.569 1.00 88.69 371 LEU A N 1
ATOM 2862 C CA . LEU A 1 371 ? 6.173 16.467 16.497 1.00 88.69 371 LEU A CA 1
ATOM 2863 C C . LEU A 1 371 ? 5.514 15.815 17.714 1.00 88.69 371 LEU A C 1
ATOM 2865 O O . LEU A 1 371 ? 5.870 14.686 18.045 1.00 88.69 371 LEU A O 1
ATOM 2869 N N . ALA A 1 372 ? 4.499 16.450 18.307 1.00 91.12 372 ALA A N 1
ATOM 2870 C CA . ALA A 1 372 ? 3.732 15.863 19.407 1.00 91.12 372 ALA A CA 1
ATOM 2871 C C . ALA A 1 372 ? 3.098 14.528 18.985 1.00 91.12 372 ALA A C 1
ATOM 2873 O O . ALA A 1 372 ? 3.175 13.538 19.712 1.00 91.12 372 ALA A O 1
ATOM 2874 N N . ASP A 1 373 ? 2.538 14.483 17.775 1.00 91.75 373 ASP A N 1
ATOM 2875 C CA . ASP A 1 373 ? 1.953 13.285 17.171 1.00 91.75 373 ASP A CA 1
ATOM 2876 C C . ASP A 1 373 ? 2.980 12.187 16.896 1.00 91.75 373 ASP A C 1
ATOM 2878 O O . ASP A 1 373 ? 2.683 10.997 17.028 1.00 91.75 373 ASP A O 1
ATOM 2882 N N . SER A 1 374 ? 4.178 12.570 16.461 1.00 92.94 374 SER A N 1
ATOM 2883 C CA . SER A 1 374 ? 5.278 11.641 16.209 1.00 92.94 374 SER A CA 1
ATOM 2884 C C . SER A 1 374 ? 5.760 10.989 17.507 1.00 92.94 374 SER A C 1
ATOM 2886 O O . SER A 1 374 ? 5.851 9.762 17.586 1.00 92.94 374 SER A O 1
ATOM 2888 N N . VAL A 1 375 ? 5.973 11.794 18.553 1.00 93.56 375 VAL A N 1
ATOM 2889 C CA . VAL A 1 375 ? 6.378 11.317 19.883 1.00 93.56 375 VAL A CA 1
ATOM 2890 C C . VAL A 1 375 ? 5.284 10.460 20.523 1.00 93.56 375 VAL A C 1
ATOM 2892 O O . VAL A 1 375 ? 5.564 9.379 21.034 1.00 93.56 375 VAL A O 1
ATOM 2895 N N . ALA A 1 376 ? 4.021 10.892 20.463 1.00 92.81 376 ALA A N 1
ATOM 2896 C CA . ALA A 1 376 ? 2.904 10.131 21.018 1.00 92.81 376 ALA A CA 1
ATOM 2897 C C . ALA A 1 376 ? 2.772 8.743 20.371 1.00 92.81 376 ALA A C 1
ATOM 2899 O O . ALA A 1 376 ? 2.540 7.751 21.063 1.00 92.81 376 ALA A O 1
ATOM 2900 N N . ARG A 1 377 ? 2.964 8.655 19.048 1.00 93.00 377 ARG A N 1
ATOM 2901 C CA . ARG A 1 377 ? 2.945 7.377 18.323 1.00 93.00 377 ARG A CA 1
ATOM 2902 C C . ARG A 1 377 ? 4.107 6.471 18.717 1.00 93.00 377 ARG A C 1
ATOM 2904 O O . ARG A 1 377 ? 3.873 5.280 18.910 1.00 93.00 377 ARG A O 1
ATOM 2911 N N . SER A 1 378 ? 5.314 7.016 18.883 1.00 91.94 378 SER A N 1
ATOM 2912 C CA . SER A 1 378 ? 6.517 6.214 19.155 1.00 91.94 378 SER A CA 1
ATOM 2913 C C . SER A 1 378 ? 6.526 5.525 20.521 1.00 91.94 378 SER A C 1
ATOM 2915 O O . SER A 1 378 ? 7.357 4.653 20.742 1.00 91.94 378 SER A O 1
ATOM 2917 N N . ILE A 1 379 ? 5.647 5.928 21.442 1.00 91.75 379 ILE A N 1
ATOM 2918 C CA . ILE A 1 379 ? 5.561 5.363 22.798 1.00 91.75 379 ILE A CA 1
ATOM 2919 C C . ILE A 1 379 ? 4.255 4.602 23.060 1.00 91.75 379 ILE A C 1
ATOM 2921 O O . ILE A 1 379 ? 4.054 4.088 24.161 1.00 91.75 379 ILE A O 1
ATOM 2925 N N . SER A 1 380 ? 3.340 4.587 22.087 1.00 88.38 380 SER A N 1
ATOM 2926 C CA . SER A 1 380 ? 1.956 4.131 22.275 1.00 88.38 380 SER A CA 1
ATOM 2927 C C . SER A 1 380 ? 1.833 2.644 22.635 1.00 88.38 380 SER A C 1
ATOM 2929 O O . SER A 1 380 ? 0.910 2.262 23.351 1.00 88.38 380 SER A O 1
ATOM 2931 N N . ASP A 1 381 ? 2.786 1.822 22.202 1.00 87.81 381 ASP A N 1
ATOM 2932 C CA . ASP A 1 381 ? 2.856 0.372 22.407 1.00 87.81 381 ASP A CA 1
ATOM 2933 C C . ASP A 1 381 ? 3.630 -0.045 23.673 1.00 87.81 381 ASP A C 1
ATOM 2935 O O . ASP A 1 381 ? 3.592 -1.207 24.080 1.00 87.81 381 ASP A O 1
ATOM 2939 N N . LEU A 1 382 ? 4.320 0.891 24.334 1.00 86.81 382 LEU A N 1
ATOM 2940 C CA . LEU A 1 382 ? 5.174 0.589 25.490 1.00 86.81 382 LEU A CA 1
ATOM 2941 C C . LEU A 1 382 ? 4.380 0.356 26.790 1.00 86.81 382 LEU A C 1
ATOM 2943 O O . LEU A 1 382 ? 4.900 -0.257 27.731 1.00 86.81 382 LEU A O 1
ATOM 2947 N N . GLU A 1 383 ? 3.131 0.836 26.842 1.00 86.44 383 GLU A N 1
ATOM 2948 C CA . GLU A 1 383 ? 2.167 0.680 27.948 1.00 86.44 383 GLU A CA 1
ATOM 2949 C C . GLU A 1 383 ? 2.734 0.991 29.352 1.00 86.44 383 GLU A C 1
ATOM 2951 O O . GLU A 1 383 ? 2.362 0.378 30.363 1.00 86.44 383 GLU A O 1
ATOM 2956 N N . ALA A 1 384 ? 3.658 1.948 29.445 1.00 92.69 384 ALA A N 1
ATOM 2957 C CA . ALA A 1 384 ? 4.279 2.307 30.710 1.00 92.69 384 ALA A CA 1
ATOM 2958 C C . ALA A 1 384 ? 3.306 3.110 31.600 1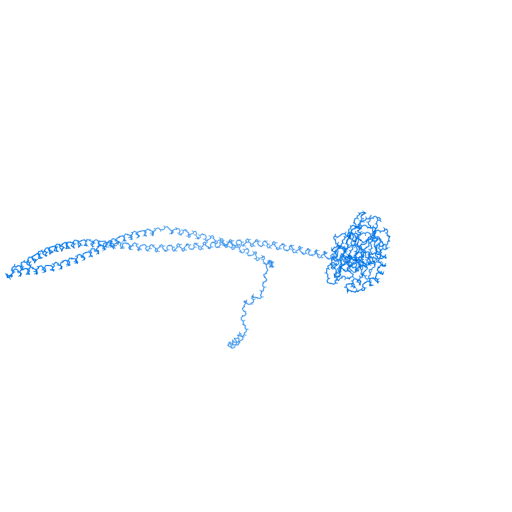.00 92.69 384 ALA A C 1
ATOM 2960 O O . ALA A 1 384 ? 2.870 4.193 31.214 1.00 92.69 384 ALA A O 1
ATOM 2961 N N . PRO A 1 385 ? 2.966 2.634 32.815 1.00 93.50 385 PRO A N 1
ATOM 2962 C CA . PRO A 1 385 ? 2.084 3.358 33.737 1.00 93.50 385 PRO A CA 1
ATOM 2963 C C . PRO A 1 385 ? 2.710 4.631 34.330 1.00 93.50 385 PRO A C 1
ATOM 2965 O O . PRO A 1 385 ? 2.012 5.408 34.978 1.00 93.50 385 PRO A O 1
ATOM 2968 N N . VAL A 1 386 ? 4.015 4.834 34.174 1.00 96.94 386 VAL A N 1
ATOM 2969 C CA . VAL A 1 386 ? 4.704 6.048 34.611 1.00 96.94 386 VAL A CA 1
ATOM 2970 C C . VAL A 1 386 ? 5.574 6.538 33.466 1.00 96.94 386 VAL A C 1
ATOM 2972 O O . VAL A 1 386 ? 6.473 5.828 33.016 1.00 96.94 386 VAL A O 1
ATOM 2975 N N . ILE A 1 387 ? 5.303 7.750 32.994 1.00 98.12 387 ILE A N 1
ATOM 2976 C CA . ILE A 1 387 ? 6.076 8.395 31.935 1.00 98.12 387 ILE A CA 1
ATOM 2977 C C . ILE A 1 387 ? 6.480 9.778 32.433 1.00 98.12 387 ILE A C 1
ATOM 2979 O O . ILE A 1 387 ? 5.636 10.614 32.753 1.00 98.12 387 ILE A O 1
ATOM 2983 N N . PHE A 1 388 ? 7.782 10.007 32.509 1.00 98.56 388 PHE A N 1
ATOM 2984 C CA . PHE A 1 388 ? 8.371 11.310 32.761 1.00 98.56 388 PHE A CA 1
ATOM 2985 C C . PHE A 1 388 ? 8.631 11.996 31.429 1.00 98.56 388 PHE A C 1
ATOM 2987 O O . PHE A 1 388 ? 9.165 11.378 30.510 1.00 98.56 388 PHE A O 1
ATOM 2994 N N . VAL A 1 389 ? 8.280 13.272 31.336 1.00 98.00 389 VAL A N 1
ATOM 2995 C CA . VAL A 1 389 ? 8.520 14.090 30.146 1.00 98.00 389 VAL A CA 1
ATOM 2996 C C . VAL A 1 389 ? 9.269 15.340 30.572 1.00 98.00 389 VAL A C 1
ATOM 2998 O O . VAL A 1 389 ? 8.779 16.065 31.433 1.00 98.00 389 VAL A O 1
ATOM 3001 N N . THR A 1 390 ? 10.429 15.603 29.984 1.00 97.62 390 THR A N 1
ATOM 3002 C CA . THR A 1 390 ? 11.225 16.824 30.204 1.00 97.62 390 THR A CA 1
ATOM 3003 C C . THR A 1 390 ? 11.324 17.622 28.903 1.00 97.62 390 THR A C 1
ATOM 3005 O O . THR A 1 390 ? 11.020 17.099 27.835 1.00 97.62 390 THR A O 1
ATOM 3008 N N . GLY A 1 391 ? 11.717 18.895 28.976 1.00 94.81 391 GLY A N 1
ATOM 3009 C CA . GLY A 1 391 ? 11.861 19.779 27.809 1.00 94.81 391 GLY A CA 1
ATOM 3010 C C . GLY A 1 391 ? 11.159 21.124 27.995 1.00 94.81 391 GLY A C 1
ATOM 3011 O O . GLY A 1 391 ? 10.815 21.497 29.123 1.00 94.81 391 GLY A O 1
ATOM 3012 N N . ALA A 1 392 ? 10.955 21.854 26.896 1.00 94.25 392 ALA A N 1
ATOM 3013 C CA . ALA A 1 392 ? 10.187 23.100 26.898 1.00 94.25 392 ALA A CA 1
ATOM 3014 C C . ALA A 1 392 ? 8.740 22.840 27.339 1.00 94.25 392 ALA A C 1
ATOM 3016 O O . ALA A 1 392 ? 8.127 21.851 26.927 1.00 94.25 392 ALA A O 1
ATOM 3017 N N . MET A 1 393 ? 8.163 23.729 28.150 1.00 94.75 393 MET A N 1
ATOM 3018 C CA . MET A 1 393 ? 6.809 23.523 28.678 1.00 94.75 393 MET A CA 1
ATOM 3019 C C . MET A 1 393 ? 5.751 23.531 27.560 1.00 94.75 393 MET A C 1
ATOM 3021 O O . MET A 1 393 ? 4.742 22.831 27.641 1.00 94.75 393 MET A O 1
ATOM 3025 N N . GLU A 1 394 ? 6.009 24.254 26.475 1.00 94.00 394 GLU A N 1
ATOM 3026 C CA . GLU A 1 394 ? 5.261 24.243 25.217 1.00 94.00 394 GLU A CA 1
ATOM 3027 C C . GLU A 1 394 ? 5.168 22.827 24.633 1.00 94.00 394 GLU A C 1
ATOM 3029 O O . GLU A 1 394 ? 4.077 22.345 24.323 1.00 94.00 394 GLU A O 1
ATOM 3034 N N . ASN A 1 395 ? 6.302 22.132 24.544 1.00 94.88 395 ASN A N 1
ATOM 3035 C CA . ASN A 1 395 ? 6.393 20.789 23.972 1.00 94.88 395 ASN A CA 1
ATOM 3036 C C . ASN A 1 395 ? 5.752 19.762 24.907 1.00 94.88 395 ASN A C 1
ATOM 3038 O O . ASN A 1 395 ? 4.951 18.929 24.480 1.00 94.88 395 ASN A O 1
ATOM 3042 N N . VAL A 1 396 ? 6.033 19.883 26.208 1.00 95.50 396 VAL A N 1
ATOM 3043 C CA . VAL A 1 396 ? 5.461 19.033 27.259 1.00 95.50 396 VAL A CA 1
ATOM 3044 C C . VAL A 1 396 ? 3.935 19.130 27.262 1.00 95.50 396 VAL A C 1
ATOM 3046 O O . VAL A 1 396 ? 3.251 18.109 27.219 1.00 95.50 396 VAL A O 1
ATOM 3049 N N . THR A 1 397 ? 3.378 20.343 27.280 1.00 9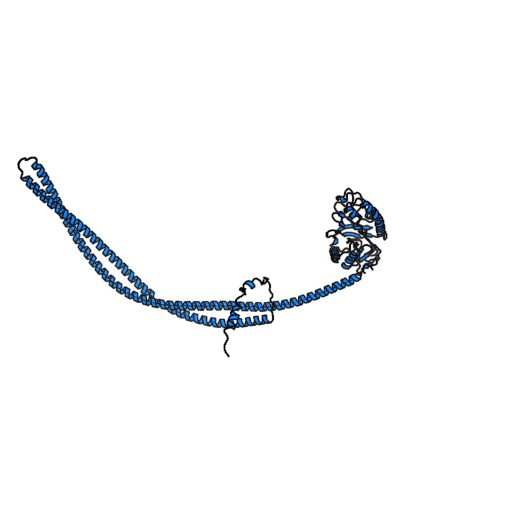3.75 397 THR A N 1
ATOM 3050 C CA . THR A 1 397 ? 1.920 20.537 27.276 1.00 93.75 397 THR A CA 1
ATOM 3051 C C . THR A 1 397 ? 1.286 20.079 25.970 1.00 93.75 397 THR A C 1
ATOM 3053 O O . THR A 1 397 ? 0.211 19.480 26.010 1.00 93.75 397 THR A O 1
ATOM 3056 N N . SER A 1 398 ? 1.952 20.287 24.833 1.00 92.31 398 SER A N 1
ATOM 3057 C CA . SER A 1 398 ? 1.495 19.780 23.535 1.00 92.31 398 SER A CA 1
ATOM 3058 C C . SER A 1 398 ? 1.414 18.254 23.525 1.00 92.31 398 SER A C 1
ATOM 3060 O O . SER A 1 398 ? 0.383 17.701 23.141 1.00 92.31 398 SER A O 1
ATOM 3062 N N . LEU A 1 399 ? 2.442 17.563 24.029 1.00 94.19 399 LEU A N 1
ATOM 3063 C CA . LEU A 1 399 ? 2.440 16.103 24.139 1.00 94.19 399 LEU A CA 1
ATOM 3064 C C . LEU A 1 399 ? 1.371 15.600 25.120 1.00 94.19 399 LEU A C 1
ATOM 3066 O O . LEU A 1 399 ? 0.647 14.659 24.804 1.00 94.19 399 LEU A O 1
ATOM 3070 N N . VAL A 1 400 ? 1.230 16.230 26.291 1.00 93.88 400 VAL A N 1
ATOM 3071 C CA . VAL A 1 400 ? 0.221 15.840 27.294 1.00 93.88 400 VAL A CA 1
ATOM 3072 C C . VAL A 1 400 ? -1.200 15.990 26.740 1.00 93.88 400 VAL A C 1
ATOM 3074 O O . VAL A 1 400 ? -2.002 15.065 26.881 1.00 93.88 400 VAL A O 1
ATOM 3077 N N . LYS A 1 401 ? -1.501 17.105 26.057 1.00 90.69 401 LYS A N 1
ATOM 3078 C CA . LYS A 1 401 ? -2.784 17.303 25.358 1.00 90.69 401 LYS A CA 1
ATOM 3079 C C . LYS A 1 401 ? -3.001 16.228 24.301 1.00 90.69 401 LYS A C 1
ATOM 3081 O O . LYS A 1 401 ? -4.088 15.667 24.213 1.00 90.69 401 LYS A O 1
ATOM 3086 N N . ARG A 1 402 ? -1.956 15.915 23.530 1.00 90.75 402 ARG A N 1
ATOM 3087 C CA . ARG A 1 402 ? -2.032 14.950 22.433 1.00 90.75 402 ARG A CA 1
ATOM 3088 C C . ARG A 1 402 ? -2.259 13.511 22.894 1.00 90.75 402 ARG A C 1
ATOM 3090 O O . ARG A 1 402 ? -2.954 12.757 22.211 1.00 90.75 402 ARG A O 1
ATOM 3097 N N . LEU A 1 403 ? -1.653 13.125 24.015 1.00 90.69 403 LEU A N 1
ATOM 3098 C CA . LEU A 1 403 ? -1.819 11.793 24.594 1.00 90.69 403 LEU A CA 1
ATOM 3099 C C . LEU A 1 403 ? -3.185 11.615 25.257 1.00 90.69 403 LEU A C 1
ATOM 3101 O O . LEU A 1 403 ? -3.637 10.482 25.375 1.00 90.69 403 LEU A O 1
ATOM 3105 N N . ALA A 1 404 ? -3.829 12.707 25.681 1.00 88.88 404 ALA A N 1
ATOM 3106 C CA . ALA A 1 404 ? -5.136 12.678 26.327 1.00 88.88 404 ALA A CA 1
ATOM 3107 C C . ALA A 1 404 ? -5.196 11.695 27.522 1.00 88.88 404 ALA A C 1
ATOM 3109 O O . ALA A 1 404 ? -6.154 10.946 27.711 1.00 88.88 404 ALA A O 1
ATOM 3110 N N . VAL A 1 405 ? -4.167 11.733 28.373 1.00 89.75 405 VAL A N 1
ATOM 3111 C CA . VAL A 1 405 ? -4.047 10.909 29.586 1.00 89.75 405 VAL A CA 1
ATOM 3112 C C . VAL A 1 405 ? -3.838 11.759 30.833 1.00 89.75 405 VAL A C 1
ATOM 3114 O O . VAL A 1 405 ? -3.403 12.906 30.760 1.00 89.75 405 VAL A O 1
ATOM 3117 N N . ASN A 1 406 ? -4.109 11.170 31.999 1.00 94.25 406 ASN A N 1
ATOM 3118 C CA . ASN A 1 406 ? -3.857 11.816 33.280 1.00 94.25 406 ASN A CA 1
ATOM 3119 C C . ASN A 1 406 ? -2.376 12.185 33.433 1.00 94.25 406 ASN A C 1
ATOM 3121 O O . ASN A 1 406 ? -1.487 11.344 33.271 1.00 94.25 406 ASN A O 1
ATOM 3125 N N . ALA A 1 407 ? -2.124 13.439 33.794 1.00 96.31 407 ALA A N 1
ATOM 3126 C CA . ALA A 1 407 ? -0.786 13.963 33.988 1.00 96.31 407 ALA A CA 1
ATOM 3127 C C . ALA A 1 407 ? -0.742 15.015 35.097 1.00 96.31 407 ALA A C 1
ATOM 3129 O O . ALA A 1 407 ? -1.732 15.673 35.419 1.00 96.31 407 ALA A O 1
ATOM 3130 N N . VAL A 1 408 ? 0.443 15.208 35.660 1.00 97.44 408 VAL A N 1
ATOM 3131 C CA . VAL A 1 408 ? 0.755 16.336 36.533 1.00 97.44 408 VAL A CA 1
ATOM 3132 C C . VAL A 1 408 ? 1.890 17.116 35.889 1.00 97.44 408 VAL A C 1
ATOM 3134 O O . VAL A 1 408 ? 2.990 16.587 35.734 1.00 97.44 408 VAL A O 1
ATOM 3137 N N . LEU A 1 409 ? 1.618 18.359 35.498 1.00 97.81 409 LEU A N 1
ATOM 3138 C CA . LEU A 1 409 ? 2.636 19.284 35.011 1.00 97.81 409 LEU A CA 1
ATOM 3139 C C . LEU A 1 409 ? 3.412 19.819 36.216 1.00 97.81 409 LEU A C 1
ATOM 3141 O O . LEU A 1 409 ? 2.814 20.260 37.201 1.00 97.81 409 LEU A O 1
ATOM 3145 N N . LEU A 1 410 ? 4.735 19.766 36.131 1.00 96.88 410 LEU A N 1
ATOM 3146 C CA . LEU A 1 410 ? 5.690 20.141 37.170 1.00 96.88 410 LEU A CA 1
ATOM 3147 C C . LEU A 1 410 ? 6.676 21.161 36.608 1.00 96.88 410 LEU A C 1
ATOM 3149 O O . LEU A 1 410 ? 6.744 21.391 35.402 1.00 96.88 410 LEU A O 1
ATOM 3153 N N . GLU A 1 411 ? 7.502 21.753 37.461 1.00 94.00 411 GLU A N 1
ATOM 3154 C CA . GLU A 1 411 ? 8.611 22.547 36.951 1.00 94.00 411 GLU A CA 1
ATOM 3155 C C . GLU A 1 411 ? 9.617 21.676 36.200 1.00 94.00 411 GLU A C 1
ATOM 3157 O O . GLU A 1 411 ? 10.152 20.700 36.732 1.00 94.00 411 GLU A O 1
ATOM 3162 N N . GLY A 1 412 ? 9.864 22.067 34.950 1.00 88.50 412 GLY A N 1
ATOM 3163 C C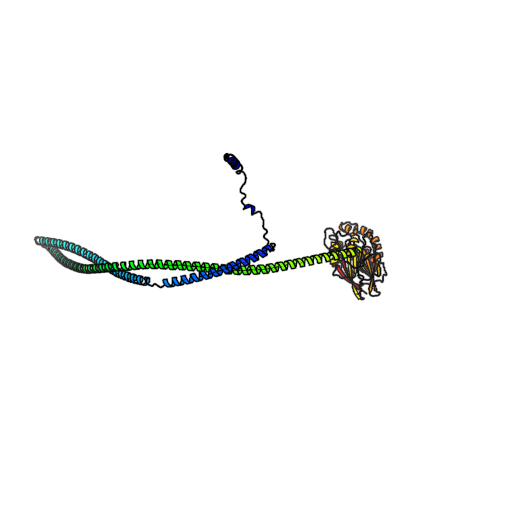A . GLY A 1 412 ? 10.775 21.389 34.040 1.00 88.50 412 GLY A CA 1
ATOM 3164 C C . GLY A 1 412 ? 10.151 20.264 33.213 1.00 88.50 412 GLY A C 1
ATOM 3165 O O . GLY A 1 412 ? 10.862 19.711 32.374 1.00 88.50 412 GLY A O 1
ATOM 3166 N N . GLY A 1 413 ? 8.871 19.915 33.413 1.00 96.81 413 GLY A N 1
ATOM 3167 C CA . GLY A 1 413 ? 8.280 18.780 32.704 1.00 96.81 413 GLY A CA 1
ATOM 3168 C C . GLY A 1 413 ? 6.906 18.318 33.187 1.00 96.81 413 GLY A C 1
ATOM 3169 O O . GLY A 1 413 ? 6.120 19.086 33.737 1.00 96.81 413 GLY A O 1
ATOM 3170 N N . ALA A 1 414 ? 6.612 17.036 32.986 1.00 97.88 414 ALA A N 1
ATOM 3171 C CA . ALA A 1 414 ? 5.380 16.397 33.434 1.00 97.88 414 ALA A CA 1
ATOM 3172 C C . ALA A 1 414 ? 5.602 14.950 33.883 1.00 97.88 414 ALA A C 1
ATOM 3174 O O . ALA A 1 414 ? 6.502 14.257 33.407 1.00 97.88 414 ALA A O 1
ATOM 3175 N N . VAL A 1 415 ? 4.725 14.487 34.772 1.00 98.31 415 VAL A N 1
ATOM 3176 C CA . VAL A 1 415 ? 4.568 13.072 35.118 1.00 98.31 415 VAL A CA 1
ATOM 3177 C C . VAL A 1 415 ? 3.205 12.614 34.623 1.00 98.31 415 VAL A C 1
ATOM 3179 O O . VAL A 1 415 ? 2.173 13.027 35.149 1.00 98.31 415 VAL A O 1
ATOM 3182 N N . ILE A 1 416 ? 3.205 11.760 33.609 1.00 97.25 416 ILE A N 1
ATOM 3183 C CA . ILE A 1 416 ? 2.016 11.113 33.063 1.00 97.25 416 ILE A CA 1
ATOM 3184 C C . ILE A 1 416 ? 1.824 9.790 33.794 1.00 97.25 416 ILE A C 1
ATOM 3186 O O . ILE A 1 416 ? 2.728 8.948 33.833 1.00 97.25 416 ILE A O 1
ATOM 3190 N N . THR A 1 417 ? 0.651 9.606 34.396 1.00 96.06 417 THR A N 1
ATOM 3191 C CA . THR A 1 417 ? 0.364 8.391 35.153 1.00 96.06 417 THR A CA 1
ATOM 3192 C C . THR A 1 417 ? -1.136 8.180 35.379 1.00 96.06 417 THR A C 1
ATOM 3194 O O . THR A 1 417 ? -1.848 9.128 35.710 1.00 96.06 417 THR A O 1
ATOM 3197 N N . PRO A 1 418 ? -1.642 6.936 35.265 1.00 94.00 418 PRO A N 1
ATOM 3198 C CA . PRO A 1 418 ? -2.988 6.577 35.692 1.00 94.00 418 PRO A CA 1
ATOM 3199 C C . PRO A 1 418 ? -3.049 6.212 37.187 1.00 94.00 418 PRO A C 1
ATOM 3201 O O . PRO A 1 418 ? -4.076 5.724 37.650 1.00 94.00 418 PRO A O 1
ATOM 3204 N N . LEU A 1 419 ? -1.955 6.356 37.944 1.00 95.19 419 LEU A N 1
ATOM 3205 C CA . LEU A 1 419 ? -1.928 6.075 39.381 1.00 95.19 419 LEU A CA 1
ATOM 3206 C C . LEU A 1 419 ? -2.608 7.202 40.172 1.00 95.19 419 LEU A C 1
ATOM 3208 O O . LEU A 1 419 ? -2.644 8.355 39.745 1.00 95.19 419 LEU A O 1
ATOM 3212 N N . GLU A 1 420 ? -3.132 6.879 41.354 1.00 95.25 420 GLU A N 1
ATOM 3213 C CA . GLU A 1 420 ? -3.764 7.876 42.220 1.00 95.25 420 GLU A CA 1
ATOM 3214 C C . GLU A 1 420 ? -2.709 8.834 42.770 1.00 95.25 420 GLU A C 1
ATOM 3216 O O . GLU A 1 420 ? -1.809 8.431 43.510 1.00 95.25 420 GLU A O 1
ATOM 3221 N N . VAL A 1 421 ? -2.846 10.114 42.426 1.00 95.94 421 VAL A N 1
ATOM 3222 C CA . VAL A 1 421 ? -1.956 11.173 42.898 1.00 95.94 421 VAL A CA 1
ATOM 3223 C C . VAL A 1 421 ? -2.397 11.664 44.276 1.00 95.94 421 VAL A C 1
ATOM 3225 O O . VAL A 1 421 ? -3.404 12.370 44.408 1.00 95.94 421 VAL A O 1
ATOM 3228 N N . LEU A 1 422 ? -1.591 11.350 45.289 1.00 95.06 422 LEU A N 1
ATOM 3229 C CA . LEU A 1 422 ? -1.814 11.733 46.683 1.00 95.06 422 LEU A CA 1
ATOM 3230 C C . LEU A 1 422 ? -1.350 13.170 46.933 1.00 95.06 422 LEU A C 1
ATOM 3232 O O . LEU A 1 422 ? -2.117 14.008 47.402 1.00 95.06 422 LEU A O 1
ATOM 3236 N N . GLU A 1 423 ? -0.121 13.480 46.529 1.00 95.31 423 GLU A N 1
ATOM 3237 C CA . GLU A 1 423 ? 0.523 14.776 46.740 1.00 95.31 423 GLU A CA 1
ATOM 3238 C C . GLU A 1 423 ? 1.267 15.196 45.469 1.00 95.31 423 GLU A C 1
ATOM 3240 O O . GLU A 1 423 ? 1.807 14.357 44.751 1.00 95.31 423 GLU A O 1
ATOM 3245 N N . ALA A 1 424 ? 1.307 16.497 45.183 1.00 96.06 424 ALA A N 1
ATOM 3246 C CA . ALA A 1 424 ? 2.158 17.059 44.142 1.00 96.06 424 ALA A CA 1
ATOM 3247 C C . ALA A 1 424 ? 2.883 18.288 44.697 1.00 96.06 424 ALA A C 1
ATOM 3249 O O . ALA A 1 424 ? 2.267 19.155 45.315 1.00 96.06 424 ALA A O 1
ATOM 3250 N N . THR A 1 425 ? 4.188 18.352 44.466 1.00 94.50 425 THR A N 1
ATOM 3251 C CA . THR A 1 425 ? 5.045 19.500 44.764 1.00 94.50 425 THR A CA 1
ATOM 3252 C C . THR A 1 425 ? 5.537 20.114 43.456 1.00 94.50 425 THR A C 1
ATOM 3254 O O . THR A 1 425 ? 5.173 19.673 42.372 1.00 94.50 425 THR A O 1
ATOM 3257 N N . LYS A 1 426 ? 6.403 21.124 43.545 1.00 94.12 426 LYS A N 1
ATOM 3258 C CA . LYS A 1 426 ? 7.003 21.800 42.390 1.00 94.12 426 LYS A CA 1
ATOM 3259 C C . LYS A 1 426 ? 7.731 20.853 41.420 1.00 94.12 426 LYS A C 1
ATOM 3261 O O . LYS A 1 426 ? 7.639 21.047 40.217 1.00 94.12 426 LYS A O 1
ATOM 3266 N N . ASN A 1 427 ? 8.412 19.821 41.929 1.00 95.75 427 ASN A N 1
ATOM 3267 C CA . ASN A 1 427 ? 9.244 18.904 41.131 1.00 95.75 427 ASN A CA 1
ATOM 3268 C C . ASN A 1 427 ? 8.977 17.420 41.418 1.00 95.75 427 ASN A C 1
ATOM 3270 O O . ASN A 1 427 ? 9.738 16.566 40.970 1.00 95.75 427 ASN A O 1
ATOM 3274 N N . SER A 1 428 ? 7.950 17.083 42.204 1.00 96.50 428 SER A N 1
ATOM 3275 C CA . SER A 1 428 ? 7.665 15.682 42.519 1.00 96.50 428 SER A CA 1
ATOM 3276 C C . SER A 1 428 ? 6.184 15.399 42.694 1.00 96.50 428 SER A C 1
ATOM 3278 O O . SER A 1 428 ? 5.409 16.276 43.066 1.00 96.50 428 SER A O 1
ATOM 3280 N N . VAL A 1 429 ? 5.814 14.145 42.482 1.00 97.44 429 VAL A N 1
ATOM 3281 C CA . VAL A 1 429 ? 4.467 13.625 42.686 1.00 97.44 429 VAL A CA 1
ATOM 3282 C C . VAL A 1 429 ? 4.563 12.385 43.559 1.00 97.44 429 VAL A C 1
ATOM 3284 O O . VAL A 1 429 ? 5.386 11.507 43.307 1.00 97.44 429 VAL A O 1
ATOM 3287 N N . GLN A 1 430 ? 3.727 12.303 44.587 1.00 97.31 430 GLN A N 1
ATOM 3288 C CA . GLN A 1 430 ? 3.540 11.087 45.365 1.00 97.31 430 GLN A CA 1
ATOM 3289 C C . GLN A 1 430 ? 2.298 10.362 44.853 1.00 97.31 430 GLN A C 1
ATOM 3291 O O . GLN A 1 430 ? 1.200 10.926 44.845 1.00 97.31 430 GLN A O 1
ATOM 3296 N N . VAL A 1 431 ? 2.469 9.108 44.446 1.00 96.56 431 VAL A N 1
ATOM 3297 C CA . VAL A 1 431 ? 1.392 8.264 43.921 1.00 96.56 431 VAL A CA 1
ATOM 3298 C C . VAL A 1 431 ? 1.185 7.025 44.780 1.00 96.56 431 VAL A C 1
ATOM 3300 O O . VAL A 1 431 ? 2.119 6.530 45.417 1.00 96.56 431 VAL A O 1
ATOM 3303 N N . ARG A 1 432 ? -0.041 6.500 44.788 1.00 95.38 432 ARG A N 1
ATOM 3304 C CA . ARG A 1 432 ? -0.358 5.212 45.416 1.00 95.38 432 ARG A CA 1
ATOM 3305 C C . ARG A 1 432 ? -0.089 4.071 44.436 1.00 95.38 432 ARG A C 1
ATOM 3307 O O . ARG A 1 432 ? -0.614 4.075 43.325 1.00 95.38 432 ARG A O 1
ATOM 3314 N N . LEU A 1 433 ? 0.696 3.080 44.862 1.00 92.25 433 LEU A N 1
ATOM 3315 C CA . LEU A 1 433 ? 0.929 1.852 44.096 1.00 92.25 433 LEU A CA 1
ATOM 3316 C C . LEU A 1 433 ? -0.161 0.817 44.384 1.00 92.25 433 LEU A C 1
ATOM 3318 O O . LEU A 1 433 ? -0.885 0.400 43.483 1.00 92.25 433 LEU A O 1
ATOM 3322 N N . ASN A 1 434 ? -0.289 0.424 45.651 1.00 87.94 434 ASN A N 1
ATOM 3323 C CA . ASN A 1 434 ? -1.311 -0.486 46.163 1.00 87.94 434 ASN A CA 1
ATOM 3324 C C . ASN A 1 434 ? -1.496 -0.249 47.664 1.00 87.94 434 ASN A C 1
ATOM 3326 O O . ASN A 1 434 ? -0.520 0.019 48.358 1.00 87.94 434 ASN A O 1
ATOM 3330 N N . GLY A 1 435 ? -2.730 -0.346 48.170 1.00 85.62 435 GLY A N 1
ATOM 3331 C CA . GLY A 1 435 ? -3.016 -0.172 49.599 1.00 85.62 435 GLY A CA 1
ATOM 3332 C C . GLY A 1 435 ? -2.319 1.059 50.198 1.00 85.62 435 GLY A C 1
ATOM 3333 O O . GLY A 1 435 ? -2.607 2.188 49.806 1.00 85.62 435 GLY A O 1
ATOM 3334 N N . GLU A 1 436 ? -1.378 0.822 51.116 1.00 85.62 436 GLU A N 1
ATOM 3335 C CA . GLU A 1 436 ? -0.573 1.855 51.787 1.00 85.62 436 GLU A CA 1
ATOM 3336 C C . GLU A 1 436 ? 0.796 2.129 51.126 1.00 85.62 436 GLU A C 1
ATOM 3338 O O . GLU A 1 436 ? 1.482 3.069 51.520 1.00 85.62 436 GLU A O 1
ATOM 3343 N N . GLN A 1 437 ? 1.222 1.341 50.129 1.00 91.50 437 GLN A N 1
ATOM 3344 C CA . GLN A 1 437 ? 2.505 1.548 49.448 1.00 91.50 437 GLN A CA 1
ATOM 3345 C C . GLN A 1 437 ? 2.443 2.773 48.525 1.00 91.50 437 GLN A C 1
ATOM 3347 O O . GLN A 1 437 ? 1.621 2.839 47.602 1.00 91.50 437 GLN A O 1
ATOM 3352 N N . THR A 1 438 ? 3.358 3.718 48.741 1.00 94.69 438 THR A N 1
ATOM 3353 C CA . THR A 1 438 ? 3.523 4.918 47.915 1.00 94.69 438 THR A CA 1
ATOM 3354 C C . THR A 1 438 ? 4.810 4.873 47.105 1.00 94.69 438 THR A C 1
ATOM 3356 O O . THR A 1 438 ? 5.769 4.173 47.440 1.00 94.69 438 THR A O 1
ATOM 3359 N N . LEU A 1 439 ? 4.817 5.641 46.023 1.00 96.00 439 LEU A N 1
ATOM 3360 C CA . LEU A 1 439 ? 5.977 5.878 45.181 1.00 96.00 439 LEU A CA 1
ATOM 3361 C C . LEU A 1 439 ? 6.114 7.375 44.946 1.00 96.00 439 LEU A C 1
ATOM 3363 O O . LEU A 1 439 ? 5.144 8.041 44.575 1.00 96.00 439 LEU A O 1
ATOM 3367 N N . ARG A 1 440 ? 7.325 7.895 45.126 1.00 97.38 440 ARG A N 1
ATOM 3368 C CA . ARG A 1 440 ? 7.655 9.264 44.745 1.00 97.38 440 ARG A CA 1
ATOM 3369 C C . ARG A 1 440 ? 8.259 9.296 43.348 1.00 97.38 440 ARG A C 1
ATOM 3371 O O . ARG A 1 440 ? 9.196 8.561 43.044 1.00 97.38 440 ARG A O 1
ATOM 3378 N N . LEU A 1 441 ? 7.716 10.169 42.517 1.00 97.94 441 LEU A N 1
ATOM 3379 C CA . LEU A 1 441 ? 8.124 10.414 41.143 1.00 97.94 441 LEU A CA 1
ATOM 3380 C C . LEU A 1 441 ? 8.665 11.840 41.079 1.00 97.94 441 LEU A C 1
ATOM 3382 O O . LEU A 1 441 ? 7.891 12.791 41.161 1.00 97.94 441 LEU A O 1
ATOM 3386 N N . SER A 1 442 ? 9.981 11.993 40.994 1.00 97.75 442 SER A N 1
ATOM 3387 C CA . SER A 1 442 ? 10.658 13.291 40.957 1.00 97.75 442 SER A CA 1
ATOM 3388 C C . SER A 1 442 ? 11.186 13.586 39.560 1.00 97.75 442 SER A C 1
ATOM 3390 O O . SER A 1 442 ? 11.653 12.682 38.869 1.00 97.75 442 SER A O 1
ATOM 3392 N N . LEU A 1 443 ? 11.142 14.853 39.162 1.00 96.69 443 LEU A N 1
ATOM 3393 C CA . LEU A 1 443 ? 11.575 15.309 37.849 1.00 96.69 443 LEU A CA 1
ATOM 3394 C C . LEU A 1 443 ? 12.591 16.445 37.986 1.00 96.69 443 LEU A C 1
ATOM 3396 O O . LEU A 1 443 ? 12.354 17.415 38.707 1.00 96.69 443 LEU A O 1
ATOM 3400 N N . ALA A 1 444 ? 13.715 16.321 37.284 1.00 97.12 444 ALA A N 1
ATOM 3401 C CA . ALA A 1 444 ? 14.740 17.351 37.179 1.00 97.12 444 ALA A CA 1
ATOM 3402 C C . ALA A 1 444 ? 15.029 17.639 35.701 1.00 97.12 444 ALA A C 1
ATOM 3404 O O . ALA A 1 444 ? 15.421 16.750 34.956 1.00 97.12 444 ALA A O 1
ATOM 3405 N N . ASN A 1 445 ? 14.854 18.886 35.274 1.00 96.38 445 ASN A N 1
ATOM 3406 C CA . ASN A 1 445 ? 15.237 19.338 33.939 1.00 96.38 445 ASN A CA 1
ATOM 3407 C C . ASN A 1 445 ? 16.174 20.539 34.102 1.00 96.38 445 ASN A C 1
ATOM 3409 O O . ASN A 1 445 ? 15.724 21.636 34.434 1.00 96.38 445 ASN A O 1
ATOM 3413 N N . LEU A 1 446 ? 17.479 20.302 33.970 1.00 95.50 446 LEU A N 1
ATOM 3414 C CA . LEU A 1 446 ? 18.544 21.271 34.245 1.00 95.50 446 LEU A CA 1
ATOM 3415 C C . LEU A 1 446 ? 19.274 21.634 32.948 1.00 95.50 446 LEU A C 1
ATOM 3417 O O . LEU A 1 446 ? 20.452 21.308 32.792 1.00 95.50 446 LEU A O 1
ATOM 3421 N N . VAL A 1 447 ? 18.537 22.278 32.037 1.00 91.25 447 VAL A N 1
ATOM 3422 C CA . VAL A 1 447 ? 18.991 22.678 30.695 1.00 91.25 447 VAL A CA 1
ATOM 3423 C C . VAL A 1 447 ? 20.268 23.509 30.761 1.00 91.25 447 VAL A C 1
ATOM 3425 O O . VAL A 1 447 ? 20.328 24.505 31.482 1.00 91.25 447 VAL A O 1
ATOM 3428 N N . GLU A 1 448 ? 21.281 23.086 30.007 1.00 90.31 448 GLU A N 1
ATOM 3429 C CA . GLU A 1 448 ? 22.572 23.757 29.889 1.00 90.31 448 GLU A CA 1
ATOM 3430 C C . GLU A 1 448 ? 23.309 23.219 28.651 1.00 90.31 448 GLU A C 1
ATOM 3432 O O . GLU A 1 448 ? 23.374 22.010 28.460 1.00 90.31 448 GLU A O 1
ATOM 3437 N N . TYR A 1 449 ? 23.848 24.098 27.806 1.00 85.19 449 TYR A N 1
ATOM 3438 C CA . TYR A 1 449 ? 24.556 23.703 26.578 1.00 85.19 449 TYR A CA 1
ATOM 3439 C C . TYR A 1 449 ? 25.929 24.349 26.422 1.00 85.19 449 TYR A C 1
ATOM 3441 O O . TYR A 1 449 ? 26.705 23.911 25.581 1.00 85.19 449 TYR A O 1
ATOM 3449 N N . GLU A 1 450 ? 26.244 25.374 27.215 1.00 87.31 450 GLU A N 1
ATOM 3450 C CA . GLU A 1 450 ? 27.501 26.116 27.121 1.00 87.31 450 GLU A CA 1
ATOM 3451 C C . GLU A 1 450 ? 28.710 25.186 27.252 1.00 87.31 450 GLU A C 1
ATOM 3453 O O . GLU A 1 450 ? 29.679 25.351 26.516 1.00 87.31 450 GLU A O 1
ATOM 3458 N N . VAL A 1 451 ? 28.665 24.194 28.148 1.00 88.06 451 VAL A N 1
ATOM 3459 C CA . VAL A 1 451 ? 29.799 23.284 28.372 1.00 88.06 451 VAL A CA 1
ATOM 3460 C C . VAL A 1 451 ? 30.073 22.407 27.149 1.00 88.06 451 VAL A C 1
ATOM 3462 O O . VAL A 1 451 ? 31.212 22.346 26.687 1.00 88.06 451 VAL A O 1
ATOM 3465 N N . LEU A 1 452 ? 29.048 21.732 26.618 1.00 81.69 452 LEU A N 1
ATOM 3466 C CA . LEU A 1 452 ? 29.209 20.836 25.467 1.00 81.69 452 LEU A CA 1
ATOM 3467 C C . LEU A 1 452 ? 29.456 21.612 24.167 1.00 81.69 452 LEU A C 1
ATOM 3469 O O . LEU A 1 452 ? 30.260 21.165 23.353 1.00 81.69 452 LEU A O 1
ATOM 3473 N N . SER A 1 453 ? 28.835 22.781 23.991 1.00 81.38 453 SER A N 1
ATOM 3474 C CA . SER A 1 453 ? 29.094 23.649 22.837 1.00 81.38 453 SER A CA 1
ATOM 3475 C C . SER A 1 453 ? 30.516 24.218 22.858 1.00 81.38 453 SER A C 1
ATOM 3477 O O . SER A 1 453 ? 31.225 24.101 21.867 1.00 81.38 453 SER A O 1
ATOM 3479 N N . SER A 1 454 ? 30.990 24.727 24.003 1.00 83.94 454 SER A N 1
ATOM 3480 C CA . SER A 1 454 ? 32.380 25.202 24.162 1.00 83.94 454 SER A CA 1
ATOM 3481 C C . SER A 1 454 ? 33.394 24.080 23.895 1.00 83.94 454 SER A C 1
ATOM 3483 O O . SER A 1 454 ? 34.423 24.294 23.252 1.00 83.94 454 SER A O 1
ATOM 3485 N N . PHE A 1 455 ? 33.076 22.849 24.313 1.00 84.12 455 PHE A N 1
ATOM 3486 C CA . PHE A 1 455 ? 33.884 21.674 23.991 1.00 84.12 455 PHE A CA 1
ATOM 3487 C C . PHE A 1 455 ? 33.915 21.366 22.481 1.00 84.12 455 PHE A C 1
ATOM 3489 O O . PHE A 1 455 ? 34.985 21.068 21.947 1.00 84.12 455 PHE A O 1
ATOM 3496 N N . LEU A 1 456 ? 32.773 21.457 21.788 1.00 78.25 456 LEU A N 1
ATOM 3497 C CA . LEU A 1 456 ? 32.662 21.253 20.334 1.00 78.25 456 LEU A CA 1
ATOM 3498 C C . LEU A 1 456 ? 33.434 22.291 19.523 1.00 78.25 456 LEU A C 1
ATOM 3500 O O . LEU A 1 456 ? 34.076 21.939 18.533 1.00 78.25 456 LEU A O 1
ATOM 3504 N N . ASP A 1 457 ? 33.416 23.543 19.971 1.00 79.75 457 ASP A N 1
ATOM 3505 C CA . ASP A 1 457 ? 34.126 24.651 19.329 1.00 79.75 457 ASP A CA 1
ATOM 3506 C C . ASP A 1 457 ? 35.654 24.580 19.544 1.00 79.75 457 ASP A C 1
ATOM 3508 O O . ASP A 1 457 ? 36.409 25.412 19.034 1.00 79.75 457 ASP A O 1
ATOM 3512 N N . GLY A 1 458 ? 36.135 23.560 20.269 1.00 74.75 458 GLY A N 1
ATOM 3513 C CA . GLY A 1 458 ? 37.551 23.335 20.547 1.00 74.75 458 GLY A CA 1
ATOM 3514 C C . GLY A 1 458 ? 38.132 24.319 21.560 1.00 74.75 458 GLY A C 1
ATOM 3515 O O . GLY A 1 458 ? 39.353 24.475 21.636 1.00 74.75 458 GLY A O 1
ATOM 3516 N N . GLU A 1 459 ? 37.283 24.998 22.335 1.00 74.81 459 GLU A N 1
ATOM 3517 C CA . GLU A 1 459 ? 37.731 25.939 23.351 1.00 74.81 459 GLU A CA 1
ATOM 3518 C C . GLU A 1 459 ? 38.346 25.194 24.543 1.00 74.81 459 GLU A C 1
ATOM 3520 O O . GLU A 1 459 ? 37.759 24.276 25.117 1.00 74.81 459 GLU A O 1
ATOM 3525 N N . GLU A 1 460 ? 39.525 25.625 24.996 1.00 74.25 460 GLU A N 1
ATOM 3526 C CA . GLU A 1 460 ? 40.178 25.021 26.168 1.00 74.25 460 GLU A CA 1
ATOM 3527 C C . GLU A 1 460 ? 39.428 25.298 27.492 1.00 74.25 460 GLU A C 1
ATOM 3529 O O . GLU A 1 460 ? 39.677 24.623 28.490 1.00 74.25 460 GLU A O 1
ATOM 3534 N N . GLY A 1 461 ? 38.497 26.264 27.505 1.00 82.44 461 GLY A N 1
ATOM 3535 C CA . GLY A 1 461 ? 37.837 26.805 28.703 1.00 82.44 461 GLY A CA 1
ATOM 3536 C C . GLY A 1 461 ? 36.561 26.091 29.172 1.00 82.44 461 GLY A C 1
ATOM 3537 O O . GLY A 1 461 ? 35.921 26.544 30.127 1.00 82.44 461 GLY A O 1
ATOM 3538 N N . TRP A 1 462 ? 36.154 24.990 28.533 1.00 88.00 462 TRP A N 1
ATOM 3539 C CA . TRP A 1 462 ? 34.901 24.302 28.876 1.00 88.00 462 TRP A CA 1
ATOM 3540 C C . TRP A 1 462 ? 34.870 23.804 30.335 1.00 88.00 462 TRP A C 1
ATOM 3542 O O . TRP A 1 462 ? 33.809 23.775 30.960 1.00 88.00 462 TRP A O 1
ATOM 3552 N N . LYS A 1 463 ? 36.031 23.471 30.925 1.00 88.38 463 LYS A N 1
ATOM 3553 C CA . LYS A 1 463 ? 36.145 23.024 32.329 1.00 88.38 463 LYS A CA 1
ATOM 3554 C C . LYS A 1 463 ? 35.854 24.151 33.317 1.00 88.38 463 LYS A C 1
ATOM 3556 O O . LYS A 1 463 ? 35.281 23.909 34.380 1.00 88.38 463 LYS A O 1
ATOM 3561 N N . GLU A 1 464 ? 36.269 25.372 33.005 1.00 88.44 464 GLU A N 1
ATOM 3562 C CA . GLU A 1 464 ? 35.988 26.576 33.785 1.00 88.44 464 GLU A CA 1
ATOM 3563 C C . GLU A 1 464 ? 34.502 26.933 33.696 1.00 88.44 464 GLU A C 1
ATOM 3565 O O . GLU A 1 464 ? 33.884 27.236 34.722 1.00 88.44 464 GLU A O 1
ATOM 3570 N N . THR A 1 465 ? 33.920 26.830 32.497 1.00 89.06 465 THR A N 1
ATOM 3571 C CA . THR A 1 465 ? 32.475 26.985 32.268 1.00 89.06 465 THR A CA 1
ATOM 3572 C C . THR A 1 465 ? 31.683 25.966 33.088 1.00 89.06 465 THR A C 1
ATOM 3574 O O . THR A 1 465 ? 30.791 26.351 33.846 1.00 89.06 465 THR A O 1
ATOM 3577 N N . GLN A 1 466 ? 32.077 24.691 33.054 1.00 90.44 466 GLN A N 1
ATOM 3578 C CA . GLN A 1 466 ? 31.457 23.620 33.836 1.00 90.44 466 GLN A CA 1
ATOM 3579 C C . GLN A 1 466 ? 31.499 23.923 35.339 1.00 90.44 466 GLN A C 1
ATOM 3581 O O . GLN A 1 466 ? 30.460 23.897 36.006 1.00 90.44 466 GLN A O 1
ATOM 3586 N N . LYS A 1 467 ? 32.668 24.298 35.876 1.00 88.69 467 LYS A N 1
ATOM 3587 C CA . LYS A 1 467 ? 32.824 24.623 37.305 1.00 88.69 467 LYS A CA 1
ATOM 3588 C C . LYS A 1 467 ? 31.935 25.789 37.727 1.00 88.69 467 LYS A C 1
ATOM 3590 O O . LYS A 1 467 ? 31.315 25.731 38.787 1.00 88.69 467 LYS A O 1
ATOM 3595 N N . ARG A 1 468 ? 31.853 26.832 36.895 1.00 90.44 468 ARG A N 1
ATOM 3596 C CA . ARG A 1 468 ? 31.009 28.012 37.135 1.00 90.44 468 ARG A CA 1
ATOM 3597 C C . ARG A 1 468 ? 29.522 27.652 37.173 1.00 90.44 468 ARG A C 1
ATOM 3599 O O . ARG A 1 468 ? 28.795 28.173 38.016 1.00 90.44 468 ARG A O 1
ATOM 3606 N N . LEU A 1 469 ? 29.070 26.784 36.269 1.00 91.81 469 LEU A N 1
ATOM 3607 C CA . LEU A 1 469 ? 27.654 26.427 36.122 1.00 91.81 469 LEU A CA 1
ATOM 3608 C C . LEU A 1 469 ? 27.203 25.310 37.080 1.00 91.81 469 LEU A C 1
ATOM 3610 O O . LEU A 1 469 ? 26.014 25.196 37.374 1.00 91.81 469 LEU A O 1
ATOM 3614 N N . SER A 1 470 ? 28.131 24.507 37.605 1.00 90.12 470 SER A N 1
ATOM 3615 C CA . SER A 1 470 ? 27.817 23.324 38.419 1.00 90.12 470 SER A CA 1
ATOM 3616 C C . SER A 1 470 ? 27.151 23.634 39.753 1.00 90.12 470 SER A C 1
ATOM 3618 O O . SER A 1 470 ? 26.164 22.997 40.104 1.00 90.12 470 SER A O 1
ATOM 3620 N N . GLU A 1 471 ? 27.667 24.598 40.518 1.00 91.00 471 GLU A N 1
ATOM 3621 C CA . GLU A 1 471 ? 27.188 24.874 41.880 1.00 91.00 471 GLU A CA 1
ATOM 3622 C C . GLU A 1 471 ? 25.676 25.191 41.959 1.00 91.00 471 GLU A C 1
ATOM 3624 O O . GLU A 1 471 ? 24.969 24.537 42.739 1.00 91.00 471 GLU A O 1
ATOM 3629 N N . PRO A 1 472 ? 25.118 26.128 41.160 1.00 93.81 472 PRO A N 1
ATOM 3630 C CA . PRO A 1 472 ? 23.680 26.405 41.198 1.00 93.81 472 PRO A CA 1
ATOM 3631 C C . PRO A 1 472 ? 22.834 25.213 40.721 1.00 93.81 472 PRO A C 1
ATOM 3633 O O . PRO A 1 472 ? 21.758 24.957 41.277 1.00 93.81 472 PRO A O 1
ATOM 3636 N N . ARG A 1 473 ? 23.322 24.450 39.736 1.00 95.75 473 ARG A N 1
ATOM 3637 C CA . ARG A 1 473 ? 22.643 23.249 39.222 1.00 95.75 473 ARG A CA 1
ATOM 3638 C C . ARG A 1 473 ? 22.610 22.146 40.275 1.00 95.75 473 ARG A C 1
ATOM 3640 O O . ARG A 1 473 ? 21.544 21.598 40.546 1.00 95.75 473 ARG A O 1
ATOM 3647 N N . LEU A 1 474 ? 23.729 21.908 40.954 1.00 95.56 474 LEU A N 1
ATOM 3648 C CA . LEU A 1 474 ? 23.853 20.936 42.037 1.00 95.56 474 LEU A CA 1
ATOM 3649 C C . LEU A 1 474 ? 22.932 21.277 43.213 1.00 95.56 474 LEU A C 1
ATOM 3651 O O . LEU A 1 474 ? 22.218 20.411 43.721 1.00 95.56 474 LEU A O 1
ATOM 3655 N N . LYS A 1 475 ? 22.884 22.552 43.619 1.00 96.12 475 LYS A N 1
ATOM 3656 C CA . LYS A 1 475 ? 21.959 23.016 44.665 1.00 96.12 475 LYS A CA 1
ATOM 3657 C C . LYS A 1 475 ? 20.500 22.745 44.290 1.00 96.12 475 LYS A C 1
ATOM 3659 O O . LYS A 1 475 ? 19.718 22.320 45.142 1.00 96.12 475 LYS A O 1
ATOM 3664 N N . THR A 1 476 ? 20.149 22.968 43.025 1.00 95.81 476 THR A N 1
ATOM 3665 C CA . THR A 1 476 ? 18.800 22.706 42.510 1.00 95.81 476 THR A CA 1
ATOM 3666 C C . THR A 1 476 ? 18.503 21.208 42.530 1.00 95.81 476 THR A C 1
ATOM 3668 O O . THR A 1 476 ? 17.519 20.797 43.149 1.00 95.81 476 THR A O 1
ATOM 3671 N N . LEU A 1 477 ? 19.396 20.387 41.969 1.00 97.06 477 LEU A N 1
ATOM 3672 C CA . LEU A 1 477 ? 19.26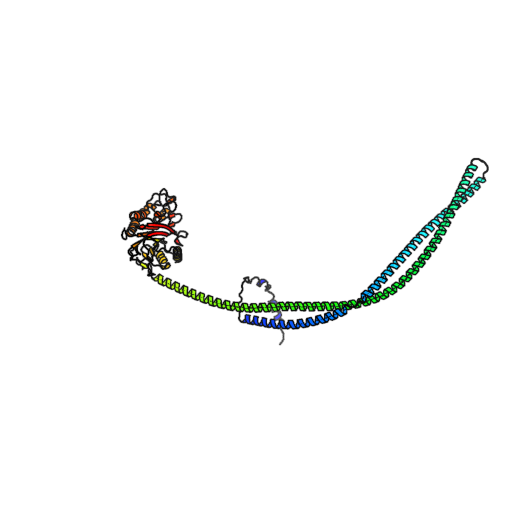4 18.930 41.911 1.00 97.06 477 LEU A CA 1
ATOM 3673 C C . LEU A 1 477 ? 19.097 18.305 43.298 1.00 97.06 477 LEU A C 1
ATOM 3675 O O . LEU A 1 477 ? 18.179 17.517 43.520 1.00 97.06 477 LEU A O 1
ATOM 3679 N N . LEU A 1 478 ? 19.936 18.700 44.259 1.00 96.50 478 LEU A N 1
ATOM 3680 C CA . LEU A 1 478 ? 19.865 18.189 45.627 1.00 96.50 478 LEU A CA 1
ATOM 3681 C C . LEU A 1 478 ? 18.578 18.611 46.341 1.00 96.50 478 LEU A C 1
ATOM 3683 O O . LEU A 1 478 ? 18.074 17.851 47.169 1.00 96.50 478 LEU A O 1
ATOM 3687 N N . SER A 1 479 ? 18.014 19.782 46.030 1.00 95.75 479 SER A N 1
ATOM 3688 C CA . SER A 1 479 ? 16.720 20.177 46.604 1.00 95.75 479 SER A CA 1
ATOM 3689 C C . SER A 1 479 ? 15.578 19.281 46.100 1.00 95.75 479 SER A C 1
ATOM 3691 O O . SER A 1 479 ? 14.730 18.860 46.890 1.00 95.75 479 SER A O 1
ATOM 3693 N N . ILE A 1 480 ? 15.622 18.874 44.826 1.00 95.94 480 ILE A N 1
ATOM 3694 C CA . ILE A 1 480 ? 14.686 17.909 44.231 1.00 95.94 480 ILE A CA 1
ATOM 3695 C C . ILE A 1 480 ? 14.896 16.509 44.833 1.00 95.94 480 ILE A C 1
ATOM 3697 O O . ILE A 1 480 ? 13.952 15.902 45.339 1.00 95.94 480 ILE A O 1
ATOM 3701 N N . ALA A 1 481 ? 16.135 16.008 44.852 1.00 94.75 481 ALA A N 1
ATOM 3702 C CA . ALA A 1 481 ? 16.474 14.653 45.309 1.00 94.75 481 ALA A CA 1
ATOM 3703 C C . ALA A 1 481 ? 16.169 14.401 46.799 1.00 94.75 481 ALA A C 1
ATOM 3705 O O . ALA A 1 481 ? 15.859 13.274 47.211 1.00 94.75 481 ALA A O 1
ATOM 3706 N N . ARG A 1 482 ? 16.245 15.457 47.618 1.00 94.06 482 ARG A N 1
ATOM 3707 C CA . ARG A 1 482 ? 15.950 15.421 49.059 1.00 94.06 482 ARG A CA 1
ATOM 3708 C C . ARG A 1 482 ? 14.474 15.669 49.387 1.00 94.06 482 ARG A C 1
ATOM 3710 O O . ARG A 1 482 ? 14.124 15.704 50.563 1.00 94.06 482 ARG A O 1
ATOM 3717 N N . THR A 1 483 ? 13.607 15.817 48.385 1.00 90.81 483 THR A N 1
ATOM 3718 C CA . THR A 1 483 ? 12.157 15.896 48.607 1.00 90.81 483 THR A CA 1
ATOM 3719 C C . THR A 1 483 ? 11.613 14.533 49.054 1.00 90.81 483 THR A C 1
ATOM 3721 O O . THR A 1 483 ? 11.872 13.513 48.416 1.00 90.81 483 THR A O 1
ATOM 3724 N N . GLY A 1 484 ? 10.834 14.515 50.139 1.00 84.56 484 GLY A N 1
ATOM 3725 C CA . GLY A 1 484 ? 10.277 13.293 50.729 1.00 84.56 484 GLY A CA 1
ATOM 3726 C C . GLY A 1 484 ? 11.207 12.598 51.729 1.00 84.56 484 GLY A C 1
ATOM 3727 O O . GLY A 1 484 ? 12.245 13.123 52.132 1.00 84.56 484 GLY A O 1
ATOM 3728 N N . LEU A 1 485 ? 10.818 11.400 52.172 1.00 85.31 485 LEU A N 1
ATOM 3729 C CA . LEU A 1 485 ? 11.599 10.613 53.131 1.00 85.31 485 LEU A CA 1
ATOM 3730 C C . LEU A 1 485 ? 12.626 9.734 52.403 1.00 85.31 485 LEU A C 1
ATOM 3732 O O . LEU A 1 485 ? 12.299 9.089 51.413 1.00 85.31 485 LEU A O 1
ATOM 3736 N N . LYS A 1 486 ? 13.848 9.594 52.940 1.00 87.19 486 LYS A N 1
ATOM 3737 C CA . LYS A 1 486 ? 14.889 8.711 52.354 1.00 87.19 486 LYS A CA 1
ATOM 3738 C C . LYS A 1 486 ? 14.487 7.228 52.275 1.00 87.19 486 LYS A C 1
ATOM 3740 O O . LYS A 1 486 ? 15.080 6.465 51.515 1.00 87.19 486 LYS A O 1
ATOM 3745 N N . VAL A 1 487 ? 13.512 6.810 53.083 1.00 88.25 487 VAL A N 1
ATOM 3746 C CA . VAL A 1 487 ? 12.973 5.440 53.104 1.00 88.25 487 VAL A CA 1
ATOM 3747 C C . VAL A 1 487 ? 11.862 5.214 52.078 1.00 88.25 487 VAL A C 1
ATOM 3749 O O . VAL A 1 487 ? 11.523 4.064 51.817 1.00 88.25 487 VAL A O 1
ATOM 3752 N N . GLU A 1 488 ? 11.308 6.280 51.499 1.00 91.38 488 GLU A N 1
ATOM 3753 C CA . GLU A 1 488 ? 10.267 6.185 50.480 1.00 91.38 488 GLU A CA 1
ATOM 3754 C C . GLU A 1 488 ? 10.881 5.749 49.135 1.00 91.38 488 GLU A C 1
ATOM 3756 O O . GLU A 1 488 ? 11.858 6.367 48.684 1.00 91.38 488 GLU A O 1
ATOM 3761 N N . PRO A 1 489 ? 10.325 4.717 48.469 1.00 94.62 489 PRO A N 1
ATOM 3762 C CA . PRO A 1 489 ? 10.689 4.384 47.098 1.00 94.62 489 PRO A CA 1
ATOM 3763 C C . PRO A 1 489 ? 10.567 5.608 46.197 1.00 94.62 489 PRO A C 1
ATOM 3765 O O . PRO A 1 489 ? 9.528 6.267 46.168 1.00 94.62 489 PRO A O 1
ATOM 3768 N N . THR A 1 490 ? 11.647 5.948 45.499 1.00 96.81 490 THR A N 1
ATOM 3769 C CA . THR A 1 490 ? 11.709 7.151 44.663 1.00 96.81 490 THR A CA 1
ATOM 3770 C C . THR A 1 490 ? 12.298 6.811 43.301 1.00 96.81 490 THR A C 1
ATOM 3772 O O . THR A 1 490 ? 13.357 6.183 43.233 1.00 96.81 490 THR A O 1
ATOM 3775 N N . ILE A 1 491 ? 11.643 7.266 42.235 1.00 98.00 491 ILE A N 1
ATOM 3776 C CA . ILE A 1 491 ? 12.220 7.361 40.890 1.00 98.00 491 ILE A CA 1
ATOM 3777 C C . ILE A 1 491 ? 12.465 8.842 40.621 1.00 98.00 491 ILE A C 1
ATOM 3779 O O . ILE A 1 491 ? 11.542 9.646 40.739 1.00 98.00 491 ILE A O 1
ATOM 3783 N N . LEU A 1 492 ? 13.698 9.202 40.283 1.00 98.12 492 LEU A N 1
ATOM 3784 C CA . LEU A 1 492 ? 14.066 10.540 39.840 1.00 98.12 492 LEU A CA 1
ATOM 3785 C C . LEU A 1 492 ? 14.438 10.458 38.364 1.00 98.12 492 LEU A C 1
ATOM 3787 O O . LEU A 1 492 ? 15.434 9.834 38.010 1.00 98.12 492 LEU A O 1
ATOM 3791 N N . ALA A 1 493 ? 13.632 11.077 37.512 1.00 98.00 493 ALA A N 1
ATOM 3792 C CA . ALA A 1 493 ? 13.947 11.235 36.104 1.00 98.00 493 ALA A CA 1
ATOM 3793 C C . ALA A 1 493 ? 14.616 12.594 35.888 1.00 98.00 493 ALA A C 1
ATOM 3795 O O . ALA A 1 493 ? 14.091 13.625 36.317 1.00 98.00 493 ALA A O 1
ATOM 3796 N N . GLY A 1 494 ? 15.800 12.587 35.286 1.00 94.81 494 GLY A N 1
ATOM 3797 C CA . GLY A 1 494 ? 16.660 13.756 35.191 1.00 94.81 494 GLY A CA 1
ATOM 3798 C C . GLY A 1 494 ? 17.174 13.974 33.779 1.00 94.81 494 GLY A C 1
ATOM 3799 O O . GLY A 1 494 ? 17.971 13.171 33.318 1.00 94.81 494 GLY A O 1
ATOM 3800 N N . SER A 1 495 ? 16.794 15.077 33.140 1.00 96.50 495 SER A N 1
ATOM 3801 C CA . SER A 1 495 ? 17.553 15.653 32.026 1.00 96.50 495 SER A CA 1
ATOM 3802 C C . SER A 1 495 ? 18.589 16.586 32.623 1.00 96.50 495 SER A C 1
ATOM 3804 O O . SER A 1 495 ? 18.290 17.731 32.977 1.00 96.50 495 SER A O 1
ATOM 3806 N N . LEU A 1 496 ? 19.784 16.048 32.845 1.00 95.62 496 LEU A N 1
ATOM 3807 C CA . LEU A 1 496 ? 20.836 16.732 33.582 1.00 95.62 496 LEU A CA 1
ATOM 3808 C C . LEU A 1 496 ? 21.763 17.525 32.680 1.00 95.62 496 LEU A C 1
ATOM 3810 O O . LEU A 1 496 ? 22.502 18.317 33.236 1.00 95.62 496 LEU A O 1
ATOM 3814 N N . TYR A 1 497 ? 21.740 17.333 31.354 1.00 93.00 497 TYR A N 1
ATOM 3815 C CA . TYR A 1 497 ? 22.647 18.009 30.408 1.00 93.00 497 TYR A CA 1
ATOM 3816 C C . TYR A 1 497 ? 24.109 17.939 30.863 1.00 93.00 497 TYR A C 1
ATOM 3818 O O . TYR A 1 497 ? 24.866 18.901 30.780 1.00 93.00 497 TYR A O 1
ATOM 3826 N N . GLU A 1 498 ? 24.465 16.799 31.445 1.00 91.50 498 GLU A N 1
ATOM 3827 C CA . GLU A 1 498 ? 25.786 16.510 31.965 1.00 91.50 498 GLU A CA 1
ATOM 3828 C C . GLU A 1 498 ? 26.083 15.030 31.688 1.00 91.50 498 GLU A C 1
ATOM 3830 O O . GLU A 1 498 ? 25.239 14.180 32.012 1.00 91.50 498 GLU A O 1
ATOM 3835 N N . PRO A 1 499 ? 27.231 14.706 31.068 1.00 90.06 499 PRO A N 1
ATOM 3836 C CA . PRO A 1 499 ? 27.631 13.326 30.843 1.00 90.06 499 PRO A CA 1
ATOM 3837 C C . PRO A 1 499 ? 27.794 12.527 32.131 1.00 90.06 499 PRO A C 1
ATOM 3839 O O . PRO A 1 499 ? 27.982 13.068 33.223 1.00 90.06 499 PRO A O 1
ATOM 3842 N N . SER A 1 500 ? 27.772 11.203 32.003 1.00 86.38 500 SER A N 1
ATOM 3843 C CA . SER A 1 500 ? 28.000 10.341 33.154 1.00 86.38 500 SER A CA 1
ATOM 3844 C C . SER A 1 500 ? 29.471 10.403 33.546 1.00 86.38 500 SER A C 1
ATOM 3846 O O . SER A 1 500 ? 30.360 10.189 32.720 1.00 86.38 500 SER A O 1
ATOM 3848 N N . HIS A 1 501 ? 29.738 10.613 34.834 1.00 84.56 501 HIS A N 1
ATOM 3849 C CA . HIS A 1 501 ? 31.096 10.579 35.381 1.00 84.56 501 HIS A CA 1
ATOM 3850 C C . HIS A 1 501 ? 31.787 9.210 35.240 1.00 84.56 501 HIS A C 1
ATOM 3852 O O . HIS A 1 501 ? 32.984 9.108 35.477 1.00 84.56 501 HIS A O 1
ATOM 3858 N N . GLN A 1 502 ? 31.047 8.162 34.864 1.00 84.81 502 GLN A N 1
ATOM 3859 C CA . GLN A 1 502 ? 31.569 6.811 34.639 1.00 84.81 502 GLN A CA 1
ATOM 3860 C C . GLN A 1 502 ? 31.977 6.563 33.176 1.00 84.81 502 GLN A C 1
ATOM 3862 O O . GLN A 1 502 ? 32.699 5.606 32.908 1.00 84.81 502 GLN A O 1
ATOM 3867 N N . ASP A 1 503 ? 31.548 7.420 32.240 1.00 85.06 503 ASP A N 1
ATOM 3868 C CA . ASP A 1 503 ? 31.788 7.239 30.798 1.00 85.06 503 ASP A CA 1
ATOM 3869 C C . ASP A 1 503 ? 33.037 7.984 30.303 1.00 85.06 503 ASP A C 1
ATOM 3871 O O . ASP A 1 503 ? 33.632 7.618 29.282 1.00 85.06 503 ASP A O 1
ATOM 3875 N N . TRP A 1 504 ? 33.435 9.025 31.038 1.00 86.06 504 TRP A N 1
ATOM 3876 C CA . TRP A 1 504 ? 34.611 9.850 30.777 1.00 86.06 504 TRP A CA 1
ATOM 3877 C C . TRP A 1 504 ? 35.785 9.334 31.603 1.00 86.06 504 TRP A C 1
ATOM 3879 O O . TRP A 1 504 ? 35.836 9.502 32.818 1.00 86.06 504 TRP A O 1
ATOM 3889 N N . SER A 1 505 ? 36.716 8.648 30.943 1.00 84.31 505 SER A N 1
ATOM 3890 C CA . SER A 1 505 ? 37.917 8.111 31.578 1.00 84.31 505 SER A CA 1
ATOM 3891 C C . SER A 1 505 ? 39.004 7.837 30.547 1.00 84.31 505 SER A C 1
ATOM 3893 O O . SER A 1 505 ? 38.729 7.656 29.360 1.00 84.31 505 SER A O 1
ATOM 3895 N N . SER A 1 506 ? 40.248 7.704 31.008 1.00 84.62 506 SER A N 1
ATOM 3896 C CA . SER A 1 506 ? 41.405 7.362 30.167 1.00 84.62 506 SER A CA 1
ATOM 3897 C C . SER A 1 506 ? 41.267 6.038 29.396 1.00 84.62 506 SER A C 1
ATOM 3899 O O . SER A 1 506 ? 42.042 5.798 28.475 1.00 84.62 506 SER A O 1
ATOM 3901 N N . PHE A 1 507 ? 40.315 5.174 29.769 1.00 82.62 507 PHE A N 1
ATOM 3902 C CA . PHE A 1 507 ? 40.073 3.877 29.128 1.00 82.62 507 PHE A CA 1
ATOM 3903 C C . PHE A 1 507 ? 38.892 3.884 28.151 1.00 82.62 507 PHE A C 1
ATOM 3905 O O . PHE A 1 507 ? 38.644 2.865 27.513 1.00 82.62 507 PHE A O 1
ATOM 3912 N N . SER A 1 508 ? 38.186 5.011 28.006 1.00 83.31 508 SER A N 1
ATOM 3913 C CA . SER A 1 508 ? 37.033 5.109 27.110 1.00 83.31 508 SER A CA 1
ATOM 3914 C C . SER A 1 508 ? 37.428 4.781 25.659 1.00 83.31 508 SER A C 1
ATOM 3916 O O . SER A 1 508 ? 38.452 5.284 25.176 1.00 83.31 508 SER A O 1
ATOM 3918 N N . PRO A 1 509 ? 36.635 3.989 24.912 1.00 81.12 509 PRO A N 1
ATOM 3919 C CA . PRO A 1 509 ? 36.900 3.720 23.499 1.00 81.12 509 PRO A CA 1
ATOM 3920 C C . PRO A 1 509 ? 36.612 4.935 22.607 1.00 81.12 509 PRO A C 1
ATOM 3922 O O . PRO A 1 509 ? 36.987 4.940 21.436 1.00 81.12 509 PRO A O 1
ATOM 3925 N N . ILE A 1 510 ? 35.951 5.965 23.142 1.00 85.62 510 ILE A N 1
ATOM 3926 C CA . ILE A 1 510 ? 35.622 7.193 22.424 1.00 85.62 510 ILE A CA 1
ATOM 3927 C C . ILE A 1 510 ? 36.698 8.239 22.709 1.00 85.62 510 ILE A C 1
ATOM 3929 O O . ILE A 1 510 ? 36.857 8.684 23.843 1.00 85.62 510 ILE A O 1
ATOM 3933 N N . SER A 1 511 ? 37.427 8.660 21.671 1.00 87.38 511 SER A N 1
ATOM 3934 C CA . SER A 1 511 ? 38.628 9.498 21.810 1.00 87.38 511 SER A CA 1
ATOM 3935 C C . SER A 1 511 ? 38.394 10.799 22.577 1.00 87.38 511 SER A C 1
ATOM 3937 O O . SER A 1 511 ? 39.219 11.175 23.402 1.00 87.38 511 SER A O 1
ATOM 3939 N N . TYR A 1 512 ? 37.261 11.470 22.362 1.00 86.75 512 TYR A N 1
ATOM 3940 C CA . TYR A 1 512 ? 36.974 12.737 23.037 1.00 86.75 512 TYR A CA 1
ATOM 3941 C C . TYR A 1 512 ? 36.599 12.563 24.526 1.00 86.75 512 TYR A C 1
ATOM 3943 O O . TYR A 1 512 ? 36.650 13.529 25.282 1.00 86.75 512 TYR A O 1
ATOM 3951 N N . ARG A 1 513 ? 36.281 11.334 24.966 1.00 87.62 513 ARG A N 1
ATOM 3952 C CA . ARG A 1 513 ? 36.017 10.971 26.371 1.00 87.62 513 ARG A CA 1
ATOM 3953 C C . ARG A 1 513 ? 37.270 10.517 27.126 1.00 87.62 513 ARG A C 1
ATOM 3955 O O . ARG A 1 513 ? 37.178 10.246 28.322 1.00 87.62 513 ARG A O 1
ATOM 3962 N N . GLN A 1 514 ? 38.431 10.424 26.464 1.00 87.44 514 GLN A N 1
ATOM 3963 C CA . GLN A 1 514 ? 39.709 9.990 27.059 1.00 87.44 514 GLN A CA 1
ATOM 3964 C C . GLN A 1 514 ? 40.352 11.078 27.933 1.00 87.44 514 GLN A C 1
ATOM 3966 O O . GLN A 1 514 ? 41.531 11.410 27.810 1.00 87.44 514 GLN A O 1
ATOM 3971 N N . VAL A 1 515 ? 39.553 11.655 28.824 1.00 81.94 515 VAL A N 1
ATOM 3972 C CA . VAL A 1 515 ? 39.946 12.680 29.782 1.00 81.94 515 VAL A CA 1
ATOM 3973 C C . VAL A 1 515 ? 39.387 12.261 31.132 1.00 81.94 515 VAL A C 1
ATOM 3975 O O . VAL A 1 515 ? 38.189 12.039 31.267 1.00 81.94 515 VAL A O 1
ATOM 3978 N N . ASP A 1 516 ? 40.256 12.165 32.134 1.00 76.69 516 ASP A N 1
ATOM 3979 C CA . ASP A 1 516 ? 39.837 11.929 33.514 1.00 76.69 516 ASP A CA 1
ATOM 3980 C C . ASP A 1 516 ? 39.195 13.213 34.067 1.00 76.69 516 ASP A C 1
ATOM 3982 O O . ASP A 1 516 ? 39.882 14.198 34.372 1.00 76.69 516 ASP A O 1
ATOM 3986 N N . TYR A 1 517 ? 37.861 13.253 34.076 1.00 81.19 517 TYR A N 1
ATOM 3987 C CA . TYR A 1 517 ? 37.081 14.404 34.519 1.00 81.19 517 TYR A CA 1
ATOM 3988 C C . TYR A 1 517 ? 35.811 13.957 35.244 1.00 81.19 517 TYR A C 1
ATOM 3990 O O . TYR A 1 517 ? 35.053 13.130 34.743 1.00 81.19 517 TYR A O 1
ATOM 3998 N N . LEU A 1 518 ? 35.567 14.532 36.424 1.00 80.00 518 LEU A N 1
ATOM 3999 C CA . LEU A 1 518 ? 34.417 14.189 37.252 1.00 80.00 518 LEU A CA 1
ATOM 4000 C C . LEU A 1 518 ? 33.241 15.123 36.965 1.00 80.00 518 LEU A C 1
ATOM 4002 O O . LEU A 1 518 ? 33.313 16.323 37.227 1.00 80.00 518 LEU A O 1
ATOM 4006 N N . TRP A 1 519 ? 32.141 14.533 36.514 1.00 89.38 519 TRP A N 1
ATOM 4007 C CA . TRP A 1 519 ? 30.854 15.195 36.343 1.00 89.38 519 TRP A CA 1
ATOM 4008 C C . TRP A 1 519 ? 30.046 15.153 37.667 1.00 89.38 519 TRP A C 1
ATOM 4010 O O . TRP A 1 519 ? 29.699 14.067 38.146 1.00 89.38 519 TRP A O 1
ATOM 4020 N N . PRO A 1 520 ? 29.814 16.300 38.338 1.00 91.00 520 PRO A N 1
ATOM 4021 C CA . PRO A 1 520 ? 29.352 16.367 39.725 1.00 91.00 520 PRO A CA 1
ATOM 4022 C C . PRO A 1 520 ? 27.868 16.042 39.948 1.00 91.00 520 PRO A C 1
ATOM 4024 O O . PRO A 1 520 ? 27.515 15.635 41.057 1.00 91.00 520 PRO A O 1
ATOM 4027 N N . LEU A 1 521 ? 26.981 16.228 38.965 1.00 93.81 521 LEU A N 1
ATOM 4028 C CA . LEU A 1 521 ? 25.534 16.089 39.176 1.00 93.81 521 LEU A CA 1
ATOM 4029 C C . LEU A 1 521 ? 25.138 14.632 39.426 1.00 93.81 521 LEU A C 1
ATOM 4031 O O . LEU A 1 521 ? 24.458 14.338 40.412 1.00 93.81 521 LEU A O 1
ATOM 4035 N N . GLY A 1 522 ? 25.593 13.717 38.565 1.00 91.38 522 GLY A N 1
ATOM 4036 C CA . GLY A 1 522 ? 25.337 12.284 38.728 1.00 91.38 522 GLY A CA 1
ATOM 4037 C C . GLY A 1 522 ? 25.982 11.723 39.998 1.00 91.38 522 GLY A C 1
ATOM 4038 O O . GLY A 1 522 ? 25.326 11.015 40.759 1.00 91.38 522 GLY A O 1
ATOM 4039 N N . ALA A 1 523 ? 27.233 12.109 40.277 1.00 91.81 523 ALA A N 1
ATOM 4040 C CA . ALA A 1 523 ? 27.961 11.668 41.470 1.00 91.81 523 ALA A CA 1
ATOM 4041 C C . ALA A 1 523 ? 27.257 12.092 42.775 1.00 91.81 523 ALA A C 1
ATOM 4043 O O . ALA A 1 523 ? 27.112 11.297 43.702 1.00 91.81 523 ALA A O 1
ATOM 4044 N N . ALA A 1 524 ? 26.732 13.318 42.835 1.00 94.38 524 ALA A N 1
ATOM 4045 C CA . ALA A 1 524 ? 26.012 13.795 44.013 1.00 94.38 524 ALA A CA 1
ATOM 4046 C C . ALA A 1 524 ? 24.684 13.057 44.268 1.00 94.38 524 ALA A C 1
ATOM 4048 O O . ALA A 1 524 ? 24.246 12.947 45.415 1.00 94.38 524 ALA A O 1
ATOM 4049 N N . LEU A 1 525 ? 24.024 12.542 43.225 1.00 95.12 525 LEU A N 1
ATOM 4050 C CA . LEU A 1 525 ? 22.835 11.701 43.399 1.00 95.12 525 LEU A CA 1
ATOM 4051 C C . LEU A 1 525 ? 23.192 10.341 44.012 1.00 95.12 525 LEU A C 1
ATOM 4053 O O . LEU A 1 525 ? 22.456 9.859 44.878 1.00 95.12 525 LEU A O 1
ATOM 4057 N N . GLU A 1 526 ? 24.332 9.761 43.636 1.00 92.75 526 GLU A N 1
ATOM 4058 C CA . GLU A 1 526 ? 24.839 8.524 44.242 1.00 92.75 526 GLU A CA 1
ATOM 4059 C C . GLU A 1 526 ? 25.146 8.701 45.736 1.00 92.75 526 GLU A C 1
ATOM 4061 O O . GLU A 1 526 ? 24.762 7.857 46.553 1.00 92.75 526 GLU A O 1
ATOM 4066 N N . GLU A 1 527 ? 25.716 9.846 46.130 1.00 93.69 527 GLU A N 1
ATOM 4067 C CA . GLU A 1 527 ? 25.893 10.212 47.546 1.00 93.69 527 GLU A CA 1
ATOM 4068 C C . GLU A 1 527 ? 24.553 10.301 48.307 1.00 93.69 527 GLU A C 1
ATOM 4070 O O . GLU A 1 527 ? 24.467 9.970 49.496 1.00 93.69 527 GLU A O 1
ATOM 4075 N N . GLU A 1 528 ? 23.467 10.675 47.621 1.00 94.56 528 GLU A N 1
ATOM 4076 C CA . GLU A 1 528 ? 22.095 10.668 48.151 1.00 94.56 528 GLU A CA 1
ATOM 4077 C C . GLU A 1 528 ? 21.385 9.305 48.046 1.00 94.56 528 GLU A C 1
ATOM 4079 O O . GLU A 1 528 ? 20.172 9.207 48.287 1.00 94.56 528 GLU A O 1
ATOM 4084 N N . GLN A 1 529 ? 22.149 8.238 47.783 1.00 94.31 529 GLN A N 1
ATOM 4085 C CA . GLN A 1 529 ? 21.696 6.846 47.679 1.00 94.31 529 GLN A CA 1
ATOM 4086 C C . GLN A 1 529 ? 20.734 6.592 46.513 1.00 94.31 529 GLN A C 1
ATOM 4088 O O . GLN A 1 529 ? 19.900 5.679 46.584 1.00 94.31 529 GLN A O 1
ATOM 4093 N N . PHE A 1 530 ? 20.821 7.405 45.464 1.00 96.06 530 PHE A N 1
ATOM 4094 C CA . PHE A 1 530 ? 20.198 7.095 44.190 1.00 96.06 530 PHE A CA 1
ATOM 4095 C C . PHE A 1 530 ? 21.142 6.267 43.331 1.00 96.06 530 PHE A C 1
ATOM 4097 O O . PHE A 1 530 ? 22.337 6.521 43.277 1.00 96.06 530 PHE A O 1
ATOM 4104 N N . TRP A 1 531 ? 20.585 5.296 42.624 1.00 94.62 531 TRP A N 1
ATOM 4105 C CA . TRP A 1 531 ? 21.333 4.459 41.704 1.00 94.62 531 TRP A CA 1
ATOM 4106 C C . TRP A 1 531 ? 20.923 4.750 40.272 1.00 94.62 531 TRP A C 1
ATOM 4108 O O . TRP A 1 531 ? 19.724 4.784 39.973 1.00 94.62 531 TRP A O 1
ATOM 4118 N N . ASP A 1 532 ? 21.914 4.934 39.405 1.00 94.75 532 ASP A N 1
ATOM 4119 C CA . ASP A 1 532 ? 21.723 5.074 37.966 1.00 94.75 532 ASP A CA 1
ATOM 4120 C C . ASP A 1 532 ? 21.197 3.758 37.376 1.00 94.75 532 ASP A C 1
ATOM 4122 O O . ASP A 1 532 ? 21.890 2.738 37.339 1.00 94.75 532 ASP A O 1
ATOM 4126 N N . VAL A 1 533 ? 19.946 3.782 36.917 1.00 95.69 533 VAL A N 1
ATOM 4127 C CA . VAL A 1 533 ? 19.249 2.610 36.374 1.00 95.69 533 VAL A CA 1
ATOM 4128 C C . VAL A 1 533 ? 19.978 2.030 35.165 1.00 95.69 533 VAL A C 1
ATOM 4130 O O . VAL A 1 533 ? 20.037 0.804 35.020 1.00 95.69 533 VAL A O 1
ATOM 4133 N N . TYR A 1 534 ? 20.540 2.886 34.308 1.00 94.69 534 TYR A N 1
ATOM 4134 C CA . TYR A 1 534 ? 21.188 2.425 33.088 1.00 94.69 534 TYR A CA 1
ATOM 4135 C C . TYR A 1 534 ? 22.472 1.677 33.413 1.00 94.69 534 TYR A C 1
ATOM 4137 O O . TYR A 1 534 ? 22.658 0.542 32.976 1.00 94.69 534 TYR A O 1
ATOM 4145 N N . ARG A 1 535 ? 23.333 2.266 34.251 1.00 90.19 535 ARG A N 1
ATOM 4146 C CA . ARG A 1 535 ? 24.623 1.645 34.570 1.00 90.19 535 ARG A CA 1
ATOM 4147 C C . ARG A 1 535 ? 24.483 0.392 35.434 1.00 90.19 535 ARG A C 1
ATOM 4149 O O . ARG A 1 535 ? 25.279 -0.532 35.299 1.00 90.19 535 ARG A O 1
ATOM 4156 N N . LEU A 1 536 ? 23.434 0.299 36.253 1.00 91.25 536 LEU A N 1
ATOM 4157 C CA . LEU A 1 536 ? 23.128 -0.935 36.983 1.00 91.25 536 LEU A CA 1
ATOM 4158 C C . LEU A 1 536 ? 22.714 -2.108 36.083 1.00 91.25 536 LEU A C 1
ATOM 4160 O O . LEU A 1 536 ? 22.798 -3.256 36.514 1.00 91.25 536 LEU A O 1
ATOM 4164 N N . THR A 1 537 ? 22.248 -1.838 34.864 1.00 92.44 537 THR A N 1
ATOM 4165 C CA . THR A 1 537 ? 21.778 -2.870 33.926 1.00 92.44 537 THR A CA 1
ATOM 4166 C C . THR A 1 537 ? 22.704 -3.047 32.717 1.00 92.44 537 THR A C 1
ATOM 4168 O O . THR A 1 537 ? 22.623 -4.074 32.046 1.00 92.44 537 THR A O 1
ATOM 4171 N N . HIS A 1 538 ? 23.628 -2.106 32.486 1.00 89.50 538 HIS A N 1
ATOM 4172 C CA . HIS A 1 538 ? 24.623 -2.113 31.408 1.00 89.50 538 HIS A CA 1
ATOM 4173 C C . HIS A 1 538 ? 26.025 -1.904 31.995 1.00 89.50 538 HIS A C 1
ATOM 4175 O O . HIS A 1 538 ? 26.459 -0.781 32.250 1.00 89.50 538 HIS A O 1
ATOM 4181 N N . PHE A 1 539 ? 26.748 -3.007 32.206 1.00 70.06 539 PHE A N 1
ATOM 4182 C CA . PHE A 1 539 ? 28.002 -3.032 32.974 1.00 70.06 539 PHE A CA 1
ATOM 4183 C C . PHE A 1 539 ? 29.239 -2.479 32.247 1.00 70.06 539 PHE A C 1
ATOM 4185 O O . PHE A 1 539 ? 30.306 -2.407 32.851 1.00 70.06 539 PHE A O 1
ATOM 4192 N N . SER A 1 540 ? 29.139 -2.109 30.967 1.00 68.06 540 SER A N 1
ATOM 4193 C CA . SER A 1 540 ? 30.275 -1.608 30.186 1.00 68.06 540 SER A CA 1
ATOM 4194 C C . SER A 1 540 ? 29.890 -0.346 29.421 1.00 68.06 540 SER A C 1
ATOM 4196 O O . SER A 1 540 ? 29.107 -0.397 28.475 1.00 68.06 540 SER A O 1
ATOM 4198 N N . ALA A 1 541 ? 30.497 0.778 29.811 1.00 61.06 541 ALA A N 1
ATOM 4199 C CA . ALA A 1 541 ? 30.438 2.031 29.058 1.00 61.06 541 ALA A CA 1
ATOM 4200 C C . ALA A 1 541 ? 31.079 1.906 27.660 1.00 61.06 541 ALA A C 1
ATOM 4202 O O . ALA A 1 541 ? 30.773 2.700 26.773 1.00 61.06 541 ALA A O 1
ATOM 4203 N N . ASP A 1 542 ? 31.931 0.892 27.462 1.00 60.56 542 ASP A N 1
ATOM 4204 C CA . ASP A 1 542 ? 32.693 0.686 26.229 1.00 60.56 542 ASP A CA 1
ATOM 4205 C C . ASP A 1 542 ? 31.861 0.063 25.103 1.00 60.56 542 ASP A C 1
ATOM 4207 O O . ASP A 1 542 ? 32.147 0.267 23.925 1.00 60.56 542 ASP A O 1
ATOM 4211 N N . THR A 1 543 ? 30.847 -0.726 25.464 1.00 63.75 543 THR A N 1
ATOM 4212 C CA . THR A 1 543 ? 29.972 -1.420 24.504 1.00 63.75 543 THR A CA 1
ATOM 4213 C C . THR A 1 543 ? 28.603 -0.766 24.396 1.00 63.75 543 THR A C 1
ATOM 4215 O O . THR A 1 543 ? 27.996 -0.818 23.328 1.00 63.75 543 THR A O 1
ATOM 4218 N N . ASP A 1 544 ? 28.141 -0.115 25.468 1.00 79.19 544 ASP A N 1
ATOM 4219 C CA . ASP A 1 544 ? 26.854 0.562 25.501 1.00 79.19 544 ASP A CA 1
ATOM 4220 C C . ASP A 1 544 ? 26.856 1.746 26.490 1.00 79.19 544 ASP A C 1
ATOM 4222 O O . ASP A 1 544 ? 26.580 1.623 27.691 1.00 79.19 544 ASP A O 1
ATOM 4226 N N . SER A 1 545 ? 27.179 2.939 25.984 1.00 81.94 545 SER A N 1
ATOM 4227 C CA . SER A 1 545 ? 27.144 4.164 26.789 1.00 81.94 545 SER A CA 1
ATOM 4228 C C . SER A 1 545 ? 25.732 4.715 27.002 1.00 81.94 545 SER A C 1
ATOM 4230 O O . SER A 1 545 ? 25.563 5.589 27.850 1.00 81.94 545 SER A O 1
ATOM 4232 N N . GLY A 1 546 ? 24.725 4.196 26.288 1.00 89.38 546 GLY A N 1
ATOM 4233 C CA . GLY A 1 546 ? 23.330 4.612 26.435 1.00 89.38 546 GLY A CA 1
ATOM 4234 C C . GLY A 1 546 ? 23.060 6.059 26.051 1.00 89.38 546 GLY A C 1
ATOM 4235 O O . GLY A 1 546 ? 22.372 6.758 26.784 1.00 89.38 546 GLY A O 1
ATOM 4236 N N . ASN A 1 547 ? 23.641 6.534 24.948 1.00 92.38 547 ASN A N 1
ATOM 4237 C CA . ASN A 1 547 ? 23.546 7.943 24.562 1.00 92.38 547 ASN A CA 1
ATOM 4238 C C . ASN A 1 547 ? 22.080 8.379 24.390 1.00 92.38 547 ASN A C 1
ATOM 4240 O O . ASN A 1 547 ? 21.318 7.726 23.680 1.00 92.38 547 ASN A O 1
ATOM 4244 N N . THR A 1 548 ? 21.711 9.493 25.019 1.00 94.94 548 THR A N 1
ATOM 4245 C CA . THR A 1 548 ? 20.367 10.091 24.970 1.00 94.94 548 THR A CA 1
ATOM 4246 C C . THR A 1 548 ? 20.334 11.402 24.199 1.00 94.94 548 THR A C 1
ATOM 4248 O O . THR A 1 548 ? 19.253 11.891 23.885 1.00 94.94 548 THR A O 1
ATOM 4251 N N . ILE A 1 549 ? 21.500 11.942 23.841 1.00 92.19 549 ILE A N 1
ATOM 4252 C CA . ILE A 1 549 ? 21.648 13.119 22.992 1.00 92.19 549 ILE A CA 1
ATOM 4253 C C . ILE A 1 549 ? 22.699 12.869 21.909 1.00 92.19 549 ILE A C 1
ATOM 4255 O O . ILE A 1 549 ? 23.696 12.178 22.148 1.00 92.19 549 ILE A O 1
ATOM 4259 N N . ALA A 1 550 ? 22.494 13.455 20.731 1.00 90.00 550 ALA A N 1
ATOM 4260 C CA . ALA A 1 550 ? 23.504 13.563 19.689 1.00 90.00 550 ALA A CA 1
ATOM 4261 C C . ALA A 1 550 ? 23.503 14.976 19.105 1.00 90.00 550 ALA A C 1
ATOM 4263 O O . ALA A 1 550 ? 22.458 15.498 18.713 1.00 90.00 550 ALA A O 1
ATOM 4264 N N . LEU A 1 551 ? 24.691 15.573 19.054 1.00 84.19 551 LEU A N 1
ATOM 4265 C CA . LEU A 1 551 ? 24.955 16.900 18.511 1.00 84.19 551 LEU A CA 1
ATOM 4266 C C . LEU A 1 551 ? 26.200 16.800 17.622 1.00 84.19 551 LEU A C 1
ATOM 4268 O O . LEU A 1 551 ? 27.326 16.698 18.113 1.00 84.19 551 LEU A O 1
ATOM 4272 N N . GLY A 1 552 ? 25.984 16.758 16.306 1.00 79.56 552 GLY A N 1
ATOM 4273 C CA . GLY A 1 552 ? 27.040 16.439 15.343 1.00 79.56 552 GLY A CA 1
ATOM 4274 C C . GLY A 1 552 ? 27.661 15.065 15.623 1.00 79.56 552 GLY A C 1
ATOM 4275 O O . GLY A 1 552 ? 26.960 14.056 15.699 1.00 79.56 552 GLY A O 1
ATOM 4276 N N . GLU A 1 553 ? 28.981 15.034 15.804 1.00 79.81 553 GLU A N 1
ATOM 4277 C CA . GLU A 1 553 ? 29.744 13.813 16.105 1.00 79.81 553 GLU A CA 1
ATOM 4278 C C . GLU A 1 553 ? 29.707 13.414 17.592 1.00 79.81 553 GLU A C 1
ATOM 4280 O O . GLU A 1 553 ? 30.082 12.292 17.943 1.00 79.81 553 GLU A O 1
ATOM 4285 N N . ILE A 1 554 ? 29.251 14.302 18.485 1.00 84.88 554 ILE A N 1
ATOM 4286 C CA . ILE A 1 554 ? 29.168 14.004 19.918 1.00 84.88 554 ILE A CA 1
ATOM 4287 C C . ILE A 1 554 ? 27.865 13.288 20.219 1.00 84.88 554 ILE A C 1
ATOM 4289 O O . ILE A 1 554 ? 26.779 13.751 19.871 1.00 84.88 554 ILE A O 1
ATOM 4293 N N . LYS A 1 555 ? 27.980 12.172 20.936 1.00 90.06 555 LYS A N 1
ATOM 4294 C CA . LYS A 1 555 ? 26.845 11.413 21.453 1.00 90.06 555 LYS A CA 1
ATOM 4295 C C . LYS A 1 555 ? 27.065 11.207 22.931 1.00 90.06 555 LYS A C 1
ATOM 4297 O O . LYS A 1 555 ? 28.059 10.600 23.294 1.00 90.06 555 LYS A O 1
ATOM 4302 N N . GLU A 1 556 ? 26.168 11.676 23.782 1.00 91.56 556 GLU A N 1
ATOM 4303 C CA . GLU A 1 556 ? 26.324 11.554 25.234 1.00 91.56 556 GLU A CA 1
ATOM 4304 C C . GLU A 1 556 ? 25.054 11.031 25.882 1.00 91.56 556 GLU A C 1
ATOM 4306 O O . GLU A 1 556 ? 23.959 11.119 25.327 1.00 91.56 556 GLU A O 1
ATOM 4311 N N . ARG A 1 557 ? 25.199 10.470 27.079 1.00 93.50 557 ARG A N 1
ATOM 4312 C CA . ARG A 1 557 ? 24.068 10.201 27.959 1.00 93.50 557 ARG A CA 1
ATOM 4313 C C . ARG A 1 557 ? 23.957 11.362 28.927 1.00 93.50 557 ARG A C 1
ATOM 4315 O O . ARG A 1 557 ? 24.836 11.555 29.758 1.00 93.50 557 ARG A O 1
ATOM 4322 N N . VAL A 1 558 ? 22.902 12.148 28.774 1.00 94.62 558 VAL A N 1
ATOM 4323 C CA . VAL A 1 558 ? 22.635 13.335 29.601 1.00 94.62 558 VAL A CA 1
ATOM 4324 C C . VAL A 1 558 ? 21.274 13.275 30.288 1.00 94.62 558 VAL A C 1
ATOM 4326 O O . VAL A 1 558 ? 20.966 14.111 31.141 1.00 94.62 558 VAL A O 1
ATOM 4329 N N . ASP A 1 559 ? 20.481 12.269 29.934 1.00 96.94 559 ASP A N 1
ATOM 4330 C CA . ASP A 1 559 ? 19.203 11.946 30.534 1.00 96.94 559 ASP A CA 1
ATOM 4331 C C . ASP A 1 559 ? 19.341 10.661 31.346 1.00 96.94 559 ASP A C 1
ATOM 4333 O O . ASP A 1 559 ? 20.094 9.751 30.992 1.00 96.94 559 ASP A O 1
ATOM 4337 N N . TYR A 1 560 ? 18.639 10.599 32.472 1.00 97.38 560 TYR A N 1
ATOM 4338 C CA . TYR A 1 560 ? 18.848 9.569 33.476 1.00 97.38 560 TYR A CA 1
ATOM 4339 C C . TYR A 1 560 ? 17.548 9.185 34.162 1.00 97.38 560 TYR A C 1
ATOM 4341 O O . TYR A 1 560 ? 16.734 10.032 34.531 1.00 97.38 560 TYR A O 1
ATOM 4349 N N . LEU A 1 561 ? 17.411 7.892 34.435 1.00 98.00 561 LEU A N 1
ATOM 4350 C CA . LEU A 1 561 ? 16.512 7.395 35.464 1.00 98.00 561 LEU A CA 1
ATOM 4351 C C . LEU A 1 561 ? 17.358 6.978 36.663 1.00 98.00 561 LEU A C 1
ATOM 4353 O O . LEU A 1 561 ? 18.223 6.113 36.562 1.00 98.00 561 LEU A O 1
ATOM 4357 N N . PHE A 1 562 ? 17.085 7.587 37.806 1.00 97.50 562 PHE A N 1
ATOM 4358 C CA . PHE A 1 562 ? 17.691 7.260 39.084 1.00 97.50 562 PHE A CA 1
ATOM 4359 C C . PHE A 1 562 ? 16.655 6.625 39.999 1.00 97.50 562 PHE A C 1
ATOM 4361 O O . PHE A 1 562 ? 15.493 7.035 40.025 1.00 97.50 562 PHE A O 1
ATOM 4368 N N . THR A 1 563 ? 17.065 5.639 40.791 1.00 96.69 563 THR A N 1
ATOM 4369 C CA . THR A 1 563 ? 16.158 4.954 41.721 1.00 96.69 563 THR A CA 1
ATOM 4370 C C . THR A 1 563 ? 16.714 4.880 43.129 1.00 96.69 563 THR A C 1
ATOM 4372 O O . THR A 1 563 ? 17.912 4.715 43.341 1.00 96.69 563 THR A O 1
ATOM 4375 N N . ARG A 1 564 ? 15.823 4.968 44.115 1.00 95.12 564 ARG A N 1
ATOM 4376 C CA . ARG A 1 564 ? 16.127 4.750 45.530 1.00 95.12 564 ARG A CA 1
ATOM 4377 C C . ARG A 1 564 ? 15.068 3.829 46.121 1.00 95.12 564 ARG A C 1
ATOM 4379 O O . ARG A 1 564 ? 13.877 4.065 45.942 1.00 95.12 564 ARG A O 1
ATOM 4386 N N . LYS A 1 565 ? 15.505 2.780 46.828 1.00 93.44 565 LYS A N 1
ATOM 4387 C CA . LYS A 1 565 ? 14.646 1.709 47.391 1.00 93.44 565 LYS A CA 1
ATOM 4388 C C . LYS A 1 565 ? 13.779 0.969 46.355 1.00 93.44 565 LYS A C 1
ATOM 4390 O O . LYS A 1 565 ? 12.758 0.394 46.714 1.00 93.44 565 LYS A O 1
ATOM 4395 N N . LEU A 1 566 ? 14.206 0.951 45.096 1.00 93.12 566 LEU A N 1
ATOM 4396 C CA . LEU A 1 566 ? 13.642 0.137 44.020 1.00 93.12 566 LEU A CA 1
ATOM 4397 C C . LEU A 1 566 ? 14.785 -0.632 43.366 1.00 93.12 566 LEU A C 1
ATOM 4399 O O . LEU A 1 566 ? 15.907 -0.131 43.337 1.00 93.12 566 LEU A O 1
ATOM 4403 N N . LEU A 1 567 ? 14.505 -1.835 42.867 1.00 93.62 567 LEU A N 1
ATOM 4404 C CA . LEU A 1 567 ? 15.496 -2.648 42.165 1.00 93.62 567 LEU A CA 1
ATOM 4405 C C . LEU A 1 567 ? 15.279 -2.527 40.650 1.00 93.62 567 LEU A C 1
ATOM 4407 O O . LEU A 1 567 ? 14.234 -2.974 40.165 1.00 93.62 567 LEU A O 1
ATOM 4411 N N . PRO A 1 568 ? 16.235 -1.961 39.895 1.00 95.50 568 PRO A N 1
ATOM 4412 C CA . PRO A 1 568 ? 16.203 -2.007 38.440 1.00 95.50 568 PRO A CA 1
ATOM 4413 C C . PRO A 1 568 ? 16.382 -3.432 37.921 1.00 95.50 568 PRO A C 1
ATOM 4415 O O . PRO A 1 568 ? 17.261 -4.155 38.384 1.00 95.50 568 PRO A O 1
ATOM 4418 N N . LEU A 1 569 ? 15.544 -3.834 36.968 1.00 95.25 569 LEU A N 1
ATOM 4419 C CA . LEU A 1 569 ? 15.602 -5.151 36.326 1.00 95.25 569 LEU A CA 1
ATOM 4420 C C . LEU A 1 569 ? 16.182 -5.064 34.915 1.00 95.25 569 LEU A C 1
ATOM 4422 O O . LEU A 1 569 ? 16.969 -5.915 34.515 1.00 95.25 569 LEU A O 1
ATOM 4426 N N . SER A 1 570 ? 15.785 -4.040 34.162 1.00 95.31 570 SER A N 1
ATOM 4427 C CA . SER A 1 570 ? 16.287 -3.779 32.815 1.00 95.31 570 SER A CA 1
ATOM 4428 C C . SER A 1 570 ? 16.114 -2.308 32.455 1.00 95.31 570 SER A C 1
ATOM 4430 O O . SER A 1 570 ? 15.208 -1.642 32.968 1.00 95.31 570 SER A O 1
ATOM 4432 N N . SER A 1 571 ? 16.933 -1.820 31.528 1.00 95.62 571 SER A N 1
ATOM 4433 C CA . SER A 1 571 ? 16.681 -0.568 30.819 1.00 95.62 571 SER A CA 1
ATOM 4434 C C . SER A 1 571 ? 17.042 -0.677 29.345 1.00 95.62 571 SER A C 1
ATOM 4436 O O . SER A 1 571 ? 17.661 -1.649 28.927 1.00 95.62 571 SER A O 1
ATOM 4438 N N . THR A 1 572 ? 16.625 0.297 28.549 1.00 95.25 572 THR A N 1
ATOM 4439 C CA . THR A 1 572 ? 17.018 0.425 27.147 1.00 95.25 572 THR A CA 1
ATOM 4440 C C . THR A 1 572 ? 16.815 1.866 26.686 1.00 95.25 572 THR A C 1
ATOM 4442 O O . THR A 1 572 ? 15.969 2.581 27.234 1.00 95.25 572 THR A O 1
ATOM 4445 N N . ILE A 1 573 ? 17.600 2.293 25.699 1.00 95.56 573 ILE A N 1
ATOM 4446 C CA . ILE A 1 573 ? 17.421 3.579 25.027 1.00 95.56 573 ILE A CA 1
ATOM 4447 C C . ILE A 1 573 ? 16.400 3.408 23.905 1.00 95.56 573 ILE A C 1
ATOM 4449 O O . ILE A 1 573 ? 16.507 2.487 23.096 1.00 95.56 573 ILE A O 1
ATOM 4453 N N . ILE A 1 574 ? 15.411 4.296 23.855 1.00 94.81 574 ILE A N 1
ATOM 4454 C CA . ILE A 1 574 ? 14.325 4.251 22.874 1.00 94.81 574 ILE A CA 1
ATOM 4455 C C . ILE A 1 574 ? 14.292 5.525 22.026 1.00 94.81 574 ILE A C 1
ATOM 4457 O O . ILE A 1 574 ? 14.549 6.613 22.542 1.00 94.81 574 ILE A O 1
ATOM 4461 N N . PRO A 1 575 ? 13.951 5.435 20.732 1.00 93.81 575 PRO A N 1
ATOM 4462 C CA . PRO A 1 575 ? 13.695 6.624 19.933 1.00 93.81 575 PRO A CA 1
ATOM 4463 C C . PRO A 1 575 ? 12.421 7.346 20.405 1.00 93.81 575 PRO A C 1
ATOM 4465 O O . PRO A 1 575 ? 11.416 6.719 20.740 1.00 93.81 575 PRO A O 1
ATOM 4468 N N . VAL A 1 576 ? 12.452 8.676 20.392 1.00 91.38 576 VAL A N 1
ATOM 4469 C CA . VAL A 1 576 ? 11.362 9.587 20.783 1.00 91.38 576 VAL A CA 1
ATOM 4470 C C . VAL A 1 576 ? 10.783 10.219 19.514 1.00 91.38 576 VAL A C 1
ATOM 4472 O O . VAL A 1 576 ? 10.790 11.429 19.313 1.00 91.38 576 VAL A O 1
ATOM 4475 N N . GLY A 1 577 ? 10.335 9.368 18.589 1.00 89.75 577 GLY A N 1
ATOM 4476 C CA . GLY A 1 577 ? 9.742 9.791 17.321 1.00 89.75 577 GLY A CA 1
ATOM 4477 C C . GLY A 1 577 ? 10.628 10.776 16.549 1.00 89.75 577 GLY A C 1
ATOM 4478 O O . GLY A 1 577 ? 11.803 10.514 16.296 1.00 89.75 577 GLY A O 1
ATOM 4479 N N . GLY A 1 578 ? 10.049 11.920 16.180 1.00 87.38 578 GLY A N 1
ATOM 4480 C CA . GLY A 1 578 ? 10.719 12.973 15.412 1.00 87.38 578 GLY A CA 1
ATOM 4481 C C . GLY A 1 578 ? 11.870 13.675 16.140 1.00 87.38 578 GLY A C 1
ATOM 4482 O O . GLY A 1 578 ? 12.672 14.319 15.475 1.00 87.38 578 GLY A O 1
ATOM 4483 N N . GLU A 1 579 ? 11.992 13.530 17.462 1.00 90.06 579 GLU A N 1
ATOM 4484 C CA . GLU A 1 579 ? 13.136 14.058 18.229 1.00 90.06 579 GLU A CA 1
ATOM 4485 C C . GLU A 1 579 ? 14.415 13.241 17.980 1.00 90.06 579 GLU A C 1
ATOM 4487 O O . GLU A 1 579 ? 15.522 13.744 18.137 1.00 90.06 579 GLU A O 1
ATOM 4492 N N . SER A 1 580 ? 14.291 11.975 17.567 1.00 91.25 580 SER A N 1
ATOM 4493 C CA . SER A 1 580 ? 15.441 11.105 17.272 1.00 91.25 580 SER A CA 1
ATOM 4494 C C . SER A 1 580 ? 15.837 11.099 15.796 1.00 91.25 580 SER A C 1
ATOM 4496 O O . SER A 1 580 ? 16.774 10.398 15.416 1.00 91.25 580 SER A O 1
ATOM 4498 N N . THR A 1 581 ? 15.098 11.806 14.935 1.00 85.50 581 THR A N 1
ATOM 4499 C CA . THR A 1 581 ? 15.391 11.829 13.497 1.00 85.50 581 THR A CA 1
ATOM 4500 C C . THR A 1 581 ? 16.481 12.848 13.183 1.00 85.50 581 THR A C 1
ATOM 4502 O O . THR A 1 581 ? 16.364 13.983 13.642 1.00 85.50 581 THR A O 1
ATOM 4505 N N . PRO A 1 582 ? 17.497 12.498 12.371 1.00 75.69 582 PRO A N 1
ATOM 4506 C CA . PRO A 1 582 ? 18.508 13.455 11.955 1.00 75.69 582 PRO A CA 1
ATOM 4507 C C . PRO A 1 582 ? 17.890 14.626 11.202 1.00 75.69 582 PRO A C 1
ATOM 4509 O O . PRO A 1 582 ? 17.186 14.433 10.209 1.00 75.69 582 PRO A O 1
ATOM 4512 N N . ARG A 1 583 ? 18.173 15.833 11.680 1.00 69.75 583 ARG A N 1
ATOM 4513 C CA . ARG A 1 583 ? 17.852 17.096 11.024 1.00 69.75 583 ARG A CA 1
ATOM 4514 C C . ARG A 1 583 ? 19.097 17.960 11.087 1.00 69.75 583 ARG A C 1
ATOM 4516 O O . ARG A 1 583 ? 19.792 17.951 12.103 1.00 69.75 583 ARG A O 1
ATOM 4523 N N . ASP A 1 584 ? 19.402 18.628 9.983 1.00 59.16 584 ASP A N 1
ATOM 4524 C CA . ASP A 1 584 ? 20.593 19.464 9.889 1.00 59.16 584 ASP A CA 1
ATOM 4525 C C . ASP A 1 584 ? 20.571 20.506 11.018 1.00 59.16 584 ASP A C 1
ATOM 4527 O O . ASP A 1 584 ? 19.563 21.174 11.225 1.00 59.16 584 ASP A O 1
ATOM 4531 N N . GLU A 1 585 ? 21.673 20.592 11.770 1.00 64.06 585 GLU A N 1
ATOM 4532 C CA . GLU A 1 585 ? 21.887 21.539 12.880 1.00 64.06 585 GLU A CA 1
ATOM 4533 C C . GLU A 1 585 ? 21.006 21.345 14.139 1.00 64.06 585 GLU A C 1
ATOM 4535 O O . GLU A 1 585 ? 21.186 22.073 15.116 1.00 64.06 585 GLU A O 1
ATOM 4540 N N . GLU A 1 586 ? 20.115 20.344 14.188 1.00 74.44 586 GLU A N 1
ATOM 4541 C CA . GLU A 1 586 ? 19.276 20.070 15.369 1.00 74.44 586 GLU A CA 1
ATOM 4542 C C . GLU A 1 586 ? 19.857 18.974 16.282 1.00 74.44 586 GLU A C 1
ATOM 4544 O O . GLU A 1 586 ? 20.438 17.976 15.847 1.00 74.44 586 GLU A O 1
ATOM 4549 N N . VAL A 1 587 ? 19.650 19.153 17.589 1.00 85.06 587 VAL A N 1
ATOM 4550 C CA . VAL A 1 587 ? 19.969 18.166 18.626 1.00 85.06 587 VAL A CA 1
ATOM 4551 C C . VAL A 1 587 ? 19.011 16.980 18.515 1.00 85.06 587 VAL A C 1
ATOM 4553 O O . VAL A 1 587 ? 17.804 17.145 18.675 1.00 85.06 587 VAL A O 1
ATOM 4556 N N . GLN A 1 588 ? 19.545 15.775 18.325 1.00 91.38 588 GLN A N 1
ATOM 4557 C CA . GLN A 1 588 ? 18.748 14.547 18.376 1.00 91.38 588 GLN A CA 1
ATOM 4558 C C . GLN A 1 588 ? 18.657 14.039 19.813 1.00 91.38 588 GLN A C 1
ATOM 4560 O O . GLN A 1 588 ? 19.648 14.079 20.550 1.00 91.38 588 GLN A O 1
ATOM 4565 N N . ARG A 1 589 ? 17.489 13.523 20.201 1.00 92.81 589 ARG A N 1
ATOM 4566 C CA . ARG A 1 589 ? 17.218 13.029 21.558 1.00 92.81 589 ARG A CA 1
ATOM 4567 C C . ARG A 1 589 ? 16.636 11.624 21.561 1.00 92.81 589 ARG A C 1
ATOM 4569 O O . ARG A 1 589 ? 15.868 11.257 20.674 1.00 92.81 589 ARG A O 1
ATOM 4576 N N . TRP A 1 590 ? 16.957 10.857 22.597 1.00 96.12 590 TRP A N 1
ATOM 4577 C CA . TRP A 1 590 ? 16.420 9.523 22.858 1.00 96.12 590 TRP A CA 1
ATOM 4578 C C . TRP A 1 590 ? 15.945 9.401 24.304 1.00 96.12 590 TRP A C 1
ATOM 4580 O O . TRP A 1 590 ? 16.492 10.013 25.217 1.00 96.12 590 TRP A O 1
ATOM 4590 N N . GLY A 1 591 ? 14.922 8.582 24.510 1.00 96.56 591 GLY A N 1
ATOM 4591 C CA . GLY A 1 591 ? 14.329 8.315 25.807 1.00 96.56 591 GLY A CA 1
ATOM 4592 C C . GLY A 1 591 ? 14.944 7.103 26.480 1.00 96.56 591 GLY A C 1
ATOM 4593 O O . GLY A 1 591 ? 15.669 6.320 25.868 1.00 96.56 591 GLY A O 1
ATOM 4594 N N . ILE A 1 592 ? 14.601 6.916 27.749 1.00 97.62 592 ILE A N 1
ATOM 4595 C CA . ILE A 1 592 ? 15.015 5.752 28.530 1.00 97.62 592 ILE A CA 1
ATOM 4596 C C . ILE A 1 592 ? 13.771 4.994 28.952 1.00 97.62 592 ILE A C 1
ATOM 4598 O O . ILE A 1 592 ? 12.916 5.536 29.652 1.00 97.62 592 ILE A O 1
ATOM 4602 N N . ALA A 1 593 ? 13.694 3.725 28.575 1.00 97.12 593 ALA A N 1
ATOM 4603 C CA . ALA A 1 593 ? 12.714 2.797 29.107 1.00 97.12 593 ALA A CA 1
ATOM 4604 C C . ALA A 1 593 ? 13.359 1.922 30.176 1.00 97.12 593 ALA A C 1
ATOM 4606 O O . ALA A 1 593 ? 14.467 1.428 29.985 1.00 97.12 593 ALA A O 1
ATOM 4607 N N . ALA A 1 594 ? 12.670 1.700 31.293 1.00 97.44 594 ALA A N 1
ATOM 4608 C CA . ALA A 1 594 ? 13.153 0.830 32.355 1.00 97.44 594 ALA A CA 1
ATOM 4609 C C . ALA A 1 594 ? 12.039 -0.012 32.974 1.00 97.44 594 ALA A C 1
ATOM 4611 O O . ALA A 1 594 ? 10.868 0.366 32.983 1.00 97.44 594 ALA A O 1
ATOM 4612 N N . SER A 1 595 ? 12.429 -1.160 33.519 1.00 96.56 595 SER A N 1
ATOM 4613 C CA . SER A 1 595 ? 11.575 -2.039 34.313 1.00 96.56 595 SER A CA 1
ATOM 4614 C C . SER A 1 595 ? 12.140 -2.149 35.721 1.00 96.56 595 SER A C 1
ATOM 4616 O O . SER A 1 595 ? 13.315 -2.467 35.899 1.00 96.56 595 SER A O 1
ATOM 4618 N N . LEU A 1 596 ? 11.305 -1.887 36.722 1.00 95.88 596 LEU A N 1
ATOM 4619 C CA . LEU A 1 596 ? 11.685 -1.840 38.132 1.00 95.88 596 LEU A CA 1
ATOM 4620 C C . LEU A 1 596 ? 10.831 -2.827 38.932 1.00 95.88 596 LEU A C 1
ATOM 4622 O O . LEU A 1 596 ? 9.624 -2.923 38.708 1.00 95.88 596 LEU A O 1
ATOM 4626 N N . LEU A 1 597 ? 11.425 -3.540 39.885 1.00 93.06 597 LEU A N 1
ATOM 4627 C CA . LEU A 1 597 ? 10.671 -4.382 40.813 1.00 93.06 597 LEU A CA 1
ATOM 4628 C C . LEU A 1 597 ? 10.083 -3.526 41.939 1.00 93.06 597 LEU A C 1
ATOM 4630 O O . LEU A 1 597 ? 10.825 -2.836 42.646 1.00 93.06 597 LEU A O 1
ATOM 4634 N N . ILE A 1 598 ? 8.764 -3.608 42.129 1.00 84.56 598 ILE A N 1
ATOM 4635 C CA . ILE A 1 598 ? 8.091 -2.985 43.272 1.00 84.56 598 ILE A CA 1
ATOM 4636 C C . ILE A 1 598 ? 8.279 -3.859 44.527 1.00 84.56 598 ILE A C 1
ATOM 4638 O O . ILE A 1 598 ? 7.866 -5.023 44.500 1.00 84.56 598 ILE A O 1
ATOM 4642 N N . PRO A 1 599 ? 8.883 -3.326 45.607 1.00 68.12 599 PRO A N 1
ATOM 4643 C CA . PRO A 1 599 ? 9.237 -4.085 46.811 1.00 68.12 599 PRO A CA 1
ATOM 4644 C C . PRO A 1 599 ? 8.049 -4.542 47.673 1.00 68.12 599 PRO A C 1
ATOM 4646 O O . PRO A 1 599 ? 6.967 -3.907 47.655 1.00 68.12 599 PRO A O 1
#

Secondary structure (DSSP, 8-state):
-----TTHHHHHHHHSSSS-----TTSSTTS-------S------HHHHHHHHHHHHHHHHHHHHHHHHHHHHHHHHHHHHHHHHHHTT--HHHHHHHHHHHHHHHHHHHHHHHHHHHHHHHHHHHHHHHHHHHHHHHHHHHHHHHHHHHHHHHHHHHHTT--S-TTTHHHHHHHHHHHHHHHHHHHHHHHHHHHHHHHHHHHHHHHHHHHHHHHHHHHHHHHHHHHHHHHHHHHHHHHHHHHHHHHHHHHHHHHHHHHHHHHHHHHHHHHHHHHHHHHHHHHHHHHHHHHHHHHHHHHHHHHHHHHHHHHHHHHHHHHHHHHHHTS--GGGPPSSEEE-S--PPP---TT-EEEEEEEE--SSPPSSTHHHHHHHHHTTTS--SEEEEES-HHHHHHHHHHHT--EEEETTEEEE-SSEEEEE-SSEEEEEEETTEEEEEEEEE----HHHHHHHTT-TTHHHHHHHHHHHHHHHHHHHHTSS-TTS-EEEEEE-SS--TTT-STT-SSGGG-S----HHHHHHHHTT-EEHHHHH---TTT-----EEETTEEE--EEEEEESSEEEEEEEEE-GGGGS--TTPPEEEEEEEEEE--

Radius of gyration: 72.98 Å; chains: 1; bounding box: 101×117×202 Å

Sequence (599 aa):
MRRRLPTILLIITLTLVTGCASYTARDAMSSITIPTTEGSDLPVTKHSLIVKEQEAEAAHIEEMSSLETIAILQAMINDLENTVAAYEQDDTIPLLQADIAAGKQLIDEQQAAITTLDEEIKALTEERRALLDRLTSANATLDEQQELLSQQEMVIALFDEQEEDGQTIGKQLASATQALAQQQQLVFELRGQVTQLTDELNALAEERRALVDRLTAANAALDEQAEDGQTIAEQLAAATVALEQQQRLVDEQGERITQLTEELRALSEEREALSSQLTIATAALDEQHRIEAAAEADRLQQEQLRLLAQAQEAARLEEERELARLIPPLSELTLPHRYVISSTVKVIPKGSILKTLLLPLSDVPWQGSDLADSVARSISDLEAPVIFVTGAMENVTSLVKRLAVNAVLLEGGAVITPLEVLEATKNSVQVRLNGEQTLRLSLANLVEYEVLSSFLDGEEGWKETQKRLSEPRLKTLLSIARTGLKVEPTILAGSLYEPSHQDWSSFSPISYRQVDYLWPLGAALEEEQFWDVYRLTHFSADTDSGNTIALGEIKERVDYLFTRKLLPLSSTIIPVGGESTPRDEEVQRWGIAASLLIP

pLDDT: mean 75.92, std 15.95, range [33.53, 98.56]

Foldseek 3Di:
DDDDPPPVVVVVVVVVPDDDDDPDPVVVVVPDPPDPDDDDDDPDDPVNLVVLVVVLVVLVVVLVVLVVVLVVLVVVLVVLVVVLVVLVPDPPQVVLVVVLVVLVVVLVVLVVVLVVLVVVLVVLVVVLVVLVVVLVVLVVVLVVLVVVLVVLVVVLVVLVPDDPDPPPSVVVSVVSVVVSVVSVVVSVVSVVVSVVSVVVSVVSVVVSVVSVVVSVVSVVVSVVSVVVSVVSVVVSVVVVVVVVVSVVVSVVSVVVSVVSVVVSVVSVVVSVVSVVVSVVSVVVSVVVVVVVVVVVVVVVVVVVVVVVVVVVVVVVVVVLVVLLVQQDDPVPGDPFRKRAQDPQADAADAQDKQKEKEAEDAQDADPDLVLLVQLLVQCVPVPHQWYWYFHHVNSQSSNCSVNSAIWTAAVRHIIGHSFAFPDGDRFWTWGHRHDPAIEIEGEAEADDCQLVVCVVVVHPCSVVVLVVSVPVLQVVLVVRLPPDDLQHKYKYKYLQVWFALVQQDCPAPDVSSNDNDGTVNNVVSVVSVKDWLACLAPVDSNVPQQFFKDFPPDTGNRITIIIHPKAWDHKHKGASGPLQDDDPRDMRGIMMMTIITRD